Protein AF-0000000086148693 (afdb_homodimer)

Foldseek 3Di:
DVVVVQVLQPCSVVADWDKDKDWDPDDPDDPDDDLCLDDDDPVSVCVLCVLQVAFWFKDFLVSVVSVVDDSLAFQAQPVDRRITTDDDPVSVLSVLVVLVSCVVVCCVVPVPDDQQLCSVVSNVVSVVVNVCVCVVCVDPDDWDWDDDPPDPDTDTDPGDMDIDIDSVSVVVVRVVGHDDPVSRVVSVDDDPPRDHDDDDPVQVVSLVSVVVQCPDPPDADADVRHGDDSPNRPPD/DVVVVQVLQPCSVVADWDKDKDWDPDDPDDPDDDLCLDPDDPVNVCVLCVLQVAFWFKDFLVSVVSVVDDSLAFQAQPVDRRITTDDDPVSVLSVLVVLVSCVVVVCVVPVPDDQQLCSVVSNVVSVVVNVCVCVVCVDPDDWDWDDDPPDPDTDTDPGDMDIDIDSVSVVVVRVVGHDDPVSVVVSVDDDPPRDHDDDDPVQVVSLVSVVVQCPDPPDADADVRHGDDSPNRPPD

Secondary structure (DSSP, 8-state):
-HHHHTTS-TTGGGS----EEEE----SS-SS--GGGSSP-HHHHHHHHHHH----EEEEHHHHHTTT--TTTB-EETTEEEEEEEEEHHHHHHHHHHHHHHHHTHHHH-TT----THHHHHHHHHHHHHHHHHHHH----EEEEE-BTT-SS-EE----EEEE--HHHHHHHHHHHSPPHHHHHHHTSPPTT---BPPPHHHHHHHHHHHHHHTSTT---EETTEE--TTS----/-HHHHTTS-TTGGGS----EEEE----SS-SS--GGGSSP-HHHHHHHHHHH----EEEEHHHHHTTT--TTTB-EETTEEEEEEEEEHHHHHHHHHHHHHHHHTHHHH-TT----TTHHHHHHHHHHHHHHHHHHH----EEEEE-BTT-SS-EE----EEEE--HHHHHHHHHHHSPPHHHHHHHTSPPTT---BPPPHHHHHHHHHHHHHHTSTT---EETTEEPPTTS----

Solvent-accessible surface area (backbone atoms only — not comparable to full-atom values): 25899 Å² total; per-residue (Å²): 111,38,60,61,53,38,64,64,25,77,48,43,82,74,48,86,84,52,77,42,83,38,71,46,88,41,57,67,60,50,80,72,64,53,66,82,47,46,76,92,42,73,66,41,53,47,53,54,46,70,66,24,70,74,58,41,30,75,41,54,46,72,52,49,46,66,33,71,48,68,70,73,26,48,37,54,37,86,92,43,72,60,24,22,38,28,39,55,42,39,27,48,53,49,41,32,49,51,55,41,48,45,34,68,40,33,67,74,77,32,70,87,56,76,86,54,63,54,51,61,46,48,52,29,35,30,46,35,46,53,49,50,54,50,41,31,52,41,52,67,42,66,30,44,24,21,33,34,46,86,40,52,43,65,36,79,43,51,51,33,53,41,70,14,41,46,35,68,59,52,48,51,55,45,63,74,56,31,51,48,71,68,53,46,60,58,62,39,56,68,61,86,88,59,57,54,40,81,56,44,64,40,47,55,49,38,51,52,50,41,52,56,53,45,67,36,89,93,39,85,49,56,53,97,83,36,71,61,43,89,57,54,45,80,78,117,111,36,60,61,56,38,63,64,25,78,48,43,82,73,48,87,83,52,77,42,83,37,72,44,87,41,57,68,60,49,80,72,65,54,66,82,45,45,76,92,42,73,67,41,53,49,53,53,45,70,67,25,69,73,59,42,30,74,42,52,44,72,52,48,47,66,32,70,49,69,72,74,27,46,38,53,37,87,92,43,72,62,24,22,38,28,39,53,41,40,28,47,53,49,40,32,50,52,54,42,48,46,34,67,40,33,69,75,78,32,69,88,56,76,84,54,64,53,52,62,45,47,52,30,35,30,46,36,45,54,49,48,55,49,41,30,53,40,54,67,44,65,31,44,24,21,33,34,45,88,40,50,43,64,38,79,43,50,53,32,54,42,69,14,41,45,34,68,60,52,48,52,56,46,64,75,55,31,51,50,72,68,52,46,60,59,60,39,57,67,62,85,86,58,57,53,39,80,58,43,65,42,48,54,52,37,51,51,50,42,49,56,54,45,66,36,90,94,40,85,48,56,54,98,82,36,70,60,42,87,58,53,46,81,77,115

Radius of gyration: 23.63 Å; Cα contacts (8 Å, |Δi|>4): 743; chains: 2; bounding box: 55×67×48 Å

Nearest PDB structures (foldseek):
  4v73-assembly1_AO  TM=4.547E-01  e=5.774E+00  Escherichia coli K-12
  4v73-assembly1_AO  TM=4.547E-01  e=7.585E+00  Escherichia coli K-12

pLDDT: mean 86.72, std 14.95, range [25.84, 98.75]

Organism: NCBI:txid717836

InterPro domains:
  IPR021765 Mycotoxin biosynthesis protein UstYa-like [PF11807] (30-177)
  IPR021765 Mycotoxin biosynthesis protein UstYa-like [PTHR33365] (26-182)

Structure (mmCIF, N/CA/C/O backbone):
data_AF-0000000086148693-model_v1
#
loop_
_entity.id
_entity.type
_entity.pdbx_description
1 polymer 'Uncharacterized protein'
#
loop_
_atom_site.group_PDB
_atom_site.id
_atom_site.type_symbol
_atom_site.label_atom_id
_atom_site.label_alt_id
_atom_site.label_comp_id
_atom_site.label_asym_id
_atom_site.label_entity_id
_atom_site.label_seq_id
_atom_site.pdbx_PDB_ins_code
_atom_site.Cartn_x
_atom_site.Cartn_y
_atom_site.Cartn_z
_atom_site.occupancy
_atom_site.B_iso_or_equiv
_atom_site.auth_seq_id
_atom_site.auth_comp_id
_atom_site.auth_asym_id
_atom_site.auth_atom_id
_atom_site.pdbx_PDB_model_num
ATOM 1 N N . MET A 1 1 ? -23.75 -3.975 6.336 1 26.19 1 MET A N 1
ATOM 2 C CA . MET A 1 1 ? -22.359 -4.105 6.754 1 26.19 1 MET A CA 1
ATOM 3 C C . MET A 1 1 ? -21.516 -2.955 6.215 1 26.19 1 MET A C 1
ATOM 5 O O . MET A 1 1 ? -20.688 -2.389 6.934 1 26.19 1 MET A O 1
ATOM 9 N N . LEU A 1 2 ? -21.703 -2.695 4.777 1 32.69 2 LEU A N 1
ATOM 10 C CA . LEU A 1 2 ? -21.109 -1.522 4.137 1 32.69 2 LEU A CA 1
ATOM 11 C C . LEU A 1 2 ? -21.578 -0.24 4.816 1 32.69 2 LEU A C 1
ATOM 13 O O . LEU A 1 2 ? -20.828 0.736 4.891 1 32.69 2 LEU A O 1
ATOM 17 N N . ILE A 1 3 ? -22.766 -0.316 5.262 1 32.34 3 ILE A N 1
ATOM 18 C CA . ILE A 1 3 ? -23.422 0.834 5.867 1 32.34 3 ILE A CA 1
ATOM 19 C C . ILE A 1 3 ? -22.672 1.259 7.125 1 32.34 3 ILE A C 1
ATOM 21 O O . ILE A 1 3 ? -22.516 2.453 7.387 1 32.34 3 ILE A O 1
ATOM 25 N N . GLU A 1 4 ? -22.328 0.316 7.73 1 36.31 4 GLU A N 1
ATOM 26 C CA . GLU A 1 4 ? -21.766 0.641 9.039 1 36.31 4 GLU A CA 1
ATOM 27 C C . GLU A 1 4 ? -20.375 1.243 8.914 1 36.31 4 GLU A C 1
ATOM 29 O O . GLU A 1 4 ? -19.906 1.938 9.82 1 36.31 4 GLU A O 1
ATOM 34 N N . TRP A 1 5 ? -19.578 0.794 7.863 1 41.09 5 TRP A N 1
ATOM 35 C CA . TRP A 1 5 ? -18.297 1.455 7.621 1 41.09 5 TRP A CA 1
ATOM 36 C C . TRP A 1 5 ? -18.484 2.961 7.469 1 41.09 5 TRP A C 1
ATOM 38 O O . TRP A 1 5 ? -17.609 3.742 7.84 1 41.09 5 TRP A O 1
ATOM 48 N N . LEU A 1 6 ? -19.688 3.238 6.902 1 42.94 6 LEU A N 1
ATOM 49 C CA . LEU A 1 6 ? -20.109 4.566 6.465 1 42.94 6 LEU A CA 1
ATOM 50 C C . LEU A 1 6 ? -20.406 5.469 7.66 1 42.94 6 LEU A C 1
ATOM 52 O O . LEU A 1 6 ? -20.453 6.691 7.523 1 42.94 6 LEU A O 1
ATOM 56 N N . SER A 1 7 ? -20.609 4.723 8.656 1 40.09 7 SER A N 1
ATOM 57 C CA . SER A 1 7 ? -21.234 5.562 9.672 1 40.09 7 SER A CA 1
ATOM 58 C C . SER A 1 7 ? -20.219 6.484 10.328 1 40.09 7 SER A C 1
ATOM 60 O O . SER A 1 7 ? -20.578 7.488 10.945 1 40.09 7 SER A O 1
ATOM 62 N N . ILE A 1 8 ? -19 5.992 10.344 1 47.16 8 ILE A N 1
ATOM 63 C CA . ILE A 1 8 ? -18.172 6.855 11.188 1 47.16 8 ILE A CA 1
ATOM 64 C C . ILE A 1 8 ? -17.422 7.867 10.328 1 47.16 8 ILE A C 1
ATOM 66 O O . ILE A 1 8 ? -16.844 8.828 10.852 1 47.16 8 ILE A O 1
ATOM 70 N N . ALA A 1 9 ? -17.688 7.703 8.977 1 55.56 9 ALA A N 1
ATOM 71 C CA . ALA A 1 9 ? -16.953 8.703 8.203 1 55.56 9 ALA A CA 1
ATOM 72 C C . ALA A 1 9 ? -17.797 9.961 7.992 1 55.56 9 ALA A C 1
ATOM 74 O O . ALA A 1 9 ? -18.828 9.914 7.32 1 55.56 9 ALA A O 1
ATOM 75 N N . PRO A 1 10 ? -17.469 11.031 8.781 1 52.81 10 PRO A N 1
ATOM 76 C CA . PRO A 1 10 ? -18.25 12.266 8.688 1 52.81 10 PRO A CA 1
ATOM 77 C C . PRO A 1 10 ? -18.609 12.633 7.25 1 52.81 10 PRO A C 1
ATOM 79 O O . PRO A 1 10 ? -19.609 13.328 7.016 1 52.81 10 PRO A O 1
ATOM 82 N N . LEU A 1 11 ? -17.844 12.078 6.297 1 62 11 LEU A N 1
ATOM 83 C CA . LEU A 1 11 ? -18.062 12.555 4.938 1 62 11 LEU A CA 1
ATOM 84 C C . LEU A 1 11 ? -18.969 11.602 4.164 1 62 11 LEU A C 1
ATOM 86 O O . LEU A 1 11 ? -19.469 11.945 3.096 1 62 11 LEU A O 1
ATOM 90 N N . HIS A 1 12 ? -19.203 10.523 4.699 1 56.97 12 HIS A N 1
ATOM 91 C CA . HIS A 1 12 ? -19.891 9.484 3.928 1 56.97 12 HIS A CA 1
ATOM 92 C C . HIS A 1 12 ? -21.312 9.883 3.6 1 56.97 12 HIS A C 1
ATOM 94 O O . HIS A 1 12 ? -21.828 9.555 2.525 1 56.97 12 HIS A O 1
ATOM 100 N N . GLN A 1 13 ? -21.781 10.594 4.484 1 58.19 13 GLN A N 1
ATOM 101 C CA . GLN A 1 13 ? -23.172 10.945 4.23 1 58.19 13 GLN A CA 1
ATOM 102 C C . GLN A 1 13 ? -23.281 11.953 3.084 1 58.19 13 GLN A C 1
ATOM 104 O O . GLN A 1 13 ? -24.312 12.039 2.422 1 58.19 13 GLN A O 1
ATOM 109 N N . SER A 1 14 ? -22.234 12.484 2.832 1 62 14 SER A N 1
ATOM 110 C CA . SER A 1 14 ? -22.297 13.555 1.842 1 62 14 SER A CA 1
ATOM 111 C C . SER A 1 14 ? -21.75 13.086 0.494 1 62 14 SER A C 1
ATOM 113 O O . SER A 1 14 ? -21.875 13.797 -0.507 1 62 14 SER A O 1
ATOM 115 N N . PHE A 1 15 ? -21.25 11.93 0.482 1 68.12 15 PHE A N 1
ATOM 116 C CA . PHE A 1 15 ? -20.625 11.477 -0.754 1 68.12 15 PHE A CA 1
ATOM 117 C C . PHE A 1 15 ? -21.547 10.523 -1.512 1 68.12 15 PHE A C 1
ATOM 119 O O . PHE A 1 15 ? -22.078 9.578 -0.934 1 68.12 15 PHE A O 1
ATOM 126 N N . PRO A 1 16 ? -21.828 10.922 -2.719 1 65.69 16 PRO A N 1
ATOM 127 C CA . PRO A 1 16 ? -22.625 9.992 -3.529 1 65.69 16 PRO A CA 1
ATOM 128 C C . PRO A 1 16 ? -21.844 8.734 -3.926 1 65.69 16 PRO A C 1
ATOM 130 O O . PRO A 1 16 ? -21.172 8.727 -4.957 1 65.69 16 PRO A O 1
ATOM 133 N N . PHE A 1 17 ? -21.938 7.781 -3.102 1 68.19 17 PHE A N 1
ATOM 134 C CA . PHE A 1 17 ? -21.219 6.535 -3.361 1 68.19 17 PHE A CA 1
ATOM 135 C C . PHE A 1 17 ? -21.891 5.754 -4.484 1 68.19 17 PHE A C 1
ATOM 137 O O . PHE A 1 17 ? -23.109 5.605 -4.504 1 68.19 17 PHE A O 1
ATOM 144 N N . LYS A 1 18 ? -21.094 5.562 -5.59 1 73.38 18 LYS A N 1
ATOM 145 C CA . LYS A 1 18 ? -21.516 4.703 -6.688 1 73.38 18 LYS A CA 1
ATOM 146 C C . LYS A 1 18 ? -20.516 3.58 -6.938 1 73.38 18 LYS A C 1
ATOM 148 O O . LYS A 1 18 ? -19.328 3.832 -7.125 1 73.38 18 LYS A O 1
ATOM 153 N N . LEU A 1 19 ? -21.016 2.404 -6.777 1 79.12 19 LEU A N 1
ATOM 154 C CA . LEU A 1 19 ? -20.156 1.267 -7.082 1 79.12 19 LEU A CA 1
ATOM 155 C C . LEU A 1 19 ? -20.281 0.865 -8.547 1 79.12 19 LEU A C 1
ATOM 157 O O . LEU A 1 19 ? -21.344 1.006 -9.141 1 79.12 19 LEU A O 1
ATOM 161 N N . HIS A 1 20 ? -19.219 0.571 -9.172 1 82.38 20 HIS A N 1
ATOM 162 C CA . HIS A 1 20 ? -19.219 0.033 -10.531 1 82.38 20 HIS A CA 1
ATOM 163 C C . HIS A 1 20 ? -18.25 -1.131 -10.656 1 82.38 20 HIS A C 1
ATOM 165 O O . HIS A 1 20 ? -17.312 -1.259 -9.852 1 82.38 20 HIS A O 1
ATOM 171 N N . LEU A 1 21 ? -18.547 -1.939 -11.625 1 82.75 21 LEU A N 1
ATOM 172 C CA . LEU A 1 21 ? -17.641 -3.027 -11.945 1 82.75 21 LEU A CA 1
ATOM 173 C C . LEU A 1 21 ? -16.406 -2.508 -12.68 1 82.75 21 LEU A C 1
ATOM 175 O O . LEU A 1 21 ? -16.531 -1.745 -13.641 1 82.75 21 LEU A O 1
ATOM 179 N N . ASP A 1 22 ? -15.273 -2.779 -12.086 1 84.19 22 ASP A N 1
ATOM 180 C CA . ASP A 1 22 ? -14.008 -2.408 -12.711 1 84.19 22 ASP A CA 1
ATOM 181 C C . ASP A 1 22 ? -13.125 -3.633 -12.938 1 84.19 22 ASP A C 1
ATOM 183 O O . ASP A 1 22 ? -13.312 -4.668 -12.289 1 84.19 22 ASP A O 1
ATOM 187 N N . HIS A 1 23 ? -12.266 -3.486 -13.953 1 83.62 23 HIS A N 1
ATOM 188 C CA . HIS A 1 23 ? -11.312 -4.543 -14.266 1 83.62 23 HIS A CA 1
ATOM 189 C C . HIS A 1 23 ? -9.883 -4.082 -14.008 1 83.62 23 HIS A C 1
ATOM 191 O O . HIS A 1 23 ? -9.43 -3.098 -14.594 1 83.62 23 HIS A O 1
ATOM 197 N N . LEU A 1 24 ? -9.266 -4.809 -13.102 1 84.56 24 LEU A N 1
ATOM 198 C CA . LEU A 1 24 ? -7.883 -4.457 -12.781 1 84.56 24 LEU A CA 1
ATOM 199 C C . LEU A 1 24 ? -6.953 -4.812 -13.938 1 84.56 24 LEU A C 1
ATOM 201 O O . LEU A 1 24 ? -7.113 -5.855 -14.578 1 84.56 24 LEU A O 1
ATOM 205 N N . ASN A 1 25 ? -6.105 -3.881 -14.258 1 85 25 ASN A N 1
ATOM 206 C CA . ASN A 1 25 ? -4.961 -4.152 -15.117 1 85 25 ASN A CA 1
ATOM 207 C C . ASN A 1 25 ? -3.688 -4.375 -14.312 1 85 25 ASN A C 1
ATOM 209 O O . ASN A 1 25 ? -2.891 -3.453 -14.133 1 85 25 ASN A O 1
ATOM 213 N N . ALA A 1 26 ? -3.535 -5.668 -13.891 1 84.56 26 ALA A N 1
ATOM 214 C CA . ALA A 1 26 ? -2.5 -5.914 -12.891 1 84.56 26 ALA A CA 1
ATOM 215 C C . ALA A 1 26 ? -1.611 -7.086 -13.297 1 84.56 26 ALA A C 1
ATOM 217 O O . ALA A 1 26 ? -1.105 -7.816 -12.445 1 84.56 26 ALA A O 1
ATOM 218 N N . THR A 1 27 ? -1.458 -7.223 -14.578 1 85.69 27 THR A N 1
ATOM 219 C CA . THR A 1 27 ? -0.521 -8.25 -15.031 1 85.69 27 THR A CA 1
ATOM 220 C C . THR A 1 27 ? 0.891 -7.941 -14.539 1 85.69 27 THR A C 1
ATOM 222 O O . THR A 1 27 ? 1.3 -6.781 -14.492 1 85.69 27 THR A O 1
ATOM 225 N N . THR A 1 28 ? 1.552 -8.977 -14.172 1 89.56 28 THR A N 1
ATOM 226 C CA . THR A 1 28 ? 2.92 -8.789 -13.703 1 89.56 28 THR A CA 1
ATOM 227 C C . THR A 1 28 ? 3.816 -8.305 -14.836 1 89.56 28 THR A C 1
ATOM 229 O O . THR A 1 28 ? 4.5 -7.285 -14.703 1 89.56 28 THR A O 1
ATOM 232 N N . TRP A 1 29 ? 3.744 -9.039 -16.016 1 90.81 29 TRP A N 1
ATOM 233 C CA . TRP A 1 29 ? 4.527 -8.68 -17.188 1 90.81 29 TRP A CA 1
ATOM 234 C C . TRP A 1 29 ? 3.66 -7.988 -18.234 1 90.81 29 TRP A C 1
ATOM 236 O O . TRP A 1 29 ? 2.629 -8.523 -18.656 1 90.81 29 TRP A O 1
ATOM 246 N N . SER A 1 30 ? 4.09 -6.801 -18.516 1 85.81 30 SER A N 1
ATOM 247 C CA . SER A 1 30 ? 3.355 -6.039 -19.516 1 85.81 30 SER A CA 1
ATOM 248 C C . SER A 1 30 ? 4.293 -5.465 -20.578 1 85.81 30 SER A C 1
ATOM 250 O O . SER A 1 30 ? 5.355 -4.938 -20.25 1 85.81 30 SER A O 1
ATOM 252 N N . ASP A 1 31 ? 3.805 -5.633 -21.781 1 87.44 31 ASP A N 1
ATOM 253 C CA . ASP A 1 31 ? 4.57 -5.051 -22.875 1 87.44 31 ASP A CA 1
ATOM 254 C C . ASP A 1 31 ? 4.367 -3.537 -22.953 1 87.44 31 ASP A C 1
ATOM 256 O O . ASP A 1 31 ? 5.191 -2.82 -23.516 1 87.44 31 ASP A O 1
ATOM 260 N N . ASN A 1 32 ? 3.271 -3.137 -22.391 1 84 32 ASN A N 1
ATOM 261 C CA . ASN A 1 32 ? 2.922 -1.722 -22.328 1 84 32 ASN A CA 1
ATOM 262 C C . ASN A 1 32 ? 2.459 -1.32 -20.938 1 84 32 ASN A C 1
ATOM 264 O O . ASN A 1 32 ? 1.274 -1.058 -20.719 1 84 32 ASN A O 1
ATOM 268 N N . PRO A 1 33 ? 3.41 -1.214 -20.094 1 84.38 33 PRO A N 1
ATOM 269 C CA . PRO A 1 33 ? 2.998 -0.903 -18.719 1 84.38 33 PRO A CA 1
ATOM 270 C C . PRO A 1 33 ? 2.355 0.477 -18.594 1 84.38 33 PRO A C 1
ATOM 272 O O . PRO A 1 33 ? 2.678 1.384 -19.375 1 84.38 33 PRO A O 1
ATOM 275 N N . SER A 1 34 ? 1.44 0.562 -17.719 1 87.44 34 SER A N 1
ATOM 276 C CA . SER A 1 34 ? 0.829 1.854 -17.422 1 87.44 34 SER A CA 1
ATOM 277 C C . SER A 1 34 ? 1.874 2.875 -16.984 1 87.44 34 SER A C 1
ATOM 279 O O . SER A 1 34 ? 2.947 2.504 -16.5 1 87.44 34 SER A O 1
ATOM 281 N N . VAL A 1 35 ? 1.546 4.109 -17.109 1 91 35 VAL A N 1
ATOM 282 C CA . VAL A 1 35 ? 2.424 5.195 -16.672 1 91 35 VAL A CA 1
ATOM 283 C C . VAL A 1 35 ? 2.654 5.113 -15.172 1 91 35 VAL A C 1
ATOM 285 O O . VAL A 1 35 ? 3.717 5.5 -14.68 1 91 35 VAL A O 1
ATOM 288 N N . TRP A 1 36 ? 1.748 4.512 -14.445 1 93.81 36 TRP A N 1
ATOM 289 C CA . TRP A 1 36 ? 1.787 4.438 -12.984 1 93.81 36 TRP A CA 1
ATOM 290 C C . TRP A 1 36 ? 2.92 3.533 -12.516 1 93.81 36 TRP A C 1
ATOM 292 O O . TRP A 1 36 ? 3.371 3.633 -11.375 1 93.81 36 TRP A O 1
ATOM 302 N N . ARG A 1 37 ? 3.338 2.637 -13.367 1 92.31 37 ARG A N 1
ATOM 303 C CA . ARG A 1 37 ? 4.395 1.719 -12.953 1 92.31 37 ARG A CA 1
ATOM 304 C C . ARG A 1 37 ? 5.578 1.775 -13.914 1 92.31 37 ARG A C 1
ATOM 306 O O . ARG A 1 37 ? 6.434 0.891 -13.898 1 92.31 37 ARG A O 1
ATOM 313 N N . ALA A 1 38 ? 5.629 2.869 -14.711 1 92.69 38 ALA A N 1
ATOM 314 C CA . ALA A 1 38 ? 6.715 3.061 -15.672 1 92.69 38 ALA A CA 1
ATOM 315 C C . ALA A 1 38 ? 7.98 3.545 -14.977 1 92.69 38 ALA A C 1
ATOM 317 O O . ALA A 1 38 ? 7.969 3.832 -13.773 1 92.69 38 ALA A O 1
ATOM 318 N N . ASP A 1 39 ? 9.031 3.59 -15.742 1 93.56 39 ASP A N 1
ATOM 319 C CA . ASP A 1 39 ? 10.266 4.195 -15.25 1 93.56 39 ASP A CA 1
ATOM 320 C C . ASP A 1 39 ? 10.031 5.648 -14.828 1 93.56 39 ASP A C 1
ATOM 322 O O . ASP A 1 39 ? 9.117 6.305 -15.336 1 93.56 39 ASP A O 1
ATOM 326 N N . PRO A 1 40 ? 10.852 6.086 -13.914 1 95.88 40 PRO A N 1
ATOM 327 C CA . PRO A 1 40 ? 10.695 7.473 -13.469 1 95.88 40 PRO A CA 1
ATOM 328 C C . PRO A 1 40 ? 10.688 8.469 -14.633 1 95.88 40 PRO A C 1
ATOM 330 O O . PRO A 1 40 ? 11.461 8.312 -15.586 1 95.88 40 PRO A O 1
ATOM 333 N N . SER A 1 41 ? 9.82 9.375 -14.641 1 95.88 41 SER A N 1
ATOM 334 C CA . SER A 1 41 ? 9.695 10.461 -15.602 1 95.88 41 SER A CA 1
ATOM 335 C C . SER A 1 41 ? 8.969 11.656 -14.992 1 95.88 41 SER A C 1
ATOM 337 O O . SER A 1 41 ? 8.18 11.5 -14.062 1 95.88 41 SER A O 1
ATOM 339 N N . PRO A 1 42 ? 9.234 12.844 -15.5 1 96.06 42 PRO A N 1
ATOM 340 C CA . PRO A 1 42 ? 8.492 14.008 -15.008 1 96.06 42 PRO A CA 1
ATOM 341 C C . PRO A 1 42 ? 6.977 13.836 -15.141 1 96.06 42 PRO A C 1
ATOM 343 O O . PRO A 1 42 ? 6.227 14.25 -14.25 1 96.06 42 PRO A O 1
ATOM 346 N N . GLU A 1 43 ? 6.609 13.258 -16.203 1 95.75 43 GLU A N 1
ATOM 347 C CA . GLU A 1 43 ? 5.184 13.023 -16.422 1 95.75 43 GLU A CA 1
ATOM 348 C C . GLU A 1 43 ? 4.609 12.078 -15.375 1 95.75 43 GLU A C 1
ATOM 350 O O . GLU A 1 43 ? 3.531 12.328 -14.836 1 95.75 43 GLU A O 1
ATOM 355 N N . GLY A 1 44 ? 5.316 10.969 -15.109 1 96.25 44 GLY A N 1
ATOM 356 C CA . GLY A 1 44 ? 4.879 10.047 -14.078 1 96.25 44 GLY A CA 1
ATOM 357 C C . GLY A 1 44 ? 4.82 10.672 -12.703 1 96.25 44 GLY A C 1
ATOM 358 O O . GLY A 1 44 ? 3.844 10.484 -11.969 1 96.25 44 GLY A O 1
ATOM 359 N N . ASP A 1 45 ? 5.82 11.461 -12.422 1 96.94 45 ASP A N 1
ATOM 360 C CA . ASP A 1 45 ? 5.859 12.141 -11.125 1 96.94 45 ASP A CA 1
ATOM 361 C C . ASP A 1 45 ? 4.691 13.109 -10.977 1 96.94 45 ASP A C 1
ATOM 363 O O . ASP A 1 45 ? 4.078 13.195 -9.914 1 96.94 45 ASP A O 1
ATOM 367 N N . ARG A 1 46 ? 4.418 13.82 -12.008 1 97.12 46 ARG A N 1
ATOM 368 C CA . ARG A 1 46 ? 3.301 14.758 -11.992 1 97.12 46 ARG A CA 1
ATOM 369 C C . ARG A 1 46 ? 1.974 14.031 -11.812 1 97.12 46 ARG A C 1
ATOM 371 O O . ARG A 1 46 ? 1.111 14.477 -11.055 1 97.12 46 ARG A O 1
ATOM 378 N N . LEU A 1 47 ? 1.83 12.945 -12.516 1 97.25 47 LEU A N 1
ATOM 379 C CA . LEU A 1 47 ? 0.607 12.156 -12.414 1 97.25 47 LEU A CA 1
ATOM 380 C C . LEU A 1 47 ? 0.374 11.703 -10.977 1 97.25 47 LEU A C 1
ATOM 382 O O . LEU A 1 47 ? -0.732 11.836 -10.445 1 97.25 47 LEU A O 1
ATOM 386 N N . TRP A 1 48 ? 1.385 11.125 -10.375 1 97.88 48 TRP A N 1
ATOM 387 C CA . TRP A 1 48 ? 1.274 10.688 -8.984 1 97.88 48 TRP A CA 1
ATOM 388 C C . TRP A 1 48 ? 0.929 11.867 -8.078 1 97.88 48 TRP A C 1
ATOM 390 O O . TRP A 1 48 ? -0.055 11.812 -7.332 1 97.88 48 TRP A O 1
ATOM 400 N N . GLN A 1 49 ? 1.651 12.93 -8.195 1 97 49 GLN A N 1
ATOM 401 C CA . GLN A 1 49 ? 1.474 14.07 -7.305 1 97 49 GLN A CA 1
ATOM 402 C C . GLN A 1 49 ? 0.084 14.688 -7.465 1 97 49 GLN A C 1
ATOM 404 O O . GLN A 1 49 ? -0.569 15.016 -6.473 1 97 49 GLN A O 1
ATOM 409 N N . GLU A 1 50 ? -0.37 14.805 -8.633 1 96.94 50 GLU A N 1
ATOM 410 C CA . GLU A 1 50 ? -1.67 15.414 -8.906 1 96.94 50 GLU A CA 1
ATOM 411 C C . GLU A 1 50 ? -2.805 14.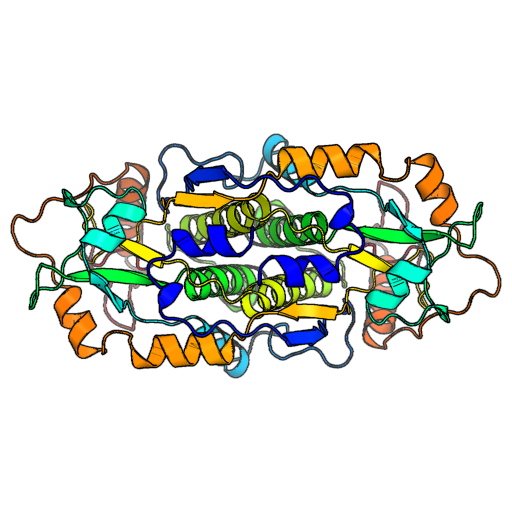578 -8.328 1 96.94 50 GLU A C 1
ATOM 413 O O . GLU A 1 50 ? -3.918 15.07 -8.141 1 96.94 50 GLU A O 1
ATOM 418 N N . ASN A 1 51 ? -2.5 13.328 -8.102 1 97.44 51 ASN A N 1
ATOM 419 C CA . ASN A 1 51 ? -3.582 12.469 -7.645 1 97.44 51 ASN A CA 1
ATOM 420 C C . ASN A 1 51 ? -3.562 12.297 -6.129 1 97.44 51 ASN A C 1
ATOM 422 O O . ASN A 1 51 ? -4.531 11.812 -5.543 1 97.44 51 ASN A O 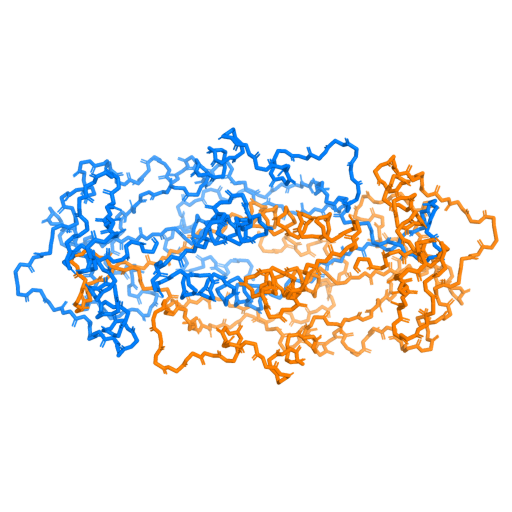1
ATOM 426 N N . TRP A 1 52 ? -2.477 12.727 -5.5 1 97.44 52 TRP A N 1
ATOM 427 C CA . TRP A 1 52 ? -2.535 12.594 -4.047 1 97.44 52 TRP A CA 1
ATOM 428 C C . TRP A 1 52 ? -2.396 13.953 -3.369 1 97.44 52 TRP A C 1
ATOM 430 O O . TRP A 1 52 ? -2.701 14.094 -2.182 1 97.44 52 TRP A O 1
ATOM 440 N N . GLU A 1 53 ? -1.854 14.977 -4.023 1 97.06 53 GLU A N 1
ATOM 441 C CA . GLU A 1 53 ? -1.679 16.297 -3.408 1 97.06 53 GLU A CA 1
ATOM 442 C C . GLU A 1 53 ? -3.023 16.969 -3.158 1 97.06 53 GLU A C 1
ATOM 444 O O . GLU A 1 53 ? -3.668 17.453 -4.094 1 97.06 53 GLU A O 1
ATOM 449 N N . SER A 1 54 ? -3.42 16.969 -1.943 1 96.75 54 SER A N 1
ATOM 450 C CA . SER A 1 54 ? -4.691 17.562 -1.537 1 96.75 54 SER A CA 1
ATOM 451 C C . SER A 1 54 ? -4.492 18.578 -0.412 1 96.75 54 SER A C 1
ATOM 453 O O . SER A 1 54 ? -3.449 18.578 0.245 1 96.75 54 SER A O 1
ATOM 455 N N . ARG A 1 55 ? -5.371 19.469 -0.338 1 97.12 55 ARG A N 1
ATOM 456 C CA . ARG A 1 55 ? -5.434 20.391 0.784 1 97.12 55 ARG A CA 1
ATOM 457 C C . ARG A 1 55 ? -6.516 19.984 1.776 1 97.12 55 ARG A C 1
ATOM 459 O O . ARG A 1 55 ? -7.414 19.203 1.438 1 97.12 55 ARG A O 1
ATOM 466 N N . PRO A 1 56 ? -6.395 20.422 3.002 1 96.75 56 PRO A N 1
ATOM 467 C CA . PRO A 1 56 ? -7.398 20.047 4 1 96.75 56 PRO A CA 1
ATOM 468 C C . PRO A 1 56 ? -8.789 20.578 3.658 1 96.75 56 PRO A C 1
ATOM 470 O O . PRO A 1 56 ? -8.93 21.469 2.83 1 96.75 56 PRO A O 1
ATOM 473 N N . MET A 1 57 ? -9.766 19.953 4.301 1 95.94 57 MET A N 1
ATOM 474 C CA . MET A 1 57 ? -11.141 20.453 4.328 1 95.94 57 MET A CA 1
ATOM 475 C C . MET A 1 57 ? -11.547 20.859 5.742 1 95.94 57 MET A C 1
ATOM 477 O O . MET A 1 57 ? -10.883 20.484 6.711 1 95.94 57 MET A O 1
ATOM 481 N N . LEU A 1 58 ? -12.57 21.641 5.734 1 95.62 58 LEU A N 1
ATOM 482 C CA . LEU A 1 58 ? -13.172 22 7.016 1 95.62 58 LEU A CA 1
ATOM 483 C C . LEU A 1 58 ? -14.398 21.141 7.305 1 95.62 58 LEU A C 1
ATOM 485 O O . LEU A 1 58 ? -15.242 20.938 6.43 1 95.62 58 LEU A O 1
ATOM 489 N N . ILE A 1 59 ? -14.438 20.609 8.508 1 93.12 59 ILE A N 1
ATOM 490 C CA . ILE A 1 59 ? -15.633 19.906 8.961 1 93.12 59 ILE A CA 1
ATOM 491 C C . ILE A 1 59 ? -16.016 20.375 10.359 1 93.12 59 ILE A C 1
ATOM 493 O O . ILE A 1 59 ? -15.195 20.922 11.086 1 93.12 59 ILE A O 1
ATOM 497 N N . PRO A 1 60 ? -17.312 20.203 10.719 1 92.94 60 PRO A N 1
ATOM 498 C CA . PRO A 1 60 ? -17.688 20.547 12.086 1 92.94 60 PRO A CA 1
ATOM 499 C C . PRO A 1 60 ? -16.859 19.812 13.133 1 92.94 60 PRO A C 1
ATOM 501 O O . PRO A 1 60 ? -16.625 18.609 13 1 92.94 60 PRO A O 1
ATOM 504 N N . VAL A 1 61 ? -16.438 20.562 14.188 1 91.88 61 VAL A N 1
ATOM 505 C CA . VAL A 1 61 ? -15.602 20 15.25 1 91.88 61 VAL A CA 1
ATOM 506 C C . VAL A 1 61 ? -16.281 18.781 15.852 1 91.88 61 VAL A C 1
ATOM 508 O O . VAL A 1 61 ? -15.617 17.812 16.25 1 91.88 61 VAL A O 1
ATOM 511 N N . GLN A 1 62 ? -17.562 18.75 15.883 1 86.94 62 GLN A N 1
ATOM 512 C CA . GLN A 1 62 ? -18.328 17.641 16.453 1 86.94 62 GLN A CA 1
ATOM 513 C C . GLN A 1 62 ? -18.125 16.344 15.672 1 86.94 62 GLN A C 1
ATOM 515 O O . GLN A 1 62 ? -18.156 15.258 16.234 1 86.94 62 GLN A O 1
ATOM 520 N N . ASP A 1 63 ? -17.875 16.5 14.43 1 85.62 63 ASP A N 1
ATOM 521 C CA . ASP A 1 63 ? -17.625 15.328 13.586 1 85.62 63 ASP A CA 1
ATOM 522 C C . ASP A 1 63 ? -16.25 14.742 13.852 1 85.62 63 ASP A C 1
ATOM 524 O O . ASP A 1 63 ? -16.016 13.547 13.633 1 85.62 63 ASP A O 1
ATOM 528 N N . VAL A 1 64 ? -15.312 15.57 14.273 1 87.75 64 VAL A N 1
ATOM 529 C CA . VAL A 1 64 ? -13.977 15.102 14.609 1 87.75 64 VAL A CA 1
ATOM 530 C C . VAL A 1 64 ? -14.016 14.289 15.898 1 87.75 64 VAL A C 1
ATOM 532 O O . VAL A 1 64 ? -13.242 13.344 16.078 1 87.75 64 VAL A O 1
ATOM 535 N N . LYS A 1 65 ? -14.945 14.641 16.75 1 82.81 65 LYS A N 1
ATOM 536 C CA . LYS A 1 65 ? -15.117 13.898 18 1 82.81 65 LYS A CA 1
ATOM 537 C C . LYS A 1 65 ? -15.461 12.438 17.719 1 82.81 65 LYS A C 1
ATOM 539 O O . LYS A 1 65 ? -15.055 11.547 18.484 1 82.81 65 LYS A O 1
ATOM 544 N N . LYS A 1 66 ? -16.094 12.188 16.625 1 78.56 66 LYS A N 1
ATOM 545 C CA . LYS A 1 66 ? -16.469 10.836 16.234 1 78.56 66 LYS A CA 1
ATOM 546 C C . LYS A 1 66 ? -15.25 10 15.875 1 78.56 66 LYS A C 1
ATOM 548 O O . LYS A 1 66 ? -15.32 8.773 15.844 1 78.56 66 LYS A O 1
ATOM 553 N N . LEU A 1 67 ? -14.156 10.609 15.633 1 79.69 67 LEU A N 1
ATOM 554 C CA . LEU A 1 67 ? -12.914 9.922 15.305 1 79.69 67 LEU A CA 1
ATOM 555 C C . LEU A 1 67 ? -12.117 9.594 16.562 1 79.69 67 LEU A C 1
ATOM 557 O O . LEU A 1 67 ? -10.969 9.172 16.484 1 79.69 67 LEU A O 1
ATOM 561 N N . ASN A 1 68 ? -12.727 9.805 17.688 1 81.12 68 ASN A N 1
ATOM 562 C CA . ASN A 1 68 ? -12.094 9.547 18.984 1 81.12 68 ASN A CA 1
ATOM 563 C C . ASN A 1 68 ? -10.844 10.398 19.172 1 81.12 68 ASN A C 1
ATOM 565 O O . ASN A 1 68 ? -9.789 9.891 19.562 1 81.12 68 ASN A O 1
ATOM 569 N N . GLN A 1 69 ? -10.992 11.648 18.812 1 85.38 69 GLN A N 1
ATOM 570 C CA . GLN A 1 69 ? -9.891 12.594 18.938 1 85.38 69 GLN A CA 1
ATOM 571 C C . GLN A 1 69 ? -10.109 13.547 20.109 1 85.38 69 GLN A C 1
ATOM 573 O O . GLN A 1 69 ? -11.25 13.867 20.453 1 85.38 69 GLN A O 1
ATOM 578 N N . ASP A 1 70 ? -9.016 13.898 20.75 1 90.62 70 ASP A N 1
ATOM 579 C CA . ASP A 1 70 ? -9.062 14.953 21.766 1 90.62 70 ASP A CA 1
ATOM 580 C C . ASP A 1 70 ? -9.18 16.328 21.109 1 90.62 70 ASP A C 1
ATOM 582 O O . ASP A 1 70 ? -8.227 16.812 20.516 1 90.62 70 ASP A O 1
ATOM 586 N N . LEU A 1 71 ? -10.273 16.938 21.359 1 92.88 71 LEU A N 1
ATOM 587 C CA . LEU A 1 71 ? -10.602 18.172 20.656 1 92.88 71 LEU A CA 1
ATOM 588 C C . LEU A 1 71 ? -9.719 19.312 21.141 1 92.88 71 LEU A C 1
ATOM 590 O O . LEU A 1 71 ? -9.648 20.359 20.484 1 92.88 71 LEU A O 1
ATOM 594 N N . ASP A 1 72 ? -9.047 19.109 22.219 1 93.62 72 ASP A N 1
ATOM 595 C CA . ASP A 1 72 ? -8.211 20.156 22.781 1 93.62 72 ASP A CA 1
ATOM 596 C C . ASP A 1 72 ? -7.016 20.453 21.875 1 93.62 72 ASP A C 1
ATOM 598 O O . ASP A 1 72 ? -6.449 21.547 21.922 1 93.62 72 ASP A O 1
ATOM 602 N N . TYR A 1 73 ? -6.711 19.484 21.062 1 95.56 73 TYR A N 1
ATOM 603 C CA . TYR A 1 73 ? -5.48 19.656 20.297 1 95.56 73 TYR A CA 1
ATOM 604 C C . TYR A 1 73 ? -5.789 19.891 18.828 1 95.56 73 TYR A C 1
ATOM 606 O O . TYR A 1 73 ? -4.898 20.266 18.047 1 95.56 73 TYR A O 1
ATOM 614 N N . VAL A 1 74 ? -7 19.75 18.438 1 95.5 74 VAL A N 1
ATOM 615 C CA . VAL A 1 74 ? -7.363 19.812 17.031 1 95.5 74 VAL A CA 1
ATOM 616 C C . VAL A 1 74 ? -7.207 21.25 16.516 1 95.5 74 VAL A C 1
ATOM 618 O O . VAL A 1 74 ? -7.531 22.203 17.219 1 95.5 74 VAL A O 1
ATOM 621 N N . SER A 1 75 ? -6.637 21.359 15.305 1 96.25 75 SER A N 1
ATOM 622 C CA . SER A 1 75 ? -6.535 22.656 14.656 1 96.25 75 SER A CA 1
ATOM 623 C C . SER A 1 75 ? -7.902 23.156 14.203 1 96.25 75 SER A C 1
ATOM 625 O O . SER A 1 75 ? -8.594 22.469 13.438 1 96.25 75 SER A O 1
ATOM 627 N N . ARG A 1 76 ? -8.25 24.328 14.648 1 95.62 76 ARG A N 1
ATOM 628 C CA . ARG A 1 76 ? -9.531 24.938 14.312 1 95.62 76 ARG A CA 1
ATOM 629 C C . ARG A 1 76 ? -9.344 26.094 13.328 1 95.62 76 ARG A C 1
ATOM 631 O O . ARG A 1 76 ? -8.312 26.781 13.344 1 95.62 76 ARG A O 1
ATOM 638 N N . TRP A 1 77 ? -10.359 26.25 12.516 1 96.19 77 TRP A N 1
ATOM 639 C CA . TRP A 1 77 ? -10.344 27.344 11.539 1 96.19 77 TRP A CA 1
ATOM 640 C C . TRP A 1 77 ? -10.43 28.688 12.234 1 96.19 77 TRP A C 1
ATOM 642 O O . TRP A 1 77 ? -11.289 28.906 13.094 1 96.19 77 TRP A O 1
ATOM 652 N N . ALA A 1 78 ? -9.57 29.594 11.852 1 92.69 78 ALA A N 1
ATOM 653 C CA . ALA A 1 78 ? -9.461 30.891 12.523 1 92.69 78 ALA A CA 1
ATOM 654 C C . ALA A 1 78 ? -10.742 31.703 12.367 1 92.69 78 ALA A C 1
ATOM 656 O O . ALA A 1 78 ? -11.156 32.406 13.289 1 92.69 78 ALA A O 1
ATOM 657 N N . ASP A 1 79 ? -11.375 31.547 11.203 1 94.75 79 ASP A N 1
ATOM 658 C CA . ASP A 1 79 ? -12.539 32.375 10.906 1 94.75 79 ASP A CA 1
ATOM 659 C C . ASP A 1 79 ? -13.82 31.75 11.461 1 94.75 79 ASP A C 1
ATOM 661 O O . ASP A 1 79 ? -14.852 32.406 11.562 1 94.75 79 ASP A O 1
ATOM 665 N N . ASP A 1 80 ? -13.797 30.5 11.797 1 95.69 80 ASP A N 1
ATOM 666 C CA . ASP A 1 80 ? -14.93 29.797 12.406 1 95.69 80 ASP A CA 1
ATOM 667 C C . ASP A 1 80 ? -14.445 28.656 13.297 1 95.69 80 ASP A C 1
ATOM 669 O O . ASP A 1 80 ? -14.336 27.516 12.844 1 95.69 80 ASP A O 1
ATOM 673 N N . PRO A 1 81 ? -14.297 28.906 14.562 1 93.75 81 PRO A N 1
ATOM 674 C CA . PRO A 1 81 ? -13.695 27.938 15.477 1 93.75 81 PRO A CA 1
ATOM 675 C C . PRO A 1 81 ? -14.562 26.688 15.656 1 93.75 81 PRO A C 1
ATOM 677 O O . PRO A 1 81 ? -14.133 25.719 16.297 1 93.75 81 PRO A O 1
ATOM 680 N N . ASN A 1 82 ? -15.766 26.688 15.086 1 95.06 82 ASN A N 1
ATOM 681 C CA . ASN A 1 82 ? -16.594 25.5 15.117 1 95.06 82 ASN A CA 1
ATOM 682 C C . ASN A 1 82 ? -16.219 24.516 14.023 1 95.06 82 ASN A C 1
ATOM 684 O O . ASN A 1 82 ? -16.75 23.406 13.953 1 95.06 82 ASN A O 1
ATOM 688 N N . MET A 1 83 ? -15.281 24.938 13.234 1 95.69 83 MET A N 1
ATOM 689 C CA . MET A 1 83 ? -14.805 24.078 12.148 1 95.69 83 MET A CA 1
ATOM 690 C C . MET A 1 83 ? -13.375 23.625 12.406 1 95.69 83 MET A C 1
ATOM 692 O O . MET A 1 83 ? -12.555 24.375 12.922 1 95.69 83 MET A O 1
ATOM 696 N N . ALA A 1 84 ? -13.117 22.391 12.102 1 96.06 84 ALA A N 1
ATOM 697 C CA . ALA A 1 84 ? -11.797 21.797 12.242 1 96.06 84 ALA A CA 1
ATOM 698 C C . ALA A 1 84 ? -11.219 21.406 10.883 1 96.06 84 ALA A C 1
ATOM 700 O O . ALA A 1 84 ? -11.961 21.203 9.922 1 96.06 84 ALA A O 1
ATOM 701 N N . LEU A 1 85 ? -9.883 21.344 10.82 1 96.62 85 LEU A N 1
ATOM 702 C CA . LEU A 1 85 ? -9.188 20.953 9.602 1 96.62 85 LEU A CA 1
ATOM 703 C C . LEU A 1 85 ? -8.945 19.453 9.578 1 96.62 85 LEU A C 1
ATOM 705 O O . LEU A 1 85 ? -8.469 18.875 10.562 1 96.62 85 LEU A O 1
ATOM 709 N N . VAL A 1 86 ? -9.281 18.828 8.445 1 95.88 86 VAL A N 1
ATOM 710 C CA . VAL A 1 86 ? -9.039 17.406 8.281 1 95.88 86 VAL A CA 1
ATOM 711 C C . VAL A 1 86 ? -8.383 17.141 6.93 1 95.88 86 VAL A C 1
ATOM 713 O O . VAL A 1 86 ? -8.578 17.891 5.977 1 95.88 86 VAL A O 1
ATOM 716 N N . GLY A 1 87 ? -7.547 16.109 6.91 1 95.56 87 GLY A N 1
ATOM 717 C CA . GLY A 1 87 ? -6.957 15.625 5.668 1 95.56 87 GLY A CA 1
ATOM 718 C C . GLY A 1 87 ? -7.633 14.383 5.133 1 95.56 87 GLY A C 1
ATOM 719 O O . GLY A 1 87 ? -8.469 13.781 5.812 1 95.56 87 GLY A O 1
ATOM 720 N N . SER A 1 88 ? -7.289 14.047 3.955 1 95.06 88 SER A N 1
ATOM 721 C CA . SER A 1 88 ? -7.895 12.93 3.232 1 95.06 88 SER A CA 1
ATOM 722 C C . SER A 1 88 ? -7.094 11.648 3.432 1 95.06 88 SER A C 1
ATOM 724 O O . SER A 1 88 ? -5.906 11.594 3.113 1 95.06 88 SER A O 1
ATOM 726 N N . GLN A 1 89 ? -7.805 10.602 3.867 1 93.75 89 GLN A N 1
ATOM 727 C CA . GLN A 1 89 ? -7.148 9.305 4.02 1 93.75 89 GLN A CA 1
ATOM 728 C C . GLN A 1 89 ? -6.773 8.719 2.662 1 93.75 89 GLN A C 1
ATOM 730 O O . GLN A 1 89 ? -5.684 8.164 2.5 1 93.75 89 GLN A O 1
ATOM 735 N N . ALA A 1 90 ? -7.633 8.828 1.672 1 94.69 90 ALA A N 1
ATOM 736 C CA . ALA A 1 90 ? -7.387 8.281 0.337 1 94.69 90 ALA A CA 1
ATOM 737 C C . ALA A 1 90 ? -6.125 8.891 -0.273 1 94.69 90 ALA A C 1
ATOM 739 O O . ALA A 1 90 ? -5.25 8.164 -0.753 1 94.69 90 ALA A O 1
ATOM 740 N N . HIS A 1 91 ? -6.035 10.188 -0.189 1 97.38 91 HIS A N 1
ATOM 741 C CA . HIS A 1 91 ? -4.898 10.883 -0.777 1 97.38 91 HIS A CA 1
ATOM 742 C C . HIS A 1 91 ? -3.609 10.57 -0.028 1 97.38 91 HIS A C 1
ATOM 744 O O . HIS A 1 91 ? -2.549 10.43 -0.642 1 97.38 91 HIS A O 1
ATOM 750 N N . HIS A 1 92 ? -3.744 10.43 1.233 1 96.94 92 HIS A N 1
ATOM 751 C CA . HIS A 1 92 ? -2.551 10.109 2.006 1 96.94 92 HIS A CA 1
ATOM 752 C C . HIS A 1 92 ? -2.055 8.703 1.69 1 96.94 92 HIS A C 1
ATOM 754 O O . HIS A 1 92 ? -0.846 8.477 1.584 1 96.94 92 HIS A O 1
ATOM 760 N N . LEU A 1 93 ? -2.967 7.754 1.589 1 97.75 93 LEU A N 1
ATOM 761 C CA . LEU A 1 93 ? -2.574 6.398 1.219 1 97.75 93 LEU A CA 1
ATOM 762 C C . LEU A 1 93 ? -1.867 6.387 -0.133 1 97.75 93 LEU A C 1
ATOM 764 O O . LEU A 1 93 ? -0.84 5.723 -0.296 1 97.75 93 LEU A O 1
ATOM 768 N N . LEU A 1 94 ? -2.428 7.098 -1.085 1 98.56 94 LEU A N 1
ATOM 769 C CA . LEU A 1 94 ? -1.792 7.156 -2.396 1 98.56 94 LEU A CA 1
ATOM 770 C C . LEU A 1 94 ? -0.432 7.844 -2.311 1 98.56 94 LEU A C 1
ATOM 772 O O . LEU A 1 94 ? 0.517 7.438 -2.984 1 98.56 94 LEU A O 1
ATOM 776 N N . HIS A 1 95 ? -0.304 8.898 -1.509 1 98.25 95 HIS A N 1
ATOM 777 C CA . HIS A 1 95 ? 0.971 9.547 -1.23 1 98.25 95 HIS A CA 1
ATOM 778 C C . HIS A 1 95 ? 1.989 8.555 -0.682 1 98.25 95 HIS A C 1
ATOM 780 O O . HIS A 1 95 ? 3.148 8.547 -1.101 1 98.25 95 HIS A O 1
ATOM 786 N N . CYS A 1 96 ? 1.553 7.73 0.247 1 98.31 96 CYS A N 1
ATOM 787 C CA . CYS A 1 96 ? 2.439 6.727 0.823 1 98.31 96 CYS A CA 1
ATOM 788 C C . CYS A 1 96 ? 2.949 5.77 -0.25 1 98.31 96 CYS A C 1
ATOM 790 O O . CYS A 1 96 ? 4.125 5.402 -0.249 1 98.31 96 CYS A O 1
ATOM 792 N N . VAL A 1 97 ? 2.055 5.324 -1.184 1 98.75 97 VAL A N 1
ATOM 793 C CA . VAL A 1 97 ? 2.498 4.449 -2.266 1 98.75 97 VAL A CA 1
ATOM 794 C C . VAL A 1 97 ? 3.529 5.176 -3.125 1 98.75 97 VAL A C 1
ATOM 796 O O . VAL A 1 97 ? 4.52 4.578 -3.557 1 98.75 97 VAL A O 1
ATOM 799 N N . ASP A 1 98 ? 3.311 6.457 -3.387 1 98.44 98 ASP A N 1
ATOM 800 C CA . ASP A 1 98 ? 4.25 7.242 -4.184 1 98.44 98 ASP A CA 1
ATOM 801 C C . ASP A 1 98 ? 5.605 7.34 -3.494 1 98.44 98 ASP A C 1
ATOM 803 O O . ASP A 1 98 ? 6.648 7.293 -4.148 1 98.44 98 ASP A O 1
ATOM 807 N N . VAL A 1 99 ? 5.57 7.535 -2.162 1 97.75 99 VAL A N 1
ATOM 808 C CA . VAL A 1 99 ? 6.812 7.57 -1.398 1 97.75 99 VAL A CA 1
ATOM 809 C C . VAL A 1 99 ? 7.566 6.254 -1.576 1 97.75 99 VAL A C 1
ATOM 811 O O . VAL A 1 99 ? 8.773 6.254 -1.816 1 97.75 99 VAL A O 1
ATOM 814 N N . LEU A 1 100 ? 6.895 5.168 -1.539 1 98.19 100 LEU A N 1
ATOM 815 C CA . LEU A 1 100 ? 7.527 3.859 -1.674 1 98.19 100 LEU A CA 1
ATOM 816 C C . LEU A 1 100 ? 7.93 3.596 -3.121 1 98.19 100 LEU A C 1
ATOM 818 O O . LEU A 1 100 ? 8.938 2.941 -3.381 1 98.19 100 LEU A O 1
ATOM 822 N N . ARG A 1 101 ? 7.102 4.09 -4.105 1 98.06 101 ARG A N 1
ATOM 823 C CA . ARG A 1 101 ? 7.504 4.043 -5.508 1 98.06 101 ARG A CA 1
ATOM 824 C C . ARG A 1 101 ? 8.867 4.691 -5.711 1 98.06 101 ARG A C 1
ATOM 826 O O . ARG A 1 101 ? 9.727 4.141 -6.402 1 98.06 101 ARG A O 1
ATOM 833 N N . LYS A 1 102 ? 9.062 5.777 -5.129 1 97.19 102 LYS A N 1
ATOM 834 C CA . LYS A 1 102 ? 10.328 6.477 -5.277 1 97.19 102 LYS A CA 1
ATOM 835 C C . LYS A 1 102 ? 11.461 5.723 -4.582 1 97.19 102 LYS A C 1
ATOM 837 O O . LYS A 1 102 ? 12.609 5.773 -5.023 1 97.19 102 LYS A O 1
ATOM 842 N N . ALA A 1 103 ? 11.133 5.016 -3.494 1 95.81 103 ALA A N 1
ATOM 843 C CA . ALA A 1 103 ? 12.133 4.176 -2.842 1 95.81 103 ALA A CA 1
ATOM 844 C C . ALA A 1 103 ? 12.609 3.068 -3.777 1 95.81 103 ALA A C 1
ATOM 846 O O . ALA A 1 103 ? 13.781 2.689 -3.752 1 95.81 103 ALA A O 1
ATOM 847 N N . VAL A 1 104 ? 11.695 2.551 -4.598 1 96.06 104 VAL A N 1
ATOM 848 C CA . VAL A 1 104 ? 12.023 1.535 -5.594 1 96.06 104 VAL A CA 1
ATOM 849 C C . VAL A 1 104 ? 13.086 2.072 -6.551 1 96.06 104 VAL A C 1
ATOM 851 O O . VAL A 1 104 ? 13.961 1.328 -6.992 1 96.06 104 VAL A O 1
ATOM 854 N N . TRP A 1 105 ? 12.984 3.346 -6.828 1 94.88 105 TRP A N 1
ATOM 855 C CA . TRP A 1 105 ? 13.906 4 -7.75 1 94.88 105 TRP A CA 1
ATOM 856 C C . TRP A 1 105 ? 14.852 4.938 -7.008 1 94.88 105 TRP A C 1
ATOM 858 O O . TRP A 1 105 ? 15.07 6.074 -7.434 1 94.88 105 TRP A O 1
ATOM 868 N N . SER A 1 106 ? 15.344 4.465 -5.875 1 92.31 106 SER A N 1
ATOM 869 C CA . SER A 1 106 ? 16.172 5.305 -5.016 1 92.31 106 SER A CA 1
ATOM 870 C C . SER A 1 106 ? 17.391 5.84 -5.762 1 92.31 106 SER A C 1
ATOM 872 O O . SER A 1 106 ? 17.828 6.965 -5.52 1 92.31 106 SER A O 1
ATOM 874 N N . ASP A 1 107 ? 17.938 5.074 -6.656 1 90.62 107 ASP A N 1
ATOM 875 C CA . ASP A 1 107 ? 19.109 5.492 -7.41 1 90.62 107 ASP A CA 1
ATOM 876 C C . ASP A 1 107 ? 18.781 6.676 -8.32 1 90.62 107 ASP A C 1
ATOM 878 O O . ASP A 1 107 ? 19.656 7.473 -8.648 1 90.62 107 ASP A O 1
ATOM 882 N N . HIS A 1 108 ? 17.547 6.754 -8.711 1 93.5 108 HIS A N 1
ATOM 883 C CA . HIS A 1 108 ? 17.109 7.867 -9.547 1 93.5 108 HIS A CA 1
ATOM 884 C C . HIS A 1 108 ? 16.797 9.102 -8.695 1 93.5 108 HIS A C 1
ATOM 886 O O . HIS A 1 108 ? 17.266 10.203 -9 1 93.5 108 HIS A O 1
ATOM 892 N N . TYR A 1 109 ? 16.156 8.945 -7.617 1 93.94 109 TYR A N 1
ATOM 893 C CA . TYR A 1 109 ? 15.625 10.078 -6.867 1 93.94 109 TYR A CA 1
ATOM 894 C C . TYR A 1 109 ? 16.641 10.578 -5.852 1 93.94 109 TYR A C 1
ATOM 896 O O . TYR A 1 109 ? 16.625 11.758 -5.477 1 93.94 109 TYR A O 1
ATOM 904 N N . TRP A 1 110 ? 17.516 9.695 -5.414 1 91.5 110 TRP A N 1
ATOM 905 C CA . TRP A 1 110 ? 18.562 10.055 -4.465 1 91.5 110 TRP A CA 1
ATOM 906 C C . TRP A 1 110 ? 19.875 9.398 -4.84 1 91.5 110 TRP A C 1
ATOM 908 O O . TRP A 1 110 ? 20.406 8.586 -4.078 1 91.5 110 TRP A O 1
ATOM 918 N N . PRO A 1 111 ? 20.469 9.789 -5.871 1 90.12 111 PRO A N 1
ATOM 919 C CA . PRO A 1 111 ? 21.688 9.133 -6.355 1 90.12 111 PRO A CA 1
ATOM 920 C C . PRO A 1 111 ? 22.859 9.258 -5.379 1 90.12 111 PRO A C 1
ATOM 922 O O . PRO A 1 111 ? 23.75 8.406 -5.363 1 90.12 111 PRO A O 1
ATOM 925 N N . LYS A 1 112 ? 22.875 10.32 -4.609 1 86.81 112 LYS A N 1
ATOM 926 C CA . LYS A 1 112 ? 23.938 10.508 -3.633 1 86.81 112 LYS A CA 1
ATOM 927 C C . LYS A 1 112 ? 23.438 10.227 -2.217 1 86.81 112 LYS A C 1
ATOM 929 O O . LYS A 1 112 ? 24.094 10.617 -1.24 1 86.81 112 LYS A O 1
ATOM 934 N N . GLY A 1 113 ? 22.297 9.586 -2.129 1 85.19 113 GLY A N 1
ATOM 935 C CA . GLY A 1 113 ? 21.688 9.359 -0.833 1 85.19 113 GLY A CA 1
ATOM 936 C C . GLY A 1 113 ? 20.797 10.5 -0.382 1 85.19 113 GLY A C 1
ATOM 937 O O . GLY A 1 113 ? 20.703 11.531 -1.058 1 85.19 113 GLY A O 1
ATOM 938 N N . ASN A 1 114 ? 20.047 10.258 0.621 1 86.12 114 ASN A N 1
ATOM 939 C CA . ASN A 1 114 ? 19.172 11.258 1.237 1 86.12 114 ASN A CA 1
ATOM 940 C C . ASN A 1 114 ? 19.578 11.547 2.678 1 86.12 114 ASN A C 1
ATOM 942 O O . ASN A 1 114 ? 19.484 10.672 3.543 1 86.12 114 ASN A O 1
ATOM 946 N N . LEU A 1 115 ? 19.984 12.742 2.936 1 84.81 115 LEU A N 1
ATOM 947 C CA . LEU A 1 115 ? 20.547 13.102 4.234 1 84.81 115 LEU A CA 1
ATOM 948 C C . LEU A 1 115 ? 19.438 13.523 5.203 1 84.81 115 LEU A C 1
ATOM 950 O O . LEU A 1 115 ? 19.703 13.758 6.387 1 84.81 115 LEU A O 1
ATOM 954 N N . ASN A 1 116 ? 18.234 13.633 4.68 1 86.31 116 ASN A N 1
ATOM 955 C CA . ASN A 1 116 ? 17.125 13.992 5.555 1 86.31 116 ASN A CA 1
ATOM 956 C C . ASN A 1 116 ? 16.875 12.922 6.617 1 86.31 116 ASN A C 1
ATOM 958 O O . ASN A 1 116 ? 16.484 11.797 6.293 1 86.31 116 ASN A O 1
ATOM 962 N N . PRO A 1 117 ? 17.109 13.328 7.859 1 87.19 117 PRO A N 1
ATOM 963 C CA . PRO A 1 117 ? 16.922 12.328 8.914 1 87.19 117 PRO A CA 1
ATOM 964 C C . PRO A 1 117 ? 15.492 11.805 8.992 1 87.19 117 PRO A C 1
ATOM 966 O O . PRO A 1 117 ? 15.25 10.742 9.57 1 87.19 117 PRO A O 1
ATOM 969 N N . GLY A 1 118 ? 14.57 12.5 8.43 1 89.81 118 GLY A N 1
ATOM 970 C CA . GLY A 1 118 ? 13.18 12.07 8.438 1 89.81 118 GLY A CA 1
ATOM 971 C C . GLY A 1 118 ? 12.836 11.156 7.277 1 89.81 118 GLY A C 1
ATOM 972 O O . GLY A 1 118 ? 11.703 10.672 7.18 1 89.81 118 GLY A O 1
ATOM 973 N N . HIS A 1 119 ? 13.828 10.953 6.461 1 90.25 119 HIS A N 1
ATOM 974 C CA . HIS A 1 119 ? 13.594 10.195 5.238 1 90.25 119 HIS A CA 1
ATOM 975 C C . HIS A 1 119 ? 13.07 8.797 5.555 1 90.25 119 HIS A C 1
ATOM 977 O O . HIS A 1 119 ? 12.023 8.391 5.047 1 90.25 119 HIS A O 1
ATOM 983 N N . ARG A 1 120 ? 13.758 8.117 6.438 1 90.94 120 ARG A N 1
ATOM 984 C CA . ARG A 1 120 ? 13.398 6.754 6.809 1 90.94 120 ARG A CA 1
ATOM 985 C C . ARG A 1 120 ? 12.117 6.73 7.637 1 90.94 120 ARG A C 1
ATOM 987 O O . ARG A 1 120 ? 11.281 5.836 7.473 1 90.94 120 ARG A O 1
ATOM 994 N N . THR A 1 121 ? 11.984 7.707 8.461 1 92.62 121 THR A N 1
ATOM 995 C CA . THR A 1 121 ? 10.773 7.824 9.266 1 92.62 121 THR A CA 1
ATOM 996 C C . THR A 1 121 ? 9.539 7.918 8.367 1 92.62 121 THR A C 1
ATOM 998 O O . THR A 1 121 ? 8.539 7.246 8.617 1 92.62 121 THR A O 1
ATOM 1001 N N . HIS A 1 122 ? 9.648 8.75 7.34 1 94.12 122 HIS A N 1
ATOM 1002 C CA . HIS A 1 122 ? 8.547 8.906 6.395 1 94.12 122 HIS A CA 1
ATOM 1003 C C . HIS A 1 122 ? 8.234 7.594 5.684 1 94.12 122 HIS A C 1
ATOM 1005 O O . HIS A 1 122 ? 7.078 7.164 5.645 1 94.12 122 HIS A O 1
ATOM 1011 N N . GLN A 1 123 ? 9.258 6.953 5.223 1 95.81 123 GLN A N 1
ATOM 1012 C CA . GLN A 1 123 ? 9.086 5.719 4.465 1 95.81 123 GLN A CA 1
ATOM 1013 C C . GLN A 1 123 ? 8.5 4.613 5.34 1 95.81 123 GLN A C 1
ATOM 1015 O O . GLN A 1 123 ? 7.59 3.9 4.918 1 95.81 123 GLN A O 1
ATOM 1020 N N . THR A 1 124 ? 9 4.508 6.555 1 95.25 124 THR A N 1
ATOM 1021 C CA . THR A 1 124 ? 8.523 3.439 7.422 1 95.25 124 THR A CA 1
ATOM 1022 C C . THR A 1 124 ? 7.117 3.742 7.93 1 95.25 124 THR A C 1
ATOM 1024 O O . THR A 1 124 ? 6.316 2.828 8.141 1 95.25 124 THR A O 1
ATOM 1027 N N . HIS A 1 125 ? 6.824 4.984 8.102 1 94.94 125 HIS A N 1
ATOM 1028 C CA . HIS A 1 125 ? 5.445 5.379 8.359 1 94.94 125 HIS A CA 1
ATOM 1029 C C . HIS A 1 125 ? 4.516 4.891 7.254 1 94.94 125 HIS A C 1
ATOM 1031 O O . HIS A 1 125 ? 3.451 4.336 7.531 1 94.94 125 HIS A O 1
ATOM 1037 N N . CYS A 1 1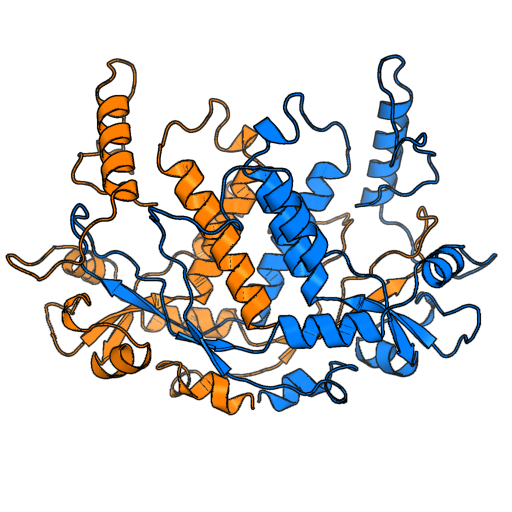26 ? 4.934 5.133 6.008 1 97 126 CYS A N 1
ATOM 1038 C CA . CYS A 1 126 ? 4.133 4.734 4.855 1 97 126 CYS A CA 1
ATOM 1039 C C . CYS A 1 126 ? 3.93 3.225 4.828 1 97 126 CYS A C 1
ATOM 1041 O O . CYS A 1 126 ? 2.818 2.75 4.586 1 97 126 CYS A O 1
ATOM 1043 N N . VAL A 1 127 ? 4.996 2.459 5.113 1 97.69 127 VAL A N 1
ATOM 1044 C CA . VAL A 1 127 ? 4.926 1.001 5.133 1 97.69 127 VAL A CA 1
ATOM 1045 C C . VAL A 1 127 ? 3.889 0.548 6.156 1 97.69 127 VAL A C 1
ATOM 1047 O O . VAL A 1 127 ? 3.006 -0.254 5.84 1 97.69 127 VAL A O 1
ATOM 1050 N N . ASP A 1 128 ? 3.984 1.094 7.277 1 96.5 128 ASP A N 1
ATOM 1051 C CA . ASP A 1 128 ? 3.131 0.653 8.375 1 96.5 128 ASP A CA 1
ATOM 1052 C C . ASP A 1 128 ? 1.681 1.076 8.148 1 96.5 128 ASP A C 1
ATOM 1054 O O . ASP A 1 128 ? 0.753 0.344 8.5 1 96.5 128 ASP A O 1
ATOM 1058 N N . LEU A 1 129 ? 1.517 2.27 7.68 1 96.06 129 LEU A N 1
ATOM 1059 C CA . LEU A 1 129 ? 0.158 2.748 7.449 1 96.06 129 LEU A CA 1
ATOM 1060 C C . LEU A 1 129 ? -0.54 1.907 6.387 1 96.06 129 LEU A C 1
ATOM 1062 O O . LEU A 1 129 ? -1.701 1.526 6.551 1 96.06 129 LEU A O 1
ATOM 1066 N N . LEU A 1 130 ? 0.146 1.581 5.293 1 97.75 130 LEU A N 1
ATOM 1067 C CA . LEU A 1 130 ? -0.425 0.74 4.246 1 97.75 130 LEU A CA 1
ATOM 1068 C C . LEU A 1 130 ? -0.741 -0.653 4.781 1 97.75 130 LEU A C 1
ATOM 1070 O O . LEU A 1 130 ? -1.794 -1.217 4.473 1 97.75 130 LEU A O 1
ATOM 1074 N N . ARG A 1 131 ? 0.185 -1.192 5.605 1 97.94 131 ARG A N 1
ATOM 1075 C CA . ARG A 1 131 ? -0.053 -2.488 6.238 1 97.94 131 ARG A CA 1
ATOM 1076 C C . ARG A 1 131 ? -1.32 -2.459 7.086 1 97.94 131 ARG A C 1
ATOM 1078 O O . ARG A 1 131 ? -2.17 -3.346 6.973 1 97.94 131 ARG A O 1
ATOM 1085 N N . GLN A 1 132 ? -1.468 -1.476 7.895 1 95.81 132 GLN A N 1
ATOM 1086 C CA . GLN A 1 132 ? -2.623 -1.369 8.781 1 95.81 132 GLN A CA 1
ATOM 1087 C C . GLN A 1 132 ? -3.914 -1.215 7.984 1 95.81 132 GLN A C 1
ATOM 1089 O O . GLN A 1 132 ? -4.949 -1.779 8.352 1 95.81 132 GLN A O 1
ATOM 1094 N N . ASP A 1 133 ? -3.869 -0.416 6.91 1 95.19 133 ASP A N 1
ATOM 1095 C CA . ASP A 1 133 ? -5.035 -0.261 6.047 1 95.19 133 ASP A CA 1
ATOM 1096 C C . ASP A 1 133 ? -5.496 -1.609 5.496 1 95.19 133 ASP A C 1
ATOM 1098 O O . ASP A 1 133 ? -6.688 -1.926 5.531 1 95.19 133 ASP A O 1
ATOM 1102 N N . ILE A 1 134 ? -4.539 -2.445 4.973 1 96.25 134 ILE A N 1
ATOM 1103 C CA . ILE A 1 134 ? -4.836 -3.748 4.387 1 96.25 134 ILE A CA 1
ATOM 1104 C C . ILE A 1 134 ? -5.379 -4.684 5.461 1 96.25 134 ILE A C 1
ATOM 1106 O O . ILE A 1 134 ? -6.395 -5.355 5.254 1 96.25 134 ILE A O 1
ATOM 1110 N N . MET A 1 135 ? -4.77 -4.711 6.629 1 94.75 135 MET A N 1
ATOM 1111 C CA . MET A 1 135 ? -5.152 -5.648 7.684 1 94.75 135 MET A CA 1
ATOM 1112 C C . MET A 1 135 ? -6.477 -5.246 8.32 1 94.75 135 MET A C 1
ATOM 1114 O O . MET A 1 135 ? -7.238 -6.102 8.773 1 94.75 135 MET A O 1
ATOM 1118 N N . CYS A 1 136 ? -6.703 -3.916 8.375 1 93.12 136 CYS A N 1
ATOM 1119 C CA . CYS A 1 136 ? -8.008 -3.451 8.836 1 93.12 136 CYS A CA 1
ATOM 1120 C C . CYS A 1 136 ? -9.117 -3.93 7.91 1 93.12 136 CYS A C 1
ATOM 1122 O O . CYS A 1 136 ? -10.172 -4.359 8.367 1 93.12 136 CYS A O 1
ATOM 1124 N N . ARG A 1 137 ? -8.914 -3.914 6.652 1 90.44 137 ARG A N 1
ATOM 1125 C CA . ARG A 1 137 ? -9.93 -4.266 5.668 1 90.44 137 ARG A CA 1
ATOM 1126 C C . ARG A 1 137 ? -10.055 -5.777 5.516 1 90.44 137 ARG A C 1
ATOM 1128 O O . ARG A 1 137 ? -11.148 -6.305 5.336 1 90.44 137 ARG A O 1
ATOM 1135 N N . ALA A 1 138 ? -8.898 -6.441 5.484 1 91.94 138 ALA A N 1
ATOM 1136 C CA . ALA A 1 138 ? -8.836 -7.887 5.297 1 91.94 138 ALA A CA 1
ATOM 1137 C C . ALA A 1 138 ? -9.688 -8.32 4.102 1 91.94 138 ALA A C 1
ATOM 1139 O O . ALA A 1 138 ? -10.586 -9.148 4.242 1 91.94 138 ALA A O 1
ATOM 1140 N N . PRO A 1 139 ? -9.32 -7.805 2.873 1 89.31 139 PRO A N 1
ATOM 1141 C CA . PRO A 1 139 ? -10.164 -8.133 1.723 1 89.31 139 PRO A CA 1
ATOM 1142 C C . PRO A 1 139 ? -10.188 -9.625 1.411 1 89.31 139 PRO A C 1
ATOM 1144 O O . PRO A 1 139 ? -9.172 -10.305 1.546 1 89.31 139 PRO A O 1
ATOM 1147 N N . MET A 1 140 ? -11.328 -10.109 0.945 1 88 140 MET A N 1
ATOM 1148 C CA . MET A 1 140 ? -11.508 -11.547 0.751 1 88 140 MET A CA 1
ATOM 1149 C C . MET A 1 140 ? -11.523 -11.898 -0.732 1 88 140 MET A C 1
ATOM 1151 O O . MET A 1 140 ? -11.891 -13.008 -1.106 1 88 140 MET A O 1
ATOM 1155 N N . GLY A 1 141 ? -11.172 -10.906 -1.544 1 87.94 141 GLY A N 1
ATOM 1156 C CA . GLY A 1 141 ? -11.07 -11.203 -2.963 1 87.94 141 GLY A CA 1
ATOM 1157 C C . GLY A 1 141 ? -10.016 -12.25 -3.277 1 87.94 141 GLY A C 1
ATOM 1158 O O . GLY A 1 141 ? -9.117 -12.492 -2.471 1 87.94 141 GLY A O 1
ATOM 1159 N N . VAL A 1 142 ? -10.219 -12.859 -4.477 1 92.25 142 VAL A N 1
ATOM 1160 C CA . VAL A 1 142 ? -9.266 -13.867 -4.922 1 92.25 142 VAL A CA 1
ATOM 1161 C C . VAL A 1 142 ? -8.852 -13.586 -6.363 1 92.25 142 VAL A C 1
ATOM 1163 O O . VAL A 1 142 ? -9.516 -12.82 -7.07 1 92.25 142 VAL A O 1
ATOM 1166 N N . PHE A 1 143 ? -7.746 -14.164 -6.723 1 93 143 PHE A N 1
ATOM 1167 C CA . PHE A 1 143 ? -7.312 -14.195 -8.117 1 93 143 PHE A CA 1
ATOM 1168 C C . PHE A 1 143 ? -7.043 -15.625 -8.57 1 93 143 PHE A C 1
ATOM 1170 O O . PHE A 1 143 ? -6.574 -16.453 -7.789 1 93 143 PHE A O 1
ATOM 1177 N N . PRO A 1 144 ? -7.332 -15.922 -9.797 1 94.44 144 PRO A N 1
ATOM 1178 C CA . PRO A 1 144 ? -7.082 -17.281 -10.289 1 94.44 144 PRO A CA 1
ATOM 1179 C C . PRO A 1 144 ? -5.613 -17.516 -10.625 1 94.44 144 PRO A C 1
ATOM 1181 O O . PRO A 1 144 ? -4.875 -16.578 -10.906 1 94.44 144 PRO A O 1
ATOM 1184 N N . LEU A 1 145 ? -5.238 -18.75 -10.562 1 96 145 LEU A N 1
ATOM 1185 C CA . LEU A 1 145 ? -3.99 -19.203 -11.156 1 96 145 LEU A CA 1
ATOM 1186 C C . LEU A 1 145 ? -4.23 -19.766 -12.555 1 96 145 LEU A C 1
ATOM 1188 O O . LEU A 1 145 ? -5.223 -20.453 -12.789 1 96 145 LEU A O 1
ATOM 1192 N N . ILE A 1 146 ? -3.318 -19.422 -13.484 1 96 146 ILE A N 1
ATOM 1193 C CA . ILE A 1 146 ? -3.5 -19.844 -14.867 1 96 146 ILE A CA 1
ATOM 1194 C C . ILE A 1 146 ? -2.213 -20.484 -15.383 1 96 146 ILE A C 1
ATOM 1196 O O . ILE A 1 146 ? -1.136 -20.266 -14.828 1 96 146 ILE A O 1
ATOM 1200 N N . TRP A 1 147 ? -2.395 -21.234 -16.359 1 95.75 147 TRP A N 1
ATOM 1201 C CA . TRP A 1 147 ? -1.23 -21.719 -17.094 1 95.75 147 TRP A CA 1
ATOM 1202 C C . TRP A 1 147 ? -0.789 -20.703 -18.156 1 95.75 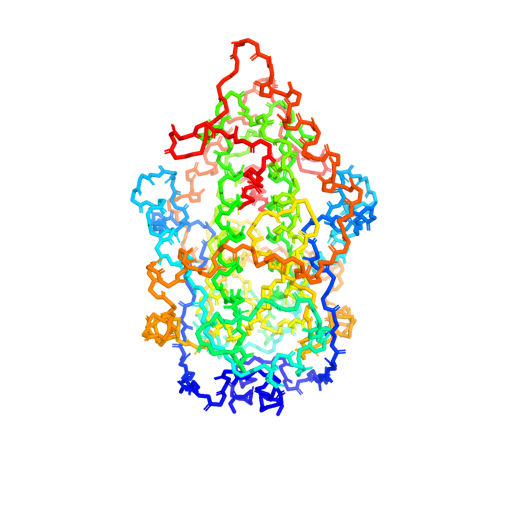147 TRP A C 1
ATOM 1204 O O . TRP A 1 147 ? -1.607 -20.219 -18.938 1 95.75 147 TRP A O 1
ATOM 1214 N N . MET A 1 148 ? 0.448 -20.344 -18.125 1 94.44 148 MET A N 1
ATOM 1215 C CA . MET A 1 148 ? 1.023 -19.375 -19.047 1 94.44 148 MET A CA 1
ATOM 1216 C C . MET A 1 148 ? 2.252 -19.938 -19.75 1 94.44 148 MET A C 1
ATOM 1218 O O . MET A 1 148 ? 3.045 -20.65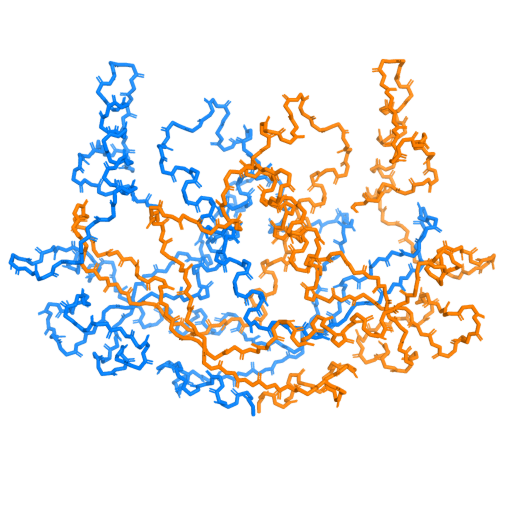6 -19.141 1 94.44 148 MET A O 1
ATOM 1222 N N . GLU A 1 149 ? 2.328 -19.531 -21 1 93.5 149 GLU A N 1
ATOM 1223 C CA . GLU A 1 149 ? 3.533 -19.906 -21.734 1 93.5 149 GLU A CA 1
ATOM 1224 C C . GLU A 1 149 ? 4.789 -19.391 -21.047 1 93.5 149 GLU A C 1
ATOM 1226 O O . GLU A 1 149 ? 4.754 -18.328 -20.391 1 93.5 149 GLU A O 1
ATOM 1231 N N . ALA A 1 150 ? 5.879 -20.172 -21.062 1 89.62 150 ALA A N 1
ATOM 1232 C CA . ALA A 1 150 ? 7.199 -19.828 -20.547 1 89.62 150 ALA A CA 1
ATOM 1233 C C . ALA A 1 150 ? 7.25 -19.969 -19.031 1 89.62 150 ALA A C 1
ATOM 1235 O O . ALA A 1 150 ? 8.281 -19.703 -18.406 1 89.62 150 ALA A O 1
ATOM 1236 N N . GLU A 1 151 ? 6.137 -20.359 -18.422 1 90 151 GLU A N 1
ATOM 1237 C CA . GLU A 1 151 ? 6.113 -20.641 -17 1 90 151 GLU A CA 1
ATOM 1238 C C . GLU A 1 151 ? 5.816 -22.109 -16.719 1 90 151 GLU A C 1
ATOM 1240 O O . GLU A 1 151 ? 4.871 -22.672 -17.281 1 90 151 GLU A O 1
ATOM 1245 N N . SER A 1 152 ? 6.559 -22.703 -15.844 1 88.5 152 SER A N 1
ATOM 1246 C CA . SER A 1 152 ? 6.379 -24.125 -15.555 1 88.5 152 SER A CA 1
ATOM 1247 C C . SER A 1 152 ? 5.316 -24.344 -14.484 1 88.5 152 SER A C 1
ATOM 1249 O O . SER A 1 152 ? 4.75 -25.438 -14.375 1 88.5 152 SER A O 1
ATOM 1251 N N . GLN A 1 153 ? 5.102 -23.328 -13.68 1 91.56 153 GLN A N 1
ATOM 1252 C CA . GLN A 1 153 ? 4.098 -23.391 -12.625 1 91.56 153 GLN A CA 1
ATOM 1253 C C . GLN A 1 153 ? 2.922 -22.469 -12.93 1 91.56 153 GLN A C 1
ATOM 1255 O O . GLN A 1 153 ? 3.043 -21.547 -13.742 1 91.56 153 GLN A O 1
ATOM 1260 N N . PRO A 1 154 ? 1.754 -22.766 -12.305 1 94.19 154 PRO A N 1
ATOM 1261 C CA . PRO A 1 154 ? 0.652 -21.812 -12.484 1 94.19 154 PRO A CA 1
ATOM 1262 C C . PRO A 1 154 ? 1.011 -20.391 -12.039 1 94.19 154 PRO A C 1
ATOM 1264 O O . PRO A 1 154 ? 1.701 -20.219 -11.031 1 94.19 154 PRO A O 1
ATOM 1267 N N . THR A 1 155 ? 0.547 -19.469 -12.812 1 93 155 THR A N 1
ATOM 1268 C CA . THR A 1 155 ? 0.87 -18.062 -12.602 1 93 155 THR A CA 1
ATOM 1269 C C . THR A 1 155 ? -0.378 -17.266 -12.219 1 93 155 THR A C 1
ATOM 1271 O O . THR A 1 155 ? -1.447 -17.469 -12.797 1 93 155 THR A O 1
ATOM 1274 N N . PRO A 1 156 ? -0.195 -16.422 -11.25 1 94.69 156 PRO A N 1
ATOM 1275 C CA . PRO A 1 156 ? -1.357 -15.602 -10.883 1 94.69 156 PRO A CA 1
ATOM 1276 C C . PRO A 1 156 ? -1.831 -14.703 -12.016 1 94.69 156 PRO A C 1
ATOM 1278 O O . PRO A 1 156 ? -1.011 -14.094 -12.711 1 94.69 156 PRO A O 1
ATOM 1281 N N . ASN A 1 157 ? -3.1 -14.711 -12.266 1 93.62 157 ASN A N 1
ATOM 1282 C CA . ASN A 1 157 ? -3.734 -13.688 -13.086 1 93.62 157 ASN A CA 1
ATOM 1283 C C . ASN A 1 157 ? -4.434 -12.641 -12.234 1 93.62 157 ASN A C 1
ATOM 1285 O O . ASN A 1 157 ? -5.566 -12.844 -11.789 1 93.62 157 ASN A O 1
ATOM 1289 N N . PHE A 1 158 ? -3.838 -11.469 -12.125 1 91.94 158 PHE A N 1
ATOM 1290 C CA . PHE A 1 158 ? -4.32 -10.43 -11.227 1 91.94 158 PHE A CA 1
ATOM 1291 C C . PHE A 1 158 ? -5.348 -9.539 -11.922 1 91.94 158 PHE A C 1
ATOM 1293 O O . PHE A 1 158 ? -5.816 -8.555 -11.344 1 91.94 158 PHE A O 1
ATOM 1300 N N . ASN A 1 159 ? -5.625 -9.859 -13.195 1 89.5 159 ASN A N 1
ATOM 1301 C CA . ASN A 1 159 ? -6.645 -9.109 -13.922 1 89.5 159 ASN A CA 1
ATOM 1302 C C . ASN A 1 159 ? -8.055 -9.562 -13.531 1 89.5 159 ASN A C 1
ATOM 1304 O O . ASN A 1 159 ? -8.766 -10.148 -14.352 1 89.5 159 ASN A O 1
ATOM 1308 N N . VAL A 1 160 ? -8.453 -9.141 -12.43 1 86.81 160 VAL A N 1
ATOM 1309 C CA . VAL A 1 160 ? -9.75 -9.602 -11.938 1 86.81 160 VAL A CA 1
ATOM 1310 C C . VAL A 1 160 ? -10.734 -8.43 -11.906 1 86.81 160 VAL A C 1
ATOM 1312 O O . VAL A 1 160 ? -10.32 -7.27 -11.883 1 86.81 160 VAL A O 1
ATOM 1315 N N . SER A 1 161 ? -11.969 -8.789 -11.961 1 84.75 161 SER A N 1
ATOM 1316 C CA . SER A 1 161 ? -13.023 -7.793 -11.82 1 84.75 161 SER A CA 1
ATOM 1317 C C . SER A 1 161 ? -13.391 -7.574 -10.359 1 84.75 161 SER A C 1
ATOM 1319 O O . SER A 1 161 ? -13.469 -8.531 -9.586 1 84.75 161 SER A O 1
ATOM 1321 N N . LEU A 1 162 ? -13.484 -6.316 -10.039 1 82.38 162 LEU A N 1
ATOM 1322 C CA . LEU A 1 162 ? -13.852 -5.918 -8.688 1 82.38 162 LEU A CA 1
ATOM 1323 C C . LEU A 1 162 ? -14.938 -4.848 -8.703 1 82.38 162 LEU A C 1
ATOM 1325 O O . LEU A 1 162 ? -15.062 -4.102 -9.68 1 82.38 162 LEU A O 1
ATOM 1329 N N . GLN A 1 163 ? -15.734 -4.883 -7.703 1 84 163 GLN A N 1
ATOM 1330 C CA . GLN A 1 163 ? -16.594 -3.73 -7.473 1 84 163 GLN A CA 1
ATOM 1331 C C . GLN A 1 163 ? -15.812 -2.568 -6.871 1 84 163 GLN A C 1
ATOM 1333 O O . GLN A 1 163 ? -15.203 -2.707 -5.809 1 84 163 GLN A O 1
ATOM 1338 N N . CYS A 1 164 ? -15.844 -1.516 -7.609 1 88.31 164 CYS A N 1
ATOM 1339 C CA . CYS A 1 164 ? -15.047 -0.372 -7.184 1 88.31 164 CYS A CA 1
ATOM 1340 C C . CYS A 1 164 ? -15.922 0.848 -6.938 1 88.31 164 CYS A C 1
ATOM 1342 O O . CYS A 1 164 ? -16.984 0.979 -7.539 1 88.31 164 CYS A O 1
ATOM 1344 N N . SER A 1 165 ? -15.453 1.625 -5.961 1 88.38 165 SER A N 1
ATOM 1345 C CA . SER A 1 165 ? -15.93 3.004 -5.938 1 88.38 165 SER A CA 1
ATOM 1346 C C . SER A 1 165 ? -15.398 3.793 -7.129 1 88.38 165 SER A C 1
ATOM 1348 O O . SER A 1 165 ? -14.922 3.207 -8.109 1 88.38 165 SER A O 1
ATOM 1350 N N . ASN A 1 166 ? -15.609 5.113 -7.082 1 88.06 166 ASN A N 1
ATOM 1351 C CA . ASN A 1 166 ? -15.164 5.98 -8.164 1 88.06 166 ASN A CA 1
ATOM 1352 C C . ASN A 1 166 ? -14.148 7.016 -7.676 1 88.06 166 ASN A C 1
ATOM 1354 O O . ASN A 1 166 ? -14.531 8.031 -7.098 1 88.06 166 ASN A O 1
ATOM 1358 N N . TRP A 1 167 ? -12.914 6.754 -7.977 1 93.25 167 TRP A N 1
ATOM 1359 C CA . TRP A 1 167 ? -11.836 7.625 -7.527 1 93.25 167 TRP A CA 1
ATOM 1360 C C . TRP A 1 167 ? -12.008 9.039 -8.078 1 93.25 167 TRP A C 1
ATOM 1362 O O . TRP A 1 167 ? -11.875 10.016 -7.344 1 93.25 167 TRP A O 1
ATOM 1372 N N . ASP A 1 168 ? -12.281 9.117 -9.375 1 93.06 168 ASP A N 1
ATOM 1373 C CA . ASP A 1 168 ? -12.406 10.422 -10.016 1 93.06 168 ASP A CA 1
ATOM 1374 C C . ASP A 1 168 ? -13.547 11.227 -9.398 1 93.06 168 ASP A C 1
ATOM 1376 O O . ASP A 1 168 ? -13.438 12.445 -9.227 1 93.06 168 ASP A O 1
ATOM 1380 N N . LEU A 1 169 ? -14.609 10.57 -9.18 1 90.69 169 LEU A N 1
ATOM 1381 C CA . LEU A 1 169 ? -15.727 11.242 -8.539 1 90.69 169 LEU A CA 1
ATOM 1382 C C . LEU A 1 169 ? -15.359 11.695 -7.133 1 90.69 169 LEU A C 1
ATOM 1384 O O . LEU A 1 169 ? -15.672 12.82 -6.734 1 90.69 169 LEU A O 1
ATOM 1388 N N . MET A 1 170 ? -14.711 10.82 -6.371 1 91.12 170 MET A N 1
ATOM 1389 C CA . MET A 1 170 ? -14.258 11.18 -5.031 1 91.12 170 MET A CA 1
ATOM 1390 C C . MET A 1 170 ? -13.297 12.359 -5.074 1 91.12 170 MET A C 1
ATOM 1392 O O . MET A 1 170 ? -13.43 13.297 -4.285 1 91.12 170 MET A O 1
ATOM 1396 N N . TRP A 1 171 ? -12.438 12.328 -5.973 1 93.94 171 TRP A N 1
ATOM 1397 C CA . TRP A 1 171 ? -11.422 13.375 -6.07 1 93.94 171 TRP A CA 1
ATOM 1398 C C . TRP A 1 171 ? -12.047 14.703 -6.477 1 93.94 171 TRP A C 1
ATOM 1400 O O . TRP A 1 171 ? -11.703 15.75 -5.918 1 93.94 171 TRP A O 1
ATOM 1410 N N . SER A 1 172 ? -12.945 14.656 -7.406 1 92.81 172 SER A N 1
ATOM 1411 C CA . SER A 1 172 ? -13.656 15.867 -7.793 1 92.81 172 SER A CA 1
ATOM 1412 C C . SER A 1 172 ? -14.445 16.453 -6.621 1 92.81 172 SER A C 1
ATOM 1414 O O . SER A 1 172 ? -14.477 17.656 -6.426 1 92.81 172 SER A O 1
ATOM 1416 N N . TRP A 1 173 ? -15.109 15.594 -5.941 1 92.44 173 TRP A N 1
ATOM 1417 C CA . TRP A 1 173 ? -15.859 16 -4.758 1 92.44 173 TRP A CA 1
ATOM 1418 C C . TRP A 1 173 ? -14.953 16.672 -3.738 1 92.44 173 TRP A C 1
ATOM 1420 O O . TRP A 1 173 ? -15.305 17.719 -3.172 1 92.44 173 TRP A O 1
ATOM 1430 N N . TRP A 1 174 ? -13.789 16.125 -3.475 1 94.38 174 TRP A N 1
ATOM 1431 C CA . TRP A 1 174 ? -12.836 16.688 -2.537 1 94.38 174 TRP A CA 1
ATOM 1432 C C . TRP A 1 174 ? -12.32 18.031 -3.041 1 94.38 174 TRP A C 1
ATOM 1434 O O . TRP A 1 174 ? -12.234 19 -2.277 1 94.38 174 TRP A O 1
ATOM 1444 N N . ARG A 1 175 ? -12.055 18.078 -4.254 1 94.62 175 ARG A N 1
ATOM 1445 C CA . ARG A 1 175 ? -11.492 19.281 -4.855 1 94.62 175 ARG A CA 1
ATOM 1446 C C . ARG A 1 175 ? -12.453 20.469 -4.719 1 94.62 175 ARG A C 1
ATOM 1448 O O . ARG A 1 175 ? -12.016 21.594 -4.527 1 94.62 175 ARG A O 1
ATOM 1455 N N . GLU A 1 176 ? -13.656 20.219 -4.793 1 93.88 176 GLU A N 1
ATOM 1456 C CA . GLU A 1 176 ? -14.672 21.266 -4.699 1 93.88 176 GLU A CA 1
ATOM 1457 C C . GLU A 1 176 ? -14.781 21.797 -3.273 1 93.88 176 GLU A C 1
ATOM 1459 O O . GLU A 1 176 ? -15.289 22.891 -3.053 1 93.88 176 GLU A O 1
ATOM 1464 N N . ARG A 1 177 ? -14.289 21.031 -2.373 1 95 177 ARG A N 1
ATOM 1465 C CA . ARG A 1 177 ? -14.602 21.359 -0.985 1 95 177 ARG A CA 1
ATOM 1466 C C . ARG A 1 177 ? -13.328 21.688 -0.203 1 95 177 ARG A C 1
ATOM 1468 O O . ARG A 1 177 ? -13.398 22.234 0.902 1 95 177 ARG A O 1
ATOM 1475 N N . GLN A 1 178 ? -12.188 21.312 -0.726 1 96.75 178 GLN A N 1
ATOM 1476 C CA . GLN A 1 178 ? -10.945 21.562 0.004 1 96.75 178 GLN A CA 1
ATOM 1477 C C . GLN A 1 178 ? -10.656 23.062 0.117 1 96.75 178 GLN A C 1
ATOM 1479 O O . GLN A 1 178 ? -11.18 23.859 -0.667 1 96.75 178 GLN A O 1
ATOM 1484 N N . MET A 1 179 ? -9.836 23.438 1.082 1 97.38 179 MET A N 1
ATOM 1485 C CA . MET A 1 179 ? -9.422 24.812 1.316 1 97.38 179 MET A CA 1
ATOM 1486 C C . MET A 1 179 ? -8.625 25.344 0.131 1 97.38 179 MET A C 1
ATOM 1488 O O . MET A 1 179 ? -7.926 24.594 -0.545 1 97.38 179 MET A O 1
ATOM 1492 N N . THR A 1 180 ? -8.789 26.609 -0.108 1 97.31 180 THR A N 1
ATOM 1493 C CA . THR A 1 180 ? -7.934 27.266 -1.095 1 97.31 180 THR A CA 1
ATOM 1494 C C . THR A 1 180 ? -6.508 27.406 -0.569 1 97.31 180 THR A C 1
ATOM 1496 O O . THR A 1 180 ? -6.262 27.219 0.626 1 97.31 180 THR A O 1
ATOM 1499 N N . GLU A 1 181 ? -5.641 27.703 -1.479 1 95.5 181 GLU A N 1
ATOM 1500 C CA . GLU A 1 181 ? -4.258 27.922 -1.073 1 95.5 181 GLU A CA 1
ATOM 1501 C C . GLU A 1 181 ? -4.152 29.047 -0.045 1 95.5 181 GLU A C 1
ATOM 1503 O O . GLU A 1 181 ? -3.412 28.938 0.935 1 95.5 181 GLU A O 1
ATOM 1508 N N . ASP A 1 182 ? -4.875 30.078 -0.254 1 95.75 182 ASP A N 1
ATOM 1509 C CA . ASP A 1 182 ? -4.867 31.203 0.666 1 95.75 182 ASP A CA 1
ATOM 1510 C C . ASP A 1 182 ? -5.387 30.797 2.043 1 95.75 182 ASP A C 1
ATOM 1512 O O . ASP A 1 182 ? -4.855 31.234 3.066 1 95.75 182 ASP A O 1
ATOM 1516 N N . GLN A 1 183 ? -6.41 30.031 2.014 1 96.62 183 GLN A N 1
ATOM 1517 C CA . GLN A 1 183 ? -6.969 29.562 3.277 1 96.62 183 GLN A CA 1
ATOM 1518 C C . GLN A 1 183 ? -5.977 28.672 4.031 1 96.62 183 GLN A C 1
ATOM 1520 O O . GLN A 1 183 ? -5.879 28.75 5.258 1 96.62 183 GLN A O 1
ATOM 1525 N N . VAL A 1 184 ? -5.277 27.844 3.35 1 95.5 184 VAL A N 1
ATOM 1526 C CA . VAL A 1 184 ? -4.266 26.984 3.957 1 95.5 184 VAL A CA 1
ATOM 1527 C C . VAL A 1 184 ? -3.164 27.828 4.578 1 95.5 184 VAL A C 1
ATOM 1529 O O . VAL A 1 184 ? -2.732 27.578 5.703 1 95.5 184 VAL A O 1
ATOM 1532 N N . ASP A 1 185 ? -2.736 28.828 3.854 1 92.81 185 ASP A N 1
ATOM 1533 C CA . ASP A 1 185 ? -1.714 29.734 4.375 1 92.81 185 ASP A CA 1
ATOM 1534 C C . ASP A 1 185 ? -2.15 30.344 5.703 1 92.81 185 ASP A C 1
ATOM 1536 O O . ASP A 1 185 ? -1.349 30.469 6.633 1 92.81 185 ASP A O 1
ATOM 1540 N N . LYS A 1 186 ? -3.346 30.719 5.73 1 93.31 186 LYS A N 1
ATOM 1541 C CA . LYS A 1 186 ? -3.896 31.297 6.953 1 93.31 186 LYS A CA 1
ATOM 1542 C C . LYS A 1 186 ? -3.98 30.25 8.07 1 93.31 186 LYS A C 1
ATOM 1544 O O . LYS A 1 186 ? -3.686 30.547 9.227 1 93.31 186 LYS A O 1
ATOM 1549 N N . ALA A 1 187 ? -4.352 29.047 7.699 1 93.75 187 ALA A N 1
ATOM 1550 C CA . ALA A 1 187 ? -4.562 27.984 8.672 1 93.75 187 ALA A CA 1
ATOM 1551 C C . ALA A 1 187 ? -3.232 27.469 9.219 1 93.75 187 ALA A C 1
ATOM 1553 O O . ALA A 1 187 ? -3.189 26.859 10.289 1 93.75 187 ALA A O 1
ATOM 1554 N N . TRP A 1 188 ? -2.172 27.703 8.547 1 91.75 188 TRP A N 1
ATOM 1555 C CA . TRP A 1 188 ? -0.869 27.156 8.906 1 91.75 188 TRP A CA 1
ATOM 1556 C C . TRP A 1 188 ? -0.191 28.016 9.969 1 91.75 188 TRP A C 1
ATOM 1558 O O . TRP A 1 188 ? 0.866 27.656 10.492 1 91.75 188 TRP A O 1
ATOM 1568 N N . VAL A 1 189 ? -0.776 29.156 10.328 1 89.19 189 VAL A N 1
ATOM 1569 C CA . VAL A 1 189 ? -0.238 30.031 11.375 1 89.19 189 VAL A CA 1
ATOM 1570 C C . VAL A 1 189 ? -0.686 29.516 12.742 1 89.19 189 VAL A C 1
ATOM 1572 O O . VAL A 1 189 ? -1.884 29.484 13.039 1 89.19 189 VAL A O 1
ATOM 1575 N N . LYS A 1 190 ? 0.247 29.172 13.648 1 92.38 190 LYS A N 1
ATOM 1576 C CA . LYS A 1 190 ? -0.045 28.656 14.977 1 92.38 190 LYS A CA 1
ATOM 1577 C C . LYS A 1 190 ? -0.524 29.766 15.906 1 92.38 190 LYS A C 1
ATOM 1579 O O . LYS A 1 190 ? 0.185 30.75 16.125 1 92.38 190 LYS A O 1
ATOM 1584 N N . PRO A 1 191 ? -1.691 29.625 16.375 1 92.19 191 PRO A N 1
ATOM 1585 C CA . PRO A 1 191 ? -2.164 30.656 17.297 1 92.19 191 PRO A CA 1
ATOM 1586 C C . PRO A 1 191 ? -1.358 30.688 18.594 1 92.19 191 PRO A C 1
ATOM 1588 O O . PRO A 1 191 ? -0.976 29.641 19.125 1 92.19 191 PRO A O 1
ATOM 1591 N N . PRO A 1 192 ? -1.155 31.969 19.078 1 91.25 192 PRO A N 1
ATOM 1592 C CA . PRO A 1 192 ? -0.448 32.062 20.359 1 91.25 192 PRO A CA 1
ATOM 1593 C C . PRO A 1 192 ? -1.182 31.375 21.5 1 91.25 192 PRO A C 1
ATOM 1595 O O . PRO A 1 192 ? -2.408 31.469 21.609 1 91.25 192 PRO A O 1
ATOM 1598 N N . GLY A 1 193 ? -0.458 30.641 22.281 1 92.69 193 GLY A N 1
ATOM 1599 C CA . GLY A 1 193 ? -0.998 30.047 23.5 1 92.69 193 GLY A CA 1
ATOM 1600 C C . GLY A 1 193 ? -1.841 28.812 23.234 1 92.69 193 GLY A C 1
ATOM 1601 O O . GLY A 1 193 ? -2.449 28.266 24.156 1 92.69 193 GLY A O 1
ATOM 1602 N N . VAL A 1 194 ? -1.919 28.359 21.984 1 94.75 194 VAL A N 1
ATOM 1603 C CA . VAL A 1 194 ? -2.732 27.188 21.672 1 94.75 194 VAL A CA 1
ATOM 1604 C C . VAL A 1 194 ? -2.18 25.969 22.391 1 94.75 194 VAL A C 1
ATOM 1606 O O . VAL A 1 194 ? -0.968 25.844 22.594 1 94.75 194 VAL A O 1
ATOM 1609 N N . LYS A 1 195 ? -3.098 25.094 22.859 1 96.5 195 LYS A N 1
ATOM 1610 C CA . LYS A 1 195 ? -2.656 23.828 23.453 1 96.5 195 LYS A CA 1
ATOM 1611 C C . LYS A 1 195 ? -2.014 22.922 22.406 1 96.5 195 LYS A C 1
ATOM 1613 O O . LYS A 1 195 ? -2.539 22.766 21.297 1 96.5 195 LYS A O 1
ATOM 1618 N N . GLN A 1 196 ? -0.881 22.344 22.75 1 96.81 196 GLN A N 1
ATOM 1619 C CA . GLN A 1 196 ? -0.12 21.531 21.812 1 96.81 196 GLN A CA 1
ATOM 1620 C C . GLN A 1 196 ? 0.099 20.125 22.359 1 96.81 196 GLN A C 1
ATOM 1622 O O . GLN A 1 196 ? 0.383 19.953 23.547 1 96.81 196 GLN A O 1
ATOM 1627 N N . TRP A 1 197 ? -0.114 19.188 21.469 1 95 197 TRP A N 1
ATOM 1628 C CA . TRP A 1 197 ? 0.241 17.812 21.797 1 95 197 TRP A CA 1
ATOM 1629 C C . TRP A 1 197 ? 1.736 17.688 22.078 1 95 197 TRP A C 1
ATOM 1631 O O . TRP A 1 197 ? 2.557 18.25 21.344 1 95 197 TRP A O 1
ATOM 1641 N N . PRO A 1 198 ? 2.105 17 23.125 1 94.25 198 PRO A N 1
ATOM 1642 C CA . PRO A 1 198 ? 3.537 16.891 23.422 1 94.25 198 PRO A CA 1
ATOM 1643 C C . PRO A 1 198 ? 4.32 16.203 22.297 1 94.25 198 PRO A C 1
ATOM 1645 O O . PRO A 1 198 ? 3.871 15.203 21.734 1 94.25 198 PRO A O 1
ATOM 1648 N N . ALA A 1 199 ? 5.465 16.734 21.984 1 93.69 199 ALA A N 1
ATOM 1649 C CA . ALA A 1 199 ? 6.324 16.141 20.969 1 93.69 199 ALA A CA 1
ATOM 1650 C C . ALA A 1 199 ? 6.953 14.844 21.469 1 93.69 199 ALA A C 1
ATOM 1652 O O . ALA A 1 199 ? 7.504 14.805 22.578 1 93.69 199 ALA A O 1
ATOM 1653 N N . PRO A 1 200 ? 6.922 13.844 20.641 1 93.5 200 PRO A N 1
ATOM 1654 C CA . PRO A 1 200 ? 7.672 12.641 21.016 1 93.5 200 PRO A CA 1
ATOM 1655 C C . PRO A 1 200 ? 9.188 12.844 20.953 1 93.5 200 PRO A C 1
ATOM 1657 O O . PRO A 1 200 ? 9.656 13.758 20.266 1 93.5 200 PRO A O 1
ATOM 1660 N N . ASN A 1 201 ? 9.875 11.992 21.672 1 94.75 201 ASN A N 1
ATOM 1661 C CA . ASN A 1 201 ? 11.336 12.07 21.641 1 94.75 201 ASN A CA 1
ATOM 1662 C C . ASN A 1 201 ? 11.883 11.844 20.234 1 94.75 201 ASN A C 1
ATOM 1664 O O . ASN A 1 201 ? 12.875 12.461 19.844 1 94.75 201 ASN A O 1
ATOM 1668 N N . ALA A 1 202 ? 11.281 11.008 19.516 1 93.06 202 ALA A N 1
ATOM 1669 C CA . ALA A 1 202 ? 11.711 10.703 18.156 1 93.06 202 ALA A CA 1
ATOM 1670 C C . ALA A 1 202 ? 11.695 11.953 17.281 1 93.06 202 ALA A C 1
ATOM 1672 O O . ALA A 1 202 ? 12.594 12.148 16.453 1 93.06 202 ALA A O 1
ATOM 1673 N N . LEU A 1 203 ? 10.664 12.742 17.438 1 92.94 203 LEU A N 1
ATOM 1674 C CA . LEU A 1 203 ? 10.578 13.984 16.688 1 92.94 203 LEU A CA 1
ATOM 1675 C C . LEU A 1 203 ? 11.68 14.945 17.094 1 92.94 203 LEU A C 1
ATOM 1677 O O . LEU A 1 203 ? 12.336 15.555 16.25 1 92.94 203 LEU A O 1
ATOM 1681 N N . LYS A 1 204 ? 11.891 15.078 18.391 1 92.75 204 LYS A N 1
ATOM 1682 C CA . LYS A 1 204 ? 12.938 15.961 18.906 1 92.75 204 LYS A CA 1
ATOM 1683 C C . LYS A 1 204 ? 14.312 15.547 18.375 1 92.75 204 LYS A C 1
ATOM 1685 O O . LYS A 1 204 ? 15.109 16.391 17.984 1 92.75 204 LYS A O 1
ATOM 1690 N N . GLN A 1 205 ? 14.508 14.266 18.406 1 92.69 205 GLN A N 1
ATOM 1691 C CA . GLN A 1 205 ? 15.781 13.734 17.922 1 92.69 205 GLN A CA 1
ATOM 1692 C C . GLN A 1 205 ? 15.953 13.992 16.422 1 92.69 205 GLN A C 1
ATOM 1694 O O . GLN A 1 205 ? 17.047 14.328 15.977 1 92.69 205 GLN A O 1
ATOM 1699 N N . GLU A 1 206 ? 14.93 13.82 15.688 1 91.94 206 GLU A N 1
ATOM 1700 C CA . GLU A 1 206 ? 14.984 14.07 14.25 1 91.94 206 GLU A CA 1
ATOM 1701 C C . GLU A 1 206 ? 15.297 15.531 13.961 1 91.94 206 GLU A C 1
ATOM 1703 O O . GLU A 1 206 ? 16.094 15.836 13.07 1 91.94 206 GLU A O 1
ATOM 1708 N N . LYS A 1 207 ? 14.688 16.406 14.656 1 90.5 207 LYS A N 1
ATOM 1709 C CA . LYS A 1 207 ? 14.93 17.828 14.477 1 90.5 207 LYS A CA 1
ATOM 1710 C C . LYS A 1 207 ? 16.359 18.203 14.844 1 90.5 207 LYS A C 1
ATOM 1712 O O . LYS A 1 207 ? 16.984 19.016 14.164 1 90.5 207 LYS A O 1
ATOM 1717 N N . ALA A 1 208 ? 16.828 17.625 15.922 1 91.62 208 ALA A N 1
ATOM 1718 C CA . ALA A 1 208 ? 18.203 17.875 16.328 1 91.62 208 ALA A CA 1
ATOM 1719 C C . ALA A 1 208 ? 19.188 17.375 15.266 1 91.62 208 ALA A C 1
ATOM 1721 O O . ALA A 1 208 ? 20.172 18.047 14.969 1 91.62 208 ALA A O 1
ATOM 1722 N N . ALA A 1 209 ? 18.891 16.25 14.75 1 91.25 209 ALA A N 1
ATOM 1723 C CA . ALA A 1 209 ? 19.734 15.695 13.703 1 91.25 209 ALA A CA 1
ATOM 1724 C C . ALA A 1 209 ? 19.734 16.578 12.453 1 91.25 209 ALA A C 1
ATOM 1726 O O . ALA A 1 209 ? 20.766 16.766 11.812 1 91.25 209 ALA A O 1
ATOM 1727 N N . LEU A 1 210 ? 18.562 17.016 12.094 1 89.62 210 LEU A N 1
ATOM 1728 C CA . LEU A 1 210 ? 18.422 17.891 10.938 1 89.62 210 LEU A CA 1
ATOM 1729 C C . LEU A 1 210 ? 19.234 19.172 11.133 1 89.62 210 LEU A C 1
ATOM 1731 O O . LEU A 1 210 ? 19.922 19.625 10.219 1 89.62 210 LEU A O 1
ATOM 1735 N N . ALA A 1 211 ? 19.109 19.75 12.312 1 88.56 211 ALA A N 1
ATOM 1736 C CA . ALA A 1 211 ? 19.859 20.953 12.633 1 88.56 211 ALA A CA 1
ATOM 1737 C C . ALA A 1 211 ? 21.359 20.719 12.516 1 88.56 211 ALA A C 1
ATOM 1739 O O . ALA A 1 211 ? 22.094 21.578 12.023 1 88.56 211 ALA A O 1
ATOM 1740 N N . GLU A 1 212 ? 21.781 19.609 13.023 1 89.94 212 GLU A N 1
ATOM 1741 C CA . GLU A 1 212 ? 23.203 19.266 12.961 1 89.94 212 GLU A CA 1
ATOM 1742 C C . GLU A 1 212 ? 23.672 19.156 11.516 1 89.94 212 GLU A C 1
ATOM 1744 O O . GLU A 1 212 ? 24.734 19.688 11.164 1 89.94 212 GLU A O 1
ATOM 1749 N N . ILE A 1 213 ? 22.938 18.484 10.672 1 88.62 213 ILE A N 1
ATOM 1750 C CA . ILE A 1 213 ? 23.297 18.297 9.273 1 88.62 213 ILE A CA 1
ATOM 1751 C C . ILE A 1 213 ? 23.344 19.641 8.562 1 88.62 213 ILE A C 1
ATOM 1753 O O . ILE A 1 213 ? 24.25 19.922 7.785 1 88.62 213 ILE A O 1
ATOM 1757 N N . CYS A 1 214 ? 22.375 20.469 8.852 1 87.56 214 CYS A N 1
ATOM 1758 C CA . CYS A 1 214 ? 22.266 21.75 8.164 1 87.56 214 CYS A CA 1
ATOM 1759 C C . CYS A 1 214 ? 23.359 22.703 8.602 1 87.56 214 CYS A C 1
ATOM 1761 O O . CYS A 1 214 ? 23.625 23.703 7.934 1 87.56 214 CYS A O 1
ATOM 1763 N N . SER A 1 215 ? 23.969 22.469 9.703 1 88 215 SER A N 1
ATOM 1764 C CA . SER A 1 215 ? 25.047 23.312 10.203 1 88 215 SER A CA 1
ATOM 1765 C C . SER A 1 215 ? 26.375 22.969 9.547 1 88 215 SER A C 1
ATOM 1767 O O . SER A 1 215 ? 27.359 23.719 9.672 1 88 215 SER A O 1
ATOM 1769 N N . ARG A 1 216 ? 26.359 22.016 8.797 1 86.12 216 ARG A N 1
ATOM 1770 C CA . ARG A 1 216 ? 27.594 21.609 8.125 1 86.12 216 ARG A CA 1
ATOM 1771 C C . ARG A 1 216 ? 27.906 22.531 6.949 1 86.12 216 ARG A C 1
ATOM 1773 O O . ARG A 1 216 ? 27 22.953 6.223 1 86.12 216 ARG A O 1
ATOM 1780 N N . PRO A 1 217 ? 29.094 23 6.777 1 86.5 217 PRO A N 1
ATOM 1781 C CA . PRO A 1 217 ? 29.453 24.016 5.785 1 86.5 217 PRO A CA 1
ATOM 1782 C C . PRO A 1 217 ? 29.156 23.578 4.355 1 86.5 217 PRO A C 1
ATOM 1784 O O . PRO A 1 217 ? 28.812 24.406 3.51 1 86.5 217 PRO A O 1
ATOM 1787 N N . ASN A 1 218 ? 29.203 22.297 3.996 1 84.56 218 ASN A N 1
ATOM 1788 C CA . ASN A 1 218 ? 29.031 21.859 2.613 1 84.56 218 ASN A CA 1
ATOM 1789 C C . ASN A 1 218 ? 27.625 21.312 2.365 1 84.56 218 ASN A C 1
ATOM 1791 O O . ASN A 1 218 ? 27.406 20.594 1.385 1 84.56 218 ASN A O 1
ATOM 1795 N N . ILE A 1 219 ? 26.766 21.719 3.26 1 81.38 219 ILE A N 1
ATOM 1796 C CA . ILE A 1 219 ? 25.406 21.219 3.098 1 81.38 219 ILE A CA 1
ATOM 1797 C C . ILE A 1 219 ? 24.422 22.391 3.043 1 81.38 219 ILE A C 1
ATOM 1799 O O . ILE A 1 219 ? 24.484 23.297 3.871 1 81.38 219 ILE A O 1
ATOM 1803 N N . SER A 1 220 ? 23.641 22.453 1.978 1 78.75 220 SER A N 1
ATOM 1804 C CA . SER A 1 220 ? 22.547 23.438 1.871 1 78.75 220 SER A CA 1
ATOM 1805 C C . SER A 1 220 ? 21.203 22.797 2.172 1 78.75 220 SER A C 1
ATOM 1807 O O . SER A 1 220 ? 20.797 21.844 1.497 1 78.75 220 SER A O 1
ATOM 1809 N N . CYS A 1 221 ? 20.594 23.219 3.244 1 80.81 221 CYS A N 1
ATOM 1810 C CA . CYS A 1 221 ? 19.281 22.719 3.619 1 80.81 221 CYS A CA 1
ATOM 1811 C C . CYS A 1 221 ? 18.188 23.688 3.18 1 80.81 221 CYS A C 1
ATOM 1813 O O . CYS A 1 221 ? 18.094 24.797 3.701 1 80.81 221 CYS A O 1
ATOM 1815 N N . THR A 1 222 ? 17.406 23.344 2.117 1 74.06 222 THR A N 1
ATOM 1816 C CA . THR A 1 222 ? 16.375 24.25 1.605 1 74.06 222 THR A CA 1
ATOM 1817 C C . THR A 1 222 ? 15.078 23.484 1.354 1 74.06 222 THR A C 1
ATOM 1819 O O . THR A 1 222 ? 15.086 22.266 1.193 1 74.06 222 THR A O 1
ATOM 1822 N N . VAL A 1 223 ? 14.016 24.125 1.627 1 64.75 223 VAL A N 1
ATOM 1823 C CA . VAL A 1 223 ? 12.703 23.672 1.169 1 64.75 223 VAL A CA 1
ATOM 1824 C C . VAL A 1 223 ? 12.164 24.625 0.115 1 64.75 223 VAL A C 1
ATOM 1826 O O . VAL A 1 223 ? 12.016 25.828 0.373 1 64.75 223 VAL A O 1
ATOM 1829 N N . LYS A 1 224 ? 11.828 24.078 -1.095 1 63.88 224 LYS A N 1
ATOM 1830 C CA . LYS A 1 224 ? 11.367 24.875 -2.232 1 63.88 224 LYS A CA 1
ATOM 1831 C C . LYS A 1 224 ? 12.273 26.078 -2.471 1 63.88 224 LYS A C 1
ATOM 1833 O O . LYS A 1 224 ? 11.789 27.188 -2.697 1 63.88 224 LYS A O 1
ATOM 1838 N N . GLY A 1 225 ? 13.445 25.766 -2.246 1 60.5 225 GLY A N 1
ATOM 1839 C CA . GLY A 1 225 ? 14.43 26.812 -2.535 1 60.5 225 GLY A CA 1
ATOM 1840 C C . GLY A 1 225 ? 14.695 27.719 -1.356 1 60.5 225 GLY A C 1
ATOM 1841 O O . GLY A 1 225 ? 15.617 28.547 -1.397 1 60.5 225 GLY A O 1
ATOM 1842 N N . GLU A 1 226 ? 13.906 27.609 -0.385 1 61.97 226 GLU A N 1
ATOM 1843 C CA . GLU A 1 226 ? 14.07 28.438 0.807 1 61.97 226 GLU A CA 1
ATOM 1844 C C . GLU A 1 226 ? 14.789 27.672 1.914 1 61.97 226 GLU A C 1
ATOM 1846 O O . GLU A 1 226 ? 14.57 26.469 2.1 1 61.97 226 GLU A O 1
ATOM 1851 N N . ALA A 1 227 ? 15.695 28.359 2.543 1 63.31 227 ALA A N 1
ATOM 1852 C CA . ALA A 1 227 ? 16.516 27.75 3.592 1 63.31 227 ALA A CA 1
ATOM 1853 C C . ALA A 1 227 ? 15.633 27.156 4.695 1 63.31 227 ALA A C 1
ATOM 1855 O O . ALA A 1 227 ? 14.633 27.766 5.086 1 63.31 227 ALA A O 1
ATOM 1856 N N . LEU A 1 228 ? 15.891 25.875 5.012 1 63.84 228 LEU A N 1
ATOM 1857 C CA . LEU A 1 228 ? 15.18 25.219 6.105 1 63.84 228 LEU A CA 1
ATOM 1858 C C . LEU A 1 228 ? 15.508 25.875 7.441 1 63.84 228 LEU A C 1
ATOM 1860 O O . LEU A 1 228 ? 16.656 26.25 7.691 1 63.84 228 LEU A O 1
ATOM 1864 N N . THR A 1 229 ? 14.484 26.469 8.047 1 54.09 229 THR A N 1
ATOM 1865 C CA . THR A 1 229 ? 14.703 26.969 9.398 1 54.09 229 THR A CA 1
ATOM 1866 C C . THR A 1 229 ? 14.32 25.906 10.43 1 54.09 229 THR A C 1
ATOM 1868 O O . THR A 1 229 ? 13.547 25 10.133 1 54.09 229 THR A O 1
ATOM 1871 N N . PRO A 1 230 ? 15.125 25.797 11.5 1 49.78 230 PRO A N 1
ATOM 1872 C CA . PRO A 1 230 ? 14.75 24.859 12.578 1 49.78 230 PRO A CA 1
ATOM 1873 C C . PRO A 1 230 ? 13.242 24.797 12.797 1 49.78 230 PRO A C 1
ATOM 1875 O O . PRO A 1 230 ? 12.727 23.781 13.25 1 49.78 230 PRO A O 1
ATOM 1878 N N . GLU A 1 231 ? 12.719 25.891 12.594 1 48.28 231 GLU A N 1
ATOM 1879 C CA . GLU A 1 231 ? 11.289 25.984 12.875 1 48.28 231 GLU A CA 1
ATOM 1880 C C . GLU A 1 231 ? 10.469 25.312 11.773 1 48.28 231 GLU A C 1
ATOM 1882 O O . GLU A 1 231 ? 9.289 25.016 11.969 1 48.28 231 GLU A O 1
ATOM 1887 N N . THR A 1 232 ? 11.023 25.375 10.672 1 45.59 232 THR A N 1
ATOM 1888 C CA . THR A 1 232 ? 10.227 24.859 9.562 1 45.59 232 THR A CA 1
ATOM 1889 C C . THR A 1 232 ? 10.164 23.328 9.617 1 45.59 232 THR A C 1
ATOM 1891 O O . THR A 1 232 ? 11.195 22.672 9.742 1 45.59 232 THR A O 1
ATOM 1894 N N . GLY A 1 233 ? 9.289 22.828 10.375 1 45 233 GLY A N 1
ATOM 1895 C CA . GLY A 1 233 ? 9.008 21.406 10.531 1 45 233 GLY A CA 1
ATOM 1896 C C . GLY A 1 233 ? 9.352 20.594 9.297 1 45 233 GLY A C 1
ATOM 1897 O O . GLY A 1 233 ? 9.523 21.141 8.203 1 45 233 GLY A O 1
ATOM 1898 N N . ILE A 1 234 ? 10.102 19.516 9.484 1 45.25 234 ILE A N 1
ATOM 1899 C CA . ILE A 1 234 ? 10.43 18.5 8.492 1 45.25 234 ILE A CA 1
ATOM 1900 C C . ILE A 1 234 ? 9.164 18.078 7.746 1 45.25 234 ILE A C 1
ATOM 1902 O O . ILE A 1 234 ? 8.188 17.656 8.367 1 45.25 234 ILE A O 1
ATOM 1906 N N . LEU A 1 235 ? 8.844 18.938 6.676 1 44.53 235 LEU A N 1
ATOM 1907 C CA . LEU A 1 235 ? 7.691 18.5 5.891 1 44.53 235 LEU A CA 1
ATOM 1908 C C . LEU A 1 235 ? 7.852 17.047 5.457 1 44.53 235 LEU A C 1
ATOM 1910 O O . LEU A 1 235 ? 8.914 16.656 4.969 1 44.53 235 LEU A O 1
ATOM 1914 N N . VAL A 1 236 ? 7.34 16.203 6.352 1 41.84 236 VAL A N 1
ATOM 1915 C CA . VAL A 1 236 ? 7.234 14.867 5.781 1 41.84 236 VAL A CA 1
ATOM 1916 C C . VAL A 1 236 ? 6.574 14.938 4.406 1 41.84 236 VAL A C 1
ATOM 1918 O O . VAL A 1 236 ? 5.723 15.797 4.164 1 41.84 236 VAL A O 1
ATOM 1921 N N . MET B 1 1 ? -25.188 -1.507 -0.028 1 25.84 1 MET B N 1
ATOM 1922 C CA . MET B 1 1 ? -24.016 -1.05 -0.768 1 25.84 1 MET B CA 1
ATOM 1923 C C . MET B 1 1 ? -22.812 -1.942 -0.486 1 25.84 1 MET B C 1
ATOM 1925 O O . MET B 1 1 ? -22.078 -2.312 -1.405 1 25.84 1 MET B O 1
ATOM 1929 N N . LEU B 1 2 ? -22.531 -2.186 0.942 1 32.56 2 LEU B N 1
ATOM 1930 C CA . LEU B 1 2 ? -21.562 -3.174 1.38 1 32.56 2 LEU B CA 1
ATOM 1931 C C . LEU B 1 2 ? -21.875 -4.547 0.793 1 32.56 2 LEU B C 1
ATOM 1933 O O . LEU B 1 2 ? -20.953 -5.328 0.512 1 32.56 2 LEU B O 1
ATOM 1937 N N . ILE B 1 3 ? -23.125 -4.766 0.676 1 31.81 3 ILE B N 1
ATOM 1938 C CA . ILE B 1 3 ? -23.656 -6.047 0.235 1 31.81 3 ILE B CA 1
ATOM 1939 C C . ILE B 1 3 ? -23.172 -6.348 -1.183 1 31.81 3 ILE B C 1
ATOM 1941 O O . ILE B 1 3 ? -22.828 -7.488 -1.501 1 31.81 3 ILE B O 1
ATOM 1945 N N . GLU B 1 4 ? -23.172 -5.359 -1.848 1 36.25 4 GLU B N 1
ATOM 1946 C CA . GLU B 1 4 ? -22.922 -5.602 -3.266 1 36.25 4 GLU B CA 1
ATOM 1947 C C . GLU B 1 4 ? -21.453 -5.883 -3.527 1 36.25 4 GLU B C 1
ATOM 1949 O O . GLU B 1 4 ? -21.094 -6.5 -4.535 1 36.25 4 GLU B O 1
ATOM 1954 N N . TRP B 1 5 ? -20.516 -5.242 -2.699 1 41.16 5 TRP B N 1
ATOM 1955 C CA . TRP B 1 5 ? -19.109 -5.602 -2.822 1 41.16 5 TRP B CA 1
ATOM 1956 C C . TRP B 1 5 ? -18.906 -7.109 -2.67 1 41.16 5 TRP B C 1
ATOM 1958 O O . TRP B 1 5 ? -18.031 -7.695 -3.299 1 41.16 5 TRP B O 1
ATOM 1968 N N . LEU B 1 6 ? -19.828 -7.609 -1.806 1 42.75 6 LEU B N 1
ATOM 1969 C CA . LEU B 1 6 ? -19.812 -8.984 -1.313 1 42.75 6 LEU B CA 1
ATOM 1970 C C . LEU B 1 6 ? -20.219 -9.961 -2.412 1 42.75 6 LEU B C 1
ATOM 1972 O O . LEU B 1 6 ? -19.938 -11.156 -2.32 1 42.75 6 LEU B O 1
ATOM 1976 N N . SER B 1 7 ? -20.828 -9.312 -3.287 1 39.97 7 SER B N 1
ATOM 1977 C CA . SER B 1 7 ? -21.516 -10.289 -4.125 1 39.97 7 SER B CA 1
ATOM 1978 C C . SER B 1 7 ? -20.547 -10.984 -5.07 1 39.97 7 SER B C 1
ATOM 1980 O O . SER B 1 7 ? -20.844 -12.062 -5.586 1 39.97 7 SER B O 1
ATOM 1982 N N . ILE B 1 8 ? -19.5 -10.25 -5.395 1 47 8 ILE B N 1
ATOM 1983 C CA . ILE B 1 8 ? -18.781 -10.93 -6.465 1 47 8 ILE B CA 1
ATOM 1984 C C . ILE B 1 8 ? -17.625 -11.742 -5.879 1 47 8 ILE B C 1
ATOM 1986 O O . ILE B 1 8 ? -17.047 -12.578 -6.566 1 47 8 ILE B O 1
ATOM 1990 N N . ALA B 1 9 ? -17.516 -11.602 -4.512 1 55.62 9 ALA B N 1
ATOM 1991 C CA . ALA B 1 9 ? -16.406 -12.398 -4.012 1 55.62 9 ALA B CA 1
ATOM 1992 C C . ALA B 1 9 ? -16.859 -13.797 -3.609 1 55.62 9 ALA B C 1
ATOM 1994 O O . ALA B 1 9 ? -17.656 -13.953 -2.676 1 55.62 9 ALA B O 1
ATOM 1995 N N . PRO B 1 10 ? -16.531 -14.797 -4.48 1 53 10 PRO B N 1
ATOM 1996 C CA . PRO B 1 10 ? -16.984 -16.172 -4.223 1 53 10 PRO B CA 1
ATOM 1997 C C . PRO B 1 10 ? -16.859 -16.562 -2.752 1 53 10 PRO B C 1
ATOM 1999 O O . PRO B 1 10 ? -17.578 -17.438 -2.279 1 53 10 PRO B O 1
ATOM 2002 N N . LEU B 1 11 ? -15.984 -15.836 -2.033 1 62.22 11 LEU B N 1
ATOM 2003 C CA . LEU B 1 11 ? -15.727 -16.312 -0.679 1 62.22 11 LEU B CA 1
ATOM 2004 C C . LEU B 1 11 ? -16.562 -15.547 0.338 1 62.22 11 LEU B C 1
ATOM 2006 O O . LEU B 1 11 ? -16.672 -15.953 1.495 1 62.22 11 LEU B O 1
ATOM 2010 N N . HIS B 1 12 ? -17.156 -14.57 -0.073 1 56.84 12 HIS B N 1
ATOM 2011 C CA . HIS B 1 12 ? -17.797 -13.672 0.877 1 56.84 12 HIS B CA 1
ATOM 2012 C C . HIS B 1 12 ? -18.969 -14.352 1.575 1 56.84 12 HIS B C 1
ATOM 2014 O O . HIS B 1 12 ? -19.219 -14.102 2.758 1 56.84 12 HIS B O 1
ATOM 2020 N N . GLN B 1 13 ? -19.5 -15.164 0.831 1 58.09 13 GLN B N 1
ATOM 2021 C CA . GLN B 1 13 ? -20.672 -15.797 1.446 1 58.09 13 GLN B CA 1
ATOM 2022 C C . GLN B 1 13 ? -20.25 -16.766 2.543 1 58.09 13 GLN B C 1
ATOM 2024 O O . GLN B 1 13 ? -21.016 -17.062 3.457 1 58.09 13 GLN B O 1
ATOM 2029 N N . SER B 1 14 ? -19.078 -17.062 2.473 1 62.81 14 SER B N 1
ATOM 2030 C CA . SER B 1 14 ? -18.656 -18.109 3.408 1 62.81 14 SER B CA 1
ATOM 2031 C C . SER B 1 14 ? -17.875 -17.5 4.574 1 62.81 14 SER B C 1
ATOM 2033 O O . SER B 1 14 ? -17.562 -18.203 5.547 1 62.81 14 SER B O 1
ATOM 2035 N N . PHE B 1 15 ? -17.641 -16.266 4.492 1 68.38 15 PHE B N 1
ATOM 2036 C CA . PHE B 1 15 ? -16.812 -15.648 5.531 1 68.38 15 PHE B CA 1
ATOM 2037 C C . PHE B 1 15 ? -17.672 -14.898 6.535 1 68.38 15 PHE B C 1
ATOM 2039 O O . PHE B 1 15 ? -18.531 -14.102 6.148 1 68.38 15 PHE B O 1
ATOM 2046 N N . PRO B 1 16 ? -17.531 -15.281 7.766 1 66.12 16 PRO B N 1
ATOM 2047 C CA . PRO B 1 16 ? -18.25 -14.523 8.789 1 66.12 16 PRO B CA 1
ATOM 2048 C C . PRO B 1 16 ? -17.688 -13.125 9.008 1 66.12 16 PRO B C 1
ATOM 2050 O O . PRO B 1 16 ? -16.812 -12.938 9.859 1 66.12 16 PRO B O 1
ATOM 2053 N N . PHE B 1 17 ? -18.188 -12.227 8.258 1 68.25 17 PHE B N 1
ATOM 2054 C CA . PHE B 1 17 ? -17.703 -10.859 8.359 1 68.25 17 PHE B CA 1
ATOM 2055 C C . PHE B 1 17 ? -18.188 -10.211 9.648 1 68.25 17 PHE B C 1
ATOM 2057 O O . PHE B 1 17 ? -19.359 -10.336 10.016 1 68.25 17 PHE B O 1
ATOM 2064 N N . LYS B 1 18 ? -17.172 -9.812 10.484 1 73.5 18 LYS B N 1
ATOM 2065 C CA . LYS B 1 18 ? -17.453 -9.031 11.688 1 73.5 18 LYS B CA 1
ATOM 2066 C C . LYS B 1 18 ? -16.688 -7.719 11.688 1 73.5 18 LYS B C 1
ATOM 2068 O O . LYS B 1 18 ? -15.469 -7.711 11.539 1 73.5 18 LYS B O 1
ATOM 2073 N N . LEU B 1 19 ? -17.438 -6.68 11.703 1 79.06 19 LEU B N 1
ATOM 2074 C CA . LEU B 1 19 ? -16.781 -5.375 11.789 1 79.06 19 LEU B CA 1
ATOM 2075 C C . LEU B 1 19 ? -16.594 -4.961 13.242 1 79.06 19 LEU B C 1
ATOM 2077 O O . LEU B 1 19 ? -17.406 -5.305 14.102 1 79.06 19 LEU B O 1
ATOM 2081 N N . HIS B 1 20 ? -15.5 -4.43 13.57 1 82.44 20 HIS B N 1
ATOM 2082 C CA . HIS B 1 20 ? -15.242 -3.861 14.883 1 82.44 20 HIS B CA 1
ATOM 2083 C C . HIS B 1 20 ? -14.531 -2.516 14.773 1 82.44 20 HIS B C 1
ATOM 2085 O O . HIS B 1 20 ? -13.906 -2.225 13.758 1 82.44 20 HIS B O 1
ATOM 2091 N N . LEU B 1 21 ? -14.719 -1.76 15.812 1 82.81 21 LEU B N 1
ATOM 2092 C CA . LEU B 1 21 ? -14 -0.496 15.898 1 82.81 21 LEU B CA 1
ATOM 2093 C C . LEU B 1 21 ? -12.539 -0.729 16.266 1 82.81 21 LEU B C 1
ATOM 2095 O O . LEU B 1 21 ? -12.242 -1.468 17.203 1 82.81 21 LEU B O 1
ATOM 2099 N N . ASP B 1 22 ? -11.695 -0.24 15.391 1 84.5 22 ASP B N 1
ATOM 2100 C CA . ASP B 1 22 ? -10.266 -0.325 15.641 1 84.5 22 ASP B CA 1
ATOM 2101 C C . ASP B 1 22 ? -9.625 1.062 15.664 1 84.5 22 ASP B C 1
ATOM 2103 O O . ASP B 1 22 ? -10.188 2.018 15.117 1 84.5 22 ASP B O 1
ATOM 2107 N N . HIS B 1 23 ? -8.523 1.125 16.422 1 83.69 23 HIS B N 1
ATOM 2108 C CA . HIS B 1 23 ? -7.762 2.365 16.484 1 83.69 23 HIS B CA 1
ATOM 2109 C C . HIS B 1 23 ? -6.391 2.205 15.836 1 83.69 23 HIS B C 1
ATOM 2111 O O . HIS B 1 23 ? -5.602 1.352 16.25 1 83.69 23 HIS B O 1
ATOM 2117 N N . LEU B 1 24 ? -6.211 3.014 14.828 1 84.5 24 LEU B N 1
ATOM 2118 C CA . LEU B 1 24 ? -4.926 2.951 14.133 1 84.5 24 LEU B CA 1
ATOM 2119 C C . LEU B 1 24 ? -3.814 3.539 14.992 1 84.5 24 LEU B C 1
ATOM 2121 O O . LEU B 1 24 ? -4.016 4.551 15.664 1 84.5 24 LEU B O 1
ATOM 2125 N N . ASN B 1 25 ? -2.74 2.814 15.055 1 84.88 25 ASN B N 1
ATOM 2126 C CA . ASN B 1 25 ? -1.489 3.354 15.578 1 84.88 25 ASN B CA 1
ATOM 2127 C C . ASN B 1 25 ? -0.559 3.803 14.453 1 84.88 25 ASN B C 1
ATOM 2129 O O . ASN B 1 25 ? 0.344 3.062 14.055 1 84.88 25 ASN B O 1
ATOM 2133 N N . ALA B 1 26 ? -0.793 5.074 14.039 1 84.31 26 ALA B N 1
ATOM 2134 C CA . ALA B 1 26 ? -0.138 5.496 12.797 1 84.31 26 ALA B CA 1
ATOM 2135 C C . ALA B 1 26 ? 0.564 6.836 12.984 1 84.31 26 ALA B C 1
ATOM 2137 O O . ALA B 1 26 ? 0.654 7.629 12.039 1 84.31 26 ALA B O 1
ATOM 2138 N N . THR B 1 27 ? 1.025 7.051 14.172 1 85.75 27 THR B N 1
ATOM 2139 C CA . THR B 1 27 ? 1.812 8.258 14.383 1 85.75 27 THR B CA 1
ATOM 2140 C C . THR B 1 27 ? 3.07 8.242 13.523 1 85.75 27 THR B C 1
ATOM 2142 O O . THR B 1 27 ? 3.686 7.195 13.328 1 85.75 27 THR B O 1
ATOM 2145 N N . THR B 1 28 ? 3.377 9.375 13.016 1 89.38 28 THR B N 1
ATOM 2146 C CA . THR B 1 28 ? 4.574 9.469 12.188 1 89.38 28 THR B CA 1
ATOM 2147 C C . THR B 1 28 ? 5.828 9.211 13.023 1 89.38 28 THR B C 1
ATOM 2149 O O . THR B 1 28 ? 6.648 8.359 12.672 1 89.38 28 THR B O 1
ATOM 2152 N N . TRP B 1 29 ? 5.926 9.953 14.188 1 90.88 29 TRP B N 1
ATOM 2153 C CA . TRP B 1 29 ? 7.055 9.812 15.102 1 90.88 29 TRP B CA 1
ATOM 2154 C C . TRP B 1 29 ? 6.668 8.984 16.328 1 90.88 29 TRP B C 1
ATOM 2156 O O . TRP B 1 29 ? 5.695 9.297 17.016 1 90.88 29 TRP B O 1
ATOM 2166 N N . SER B 1 30 ? 7.41 7.93 16.453 1 85.88 30 SER B N 1
ATOM 2167 C CA . SER B 1 30 ? 7.148 7.062 17.594 1 85.88 30 SER B CA 1
ATOM 2168 C C . SER B 1 30 ? 8.438 6.723 18.344 1 85.88 30 SER B C 1
ATOM 2170 O O . SER B 1 30 ? 9.461 6.422 17.719 1 85.88 30 SER B O 1
ATOM 2172 N N . ASP B 1 31 ? 8.273 6.82 19.641 1 87.62 31 ASP B N 1
ATOM 2173 C CA . ASP B 1 31 ? 9.406 6.438 20.469 1 87.62 31 ASP B CA 1
ATOM 2174 C C . ASP B 1 31 ? 9.547 4.918 20.547 1 87.62 31 ASP B C 1
ATOM 2176 O O . ASP B 1 31 ? 10.625 4.402 20.875 1 87.62 31 ASP B O 1
ATOM 2180 N N . ASN B 1 32 ? 8.461 4.289 20.312 1 84 32 ASN B N 1
ATOM 2181 C CA . ASN B 1 32 ? 8.398 2.83 20.297 1 84 32 ASN B CA 1
ATOM 2182 C C . ASN B 1 32 ? 7.672 2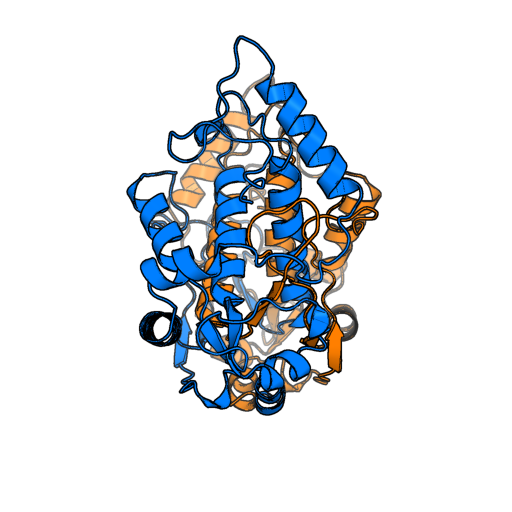.307 19.078 1 84 32 ASN B C 1
ATOM 2184 O O . ASN B 1 32 ? 6.547 1.809 19.172 1 84 32 ASN B O 1
ATOM 2188 N N . PRO B 1 33 ? 8.359 2.369 18 1 84.31 33 PRO B N 1
ATOM 2189 C CA . PRO B 1 33 ? 7.668 1.951 16.781 1 84.31 33 PRO B CA 1
ATOM 2190 C C . PRO B 1 33 ? 7.301 0.469 16.781 1 84.31 33 PRO B C 1
ATOM 2192 O O . PRO B 1 33 ? 7.988 -0.338 17.406 1 84.31 33 PRO B O 1
ATOM 2195 N N . SER B 1 34 ? 6.223 0.178 16.172 1 87.38 34 SER B N 1
ATOM 2196 C CA . SER B 1 34 ? 5.824 -1.214 15.992 1 87.38 34 SER B CA 1
ATOM 2197 C C . SER B 1 34 ? 6.906 -2.014 15.273 1 87.38 34 SER B C 1
ATOM 2199 O O . SER B 1 34 ? 7.719 -1.448 14.539 1 87.38 34 SER B O 1
ATOM 2201 N N . VAL B 1 35 ? 6.883 -3.293 15.461 1 90.88 35 VAL B N 1
ATOM 2202 C CA . VAL B 1 35 ? 7.82 -4.188 14.789 1 90.88 35 VAL B CA 1
ATOM 2203 C C . VAL B 1 35 ? 7.621 -4.105 13.281 1 90.88 35 VAL B C 1
ATOM 2205 O O . VAL B 1 35 ? 8.57 -4.273 12.508 1 90.88 35 VAL B O 1
ATOM 2208 N N . TRP B 1 36 ? 6.449 -3.727 12.836 1 93.69 36 TRP B N 1
ATOM 2209 C CA . TRP B 1 36 ? 6.082 -3.693 11.422 1 93.69 36 TRP B CA 1
ATOM 2210 C C . TRP B 1 36 ? 6.832 -2.584 10.695 1 93.69 36 TRP B C 1
ATOM 2212 O O . TRP B 1 36 ? 6.969 -2.623 9.469 1 93.69 36 TRP B O 1
ATOM 2222 N N . ARG B 1 37 ? 7.262 -1.593 11.422 1 92.19 37 ARG B N 1
ATOM 2223 C CA . ARG B 1 37 ? 7.953 -0.487 10.766 1 92.19 37 ARG B CA 1
ATOM 2224 C C . ARG B 1 37 ? 9.336 -0.269 11.367 1 92.19 37 ARG B C 1
ATOM 2226 O O . ARG B 1 37 ? 9.953 0.778 11.164 1 92.19 37 ARG B O 1
ATOM 2233 N N . ALA B 1 38 ? 9.828 -1.312 12.086 1 92.75 38 ALA B N 1
ATOM 2234 C CA . ALA B 1 38 ? 11.148 -1.246 12.711 1 92.75 38 ALA B CA 1
ATOM 2235 C C . ALA B 1 38 ? 12.25 -1.479 11.68 1 92.75 38 ALA B C 1
ATOM 2237 O O . ALA B 1 38 ? 11.969 -1.795 10.523 1 92.75 38 ALA B O 1
ATOM 2238 N N . ASP B 1 39 ? 13.453 -1.273 12.125 1 93.56 39 ASP B N 1
ATOM 2239 C CA . ASP B 1 39 ? 14.602 -1.621 11.297 1 93.56 39 ASP B CA 1
ATOM 2240 C C . ASP B 1 39 ? 14.578 -3.1 10.914 1 93.56 39 ASP B C 1
ATOM 2242 O O . ASP B 1 39 ? 14 -3.92 11.625 1 93.56 39 ASP B O 1
ATOM 2246 N N . PRO B 1 40 ? 15.203 -3.385 9.812 1 96 40 PRO B N 1
ATOM 2247 C CA . PRO B 1 40 ? 15.227 -4.789 9.391 1 96 40 PRO B CA 1
ATOM 2248 C C . PRO B 1 40 ? 15.742 -5.727 10.477 1 96 40 PRO B C 1
ATOM 2250 O O . PRO B 1 40 ? 16.688 -5.383 11.195 1 96 40 PRO B O 1
ATOM 2253 N N . SER B 1 41 ? 15.133 -6.789 10.688 1 95.88 41 SER B N 1
ATOM 2254 C CA . SER B 1 41 ? 15.5 -7.852 11.617 1 95.88 41 SER B CA 1
ATOM 2255 C C . SER B 1 41 ? 14.898 -9.188 11.195 1 95.88 41 SER B C 1
ATOM 2257 O O . SER B 1 41 ? 13.875 -9.227 10.516 1 95.88 41 SER B O 1
ATOM 2259 N N . PRO B 1 42 ? 15.539 -10.281 11.578 1 96.12 42 PRO B N 1
ATOM 2260 C CA . PRO B 1 42 ? 14.945 -11.594 11.281 1 96.12 42 PRO B CA 1
ATOM 2261 C C . PRO B 1 42 ? 13.531 -11.742 11.82 1 96.12 42 PRO B C 1
ATOM 2263 O O . PRO B 1 42 ? 12.672 -12.328 11.164 1 96.12 42 PRO B O 1
ATOM 2266 N N . GLU B 1 43 ? 13.352 -11.211 12.961 1 95.75 43 GLU B N 1
ATOM 2267 C CA . GLU B 1 43 ? 12.023 -11.281 13.562 1 95.75 43 GLU B CA 1
ATOM 2268 C C . GLU B 1 43 ? 11 -10.508 12.742 1 95.75 43 GLU B C 1
ATOM 2270 O O . GLU B 1 43 ? 9.898 -10.992 12.5 1 95.75 43 GLU B O 1
ATOM 2275 N N . GLY B 1 44 ? 11.359 -9.297 12.328 1 96.25 44 GLY B N 1
ATOM 2276 C CA . GLY B 1 44 ? 10.477 -8.516 11.477 1 96.25 44 GLY B CA 1
ATOM 2277 C C . GLY B 1 44 ? 10.18 -9.18 10.148 1 96.25 44 GLY B C 1
ATOM 2278 O O . GLY B 1 44 ? 9.023 -9.219 9.719 1 96.25 44 GLY B O 1
ATOM 2279 N N . ASP B 1 45 ? 11.211 -9.75 9.578 1 96.94 45 ASP B N 1
ATOM 2280 C CA . ASP B 1 45 ? 11.039 -10.438 8.305 1 96.94 45 ASP B CA 1
ATOM 2281 C C . ASP B 1 45 ? 10.102 -11.641 8.453 1 96.94 45 ASP B C 1
ATOM 2283 O O . ASP B 1 45 ? 9.25 -11.875 7.598 1 96.94 45 ASP B O 1
ATOM 2287 N N . ARG B 1 46 ? 10.266 -12.359 9.492 1 97.12 46 ARG B N 1
ATOM 2288 C CA . ARG B 1 46 ? 9.406 -13.516 9.758 1 97.12 46 ARG B CA 1
ATOM 2289 C C . ARG B 1 46 ? 7.961 -13.086 9.969 1 97.12 46 ARG B C 1
ATOM 2291 O O . ARG B 1 46 ? 7.035 -13.727 9.461 1 97.12 46 ARG B O 1
ATOM 2298 N N . LEU B 1 47 ? 7.793 -12.039 10.711 1 97.25 47 LEU B N 1
ATOM 2299 C CA . LEU B 1 47 ? 6.453 -11.523 10.969 1 97.25 47 LEU B CA 1
ATOM 2300 C C . LEU B 1 47 ? 5.746 -11.172 9.664 1 97.25 47 LEU B C 1
ATOM 2302 O O . LEU B 1 47 ? 4.59 -11.547 9.461 1 97.25 47 LEU B O 1
ATOM 2306 N N . TRP B 1 48 ? 6.41 -10.422 8.82 1 97.94 48 TRP B N 1
ATOM 2307 C CA . TRP B 1 48 ? 5.836 -10.062 7.527 1 97.94 48 TRP B CA 1
ATOM 2308 C C . TRP B 1 48 ? 5.512 -11.305 6.711 1 97.94 48 TRP B C 1
ATOM 2310 O O . TRP B 1 48 ? 4.375 -11.484 6.262 1 97.94 48 TRP B O 1
ATOM 2320 N N . GLN B 1 49 ? 6.445 -12.188 6.605 1 97.06 49 GLN B N 1
ATOM 2321 C CA . GLN B 1 49 ? 6.273 -13.375 5.766 1 97.06 49 GLN B CA 1
ATOM 2322 C C . GLN B 1 49 ? 5.137 -14.25 6.277 1 97.06 49 GLN B C 1
ATOM 2324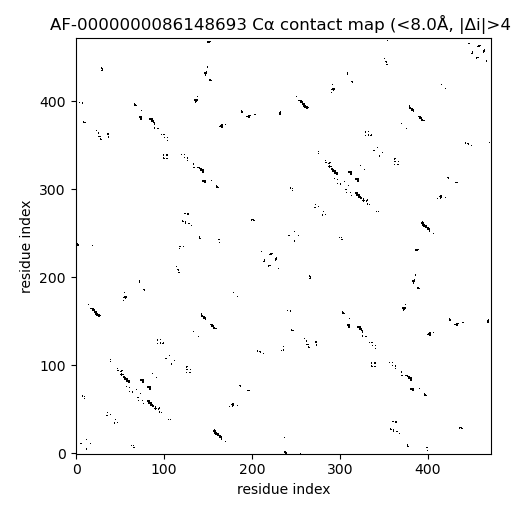 O O . GLN B 1 49 ? 4.328 -14.75 5.496 1 97.06 49 GLN B O 1
ATOM 2329 N N . GLU B 1 50 ? 5.051 -14.43 7.523 1 96.94 50 GLU B N 1
ATOM 2330 C CA . GLU B 1 50 ? 4.027 -15.281 8.125 1 96.94 50 GLU B CA 1
ATOM 2331 C C . GLU B 1 50 ? 2.631 -14.711 7.902 1 96.94 50 GLU B C 1
ATOM 2333 O O . GLU B 1 50 ? 1.635 -15.43 8.016 1 96.94 50 GLU B O 1
ATOM 2338 N N . ASN B 1 51 ? 2.604 -13.445 7.637 1 97.5 51 ASN B N 1
ATOM 2339 C CA . ASN B 1 51 ? 1.283 -12.828 7.512 1 97.5 51 ASN B CA 1
ATOM 2340 C C . ASN B 1 51 ? 0.852 -12.719 6.055 1 97.5 51 ASN B C 1
ATOM 2342 O O . ASN B 1 51 ? -0.319 -12.461 5.766 1 97.5 51 ASN B O 1
ATOM 2346 N N . TRP B 1 52 ? 1.796 -12.93 5.129 1 97.5 52 TRP B N 1
ATOM 2347 C CA . TRP B 1 52 ? 1.316 -12.852 3.754 1 97.5 52 TRP B CA 1
ATOM 2348 C C . TRP B 1 52 ? 1.548 -14.172 3.023 1 97.5 52 TRP B C 1
ATOM 2350 O O . TRP B 1 52 ? 0.971 -14.406 1.959 1 97.5 52 TRP B O 1
ATOM 2360 N N . GLU B 1 53 ? 2.443 -15.039 3.484 1 97.12 53 GLU B N 1
ATOM 2361 C CA . GLU B 1 53 ? 2.715 -16.297 2.803 1 97.12 53 GLU B CA 1
ATOM 2362 C C . GLU B 1 53 ? 1.525 -17.25 2.908 1 97.12 53 GLU B C 1
ATOM 2364 O O . GLU B 1 53 ? 1.28 -17.828 3.969 1 97.12 53 GLU B O 1
ATOM 2369 N N . SER B 1 54 ? 0.821 -17.375 1.851 1 96.88 54 SER B N 1
ATOM 2370 C CA . SER B 1 54 ? -0.36 -18.219 1.787 1 96.88 54 SER B CA 1
ATOM 2371 C C . SER B 1 54 ? -0.27 -19.203 0.622 1 96.88 54 SER B C 1
ATOM 2373 O O . SER B 1 54 ? 0.535 -19.016 -0.293 1 96.88 54 SER B O 1
ATOM 2375 N N . ARG B 1 55 ? -0.922 -20.266 0.763 1 97.25 55 ARG B N 1
ATOM 2376 C CA . ARG B 1 55 ? -1.09 -21.219 -0.326 1 97.25 55 ARG B CA 1
ATOM 2377 C C . ARG B 1 55 ? -2.463 -21.078 -0.973 1 97.25 55 ARG B C 1
ATOM 2379 O O . ARG B 1 55 ? -3.379 -20.5 -0.38 1 97.25 55 ARG B O 1
ATOM 2386 N N . PRO B 1 56 ? -2.59 -21.516 -2.199 1 96.81 56 PRO B N 1
ATOM 2387 C CA . PRO B 1 56 ? -3.883 -21.391 -2.877 1 96.81 56 PRO B CA 1
ATOM 2388 C C . PRO B 1 56 ? -4.988 -22.188 -2.184 1 96.81 56 PRO B C 1
ATOM 2390 O O . PRO B 1 56 ? -4.703 -23.078 -1.374 1 96.81 56 PRO B O 1
ATOM 2393 N N . MET B 1 57 ? -6.211 -21.812 -2.521 1 96.06 57 MET B N 1
ATOM 2394 C CA . MET B 1 57 ? -7.402 -22.578 -2.189 1 96.06 57 MET B CA 1
ATOM 2395 C C . MET B 1 57 ? -8.086 -23.094 -3.451 1 96.06 57 MET B C 1
ATOM 2397 O O . MET B 1 57 ? -7.801 -22.625 -4.555 1 96.06 57 MET B O 1
ATOM 2401 N N . LEU B 1 58 ? -8.891 -24.078 -3.186 1 95.62 58 LEU B N 1
ATOM 2402 C CA . LEU B 1 58 ? -9.727 -24.594 -4.262 1 95.62 58 LEU B CA 1
ATOM 2403 C C . LEU B 1 58 ? -11.133 -24.016 -4.188 1 95.62 58 LEU B C 1
ATOM 2405 O O . LEU B 1 58 ? -11.734 -23.984 -3.109 1 95.62 58 LEU B O 1
ATOM 2409 N N . ILE B 1 59 ? -11.609 -23.531 -5.316 1 93.19 59 ILE B N 1
ATOM 2410 C CA . ILE B 1 59 ? -13 -23.109 -5.406 1 93.19 59 ILE B CA 1
ATOM 2411 C C . ILE B 1 59 ? -13.641 -23.688 -6.66 1 93.19 59 ILE B C 1
ATOM 2413 O O . ILE B 1 59 ? -12.945 -24.078 -7.602 1 93.19 59 ILE B O 1
ATOM 2417 N N . PRO B 1 60 ? -15 -23.797 -6.66 1 92.94 60 PRO B N 1
ATOM 2418 C CA . PRO B 1 60 ? -15.641 -24.266 -7.887 1 92.94 60 PRO B CA 1
ATOM 2419 C C . PRO B 1 60 ? -15.305 -23.406 -9.102 1 92.94 60 PRO B C 1
ATOM 2421 O O . PRO B 1 60 ? -15.297 -22.172 -9 1 92.94 60 PRO B O 1
ATOM 2424 N N . VAL B 1 61 ? -15.031 -24.078 -10.242 1 92 61 VAL B N 1
ATOM 2425 C CA . VAL B 1 61 ? -14.656 -23.391 -11.469 1 92 61 VAL B CA 1
ATOM 2426 C C . VAL B 1 61 ? -15.719 -22.359 -11.836 1 92 61 VAL B C 1
ATOM 2428 O O . VAL B 1 61 ? -15.398 -21.297 -12.367 1 92 61 VAL B O 1
ATOM 2431 N N . GLN B 1 62 ? -16.938 -22.594 -11.508 1 87.06 62 GLN B N 1
ATOM 2432 C CA . GLN B 1 62 ? -18.047 -21.703 -11.828 1 87.06 62 GLN B CA 1
ATOM 2433 C C . GLN B 1 62 ? -17.906 -20.375 -11.086 1 87.06 62 GLN B C 1
ATOM 2435 O O . GLN B 1 62 ? -18.328 -19.328 -11.586 1 87.06 62 GLN B O 1
ATOM 2440 N N . ASP B 1 63 ? -17.312 -20.422 -9.961 1 85.69 63 ASP B N 1
ATOM 2441 C CA . ASP B 1 63 ? -17.094 -19.203 -9.18 1 85.69 63 ASP B CA 1
ATOM 2442 C C . ASP B 1 63 ? -16 -18.344 -9.789 1 85.69 63 ASP B C 1
ATOM 2444 O O . ASP B 1 63 ? -15.984 -17.125 -9.609 1 85.69 63 ASP B O 1
ATOM 2448 N N . VAL B 1 64 ? -15.07 -18.984 -10.477 1 87.69 64 VAL B N 1
ATOM 2449 C CA . VAL B 1 64 ? -13.992 -18.25 -11.141 1 87.69 64 VAL B CA 1
ATOM 2450 C C . VAL B 1 64 ? -14.555 -17.5 -12.344 1 87.69 64 VAL B C 1
ATOM 2452 O O . VAL B 1 64 ? -14.07 -16.422 -12.695 1 87.69 64 VAL B O 1
ATOM 2455 N N . LYS B 1 65 ? -15.578 -18.047 -12.922 1 82.75 65 LYS B N 1
ATOM 2456 C CA . LYS B 1 65 ? -16.234 -17.391 -14.055 1 82.75 65 LYS B CA 1
ATOM 2457 C C . LYS B 1 65 ? -16.766 -16.031 -13.656 1 82.75 65 LYS B C 1
ATOM 2459 O O . LYS B 1 65 ? -16.781 -15.102 -14.469 1 82.75 65 LYS B O 1
ATOM 2464 N N . LYS B 1 66 ? -17.109 -15.891 -12.422 1 78.69 66 LYS B N 1
ATOM 2465 C CA . LYS B 1 66 ? -17.656 -14.625 -11.906 1 78.69 66 LYS B CA 1
ATOM 2466 C C . LYS B 1 66 ? -16.562 -13.547 -11.867 1 78.69 66 LYS B C 1
ATOM 2468 O O . LYS B 1 66 ? -16.875 -12.359 -11.781 1 78.69 66 LYS B O 1
ATOM 2473 N N . LEU B 1 67 ? -15.359 -13.914 -11.953 1 79.75 67 LEU B N 1
ATOM 2474 C CA . LEU B 1 67 ? -14.242 -12.977 -11.945 1 79.75 67 LEU B CA 1
ATOM 2475 C C . LEU B 1 67 ? -13.898 -12.531 -13.359 1 79.75 67 LEU B C 1
ATOM 2477 O O . LEU B 1 67 ? -12.875 -11.883 -13.578 1 79.75 67 LEU B O 1
ATOM 2481 N N . ASN B 1 68 ? -14.742 -12.883 -14.305 1 81.06 68 ASN B N 1
ATOM 2482 C CA . ASN B 1 68 ? -14.539 -12.531 -15.703 1 81.06 68 ASN B CA 1
ATOM 2483 C C . ASN B 1 68 ? -13.234 -13.109 -16.25 1 81.06 68 ASN B C 1
ATOM 2485 O O . ASN B 1 68 ? -12.453 -12.406 -16.875 1 81.06 68 ASN B O 1
ATOM 2489 N N . GLN B 1 69 ? -13.031 -14.359 -15.898 1 85.19 69 GLN B N 1
ATOM 2490 C CA . GLN B 1 69 ? -11.828 -15.055 -16.344 1 85.19 69 GLN B CA 1
ATOM 2491 C C . GLN B 1 69 ? -12.156 -16.062 -17.438 1 85.19 69 GLN B C 1
ATOM 2493 O O . GLN B 1 69 ? -13.25 -16.625 -17.469 1 85.19 69 GLN B O 1
ATOM 2498 N N . ASP B 1 70 ? -11.234 -16.203 -18.375 1 90.5 70 ASP B N 1
ATOM 2499 C CA . ASP B 1 70 ? -11.336 -17.266 -19.359 1 90.5 70 ASP B CA 1
ATOM 2500 C C . ASP B 1 70 ? -10.984 -18.625 -18.75 1 90.5 70 ASP B C 1
ATOM 2502 O O . ASP B 1 70 ? -9.82 -18.875 -18.422 1 90.5 70 ASP B O 1
ATOM 2506 N N . LEU B 1 71 ? -11.945 -19.453 -18.703 1 92.88 71 LEU B N 1
ATOM 2507 C CA . LEU B 1 71 ? -11.812 -20.719 -17.969 1 92.88 71 LEU B CA 1
ATOM 2508 C C . LEU B 1 71 ? -10.867 -21.656 -18.703 1 92.88 71 LEU B C 1
ATOM 2510 O O . LEU B 1 71 ? -10.406 -22.656 -18.125 1 92.88 71 LEU B O 1
ATOM 2514 N N . ASP B 1 72 ? -10.57 -21.344 -19.922 1 93.56 72 ASP B N 1
ATOM 2515 C CA . ASP B 1 72 ? -9.711 -22.219 -20.719 1 93.56 72 ASP B CA 1
ATOM 2516 C C . ASP B 1 72 ? -8.289 -22.234 -20.188 1 93.56 72 ASP B C 1
ATOM 2518 O O . ASP B 1 72 ? -7.539 -23.188 -20.422 1 93.56 72 ASP B O 1
ATOM 2522 N N . TYR B 1 73 ? -7.988 -21.203 -19.469 1 95.62 73 TYR B N 1
ATOM 2523 C CA . TYR B 1 73 ? -6.594 -21.078 -19.062 1 95.62 73 TYR B CA 1
ATOM 2524 C C . TYR B 1 73 ? -6.434 -21.359 -17.562 1 95.62 73 TYR B C 1
ATOM 2526 O O . TYR B 1 73 ? -5.312 -21.5 -17.078 1 95.62 73 TYR B O 1
ATOM 2534 N N . VAL B 1 74 ? -7.496 -21.453 -16.875 1 95.56 74 VAL B N 1
ATOM 2535 C CA . VAL B 1 74 ? -7.445 -21.547 -15.414 1 95.56 74 VAL B CA 1
ATOM 2536 C C . VAL B 1 74 ? -6.859 -22.906 -15.008 1 95.56 74 VAL B C 1
ATOM 2538 O O . VAL B 1 74 ? -7.152 -23.922 -15.625 1 95.56 74 VAL B O 1
ATOM 2541 N N . SER B 1 75 ? -5.969 -22.844 -14 1 96.31 75 SER B N 1
ATOM 2542 C CA . SER B 1 75 ? -5.422 -24.078 -13.438 1 96.31 75 SER B CA 1
ATOM 2543 C C . SER B 1 75 ? -6.48 -24.828 -12.641 1 96.31 75 SER B C 1
ATOM 2545 O O . SER B 1 75 ? -7.055 -24.297 -11.695 1 96.31 75 SER B O 1
ATOM 2547 N N . ARG B 1 76 ? -6.68 -26.078 -13.016 1 95.62 76 ARG B N 1
ATOM 2548 C CA . ARG B 1 76 ? -7.664 -26.938 -12.359 1 95.62 76 ARG B CA 1
ATOM 2549 C C . ARG B 1 76 ? -6.98 -27.984 -11.492 1 95.62 76 ARG B C 1
ATOM 2551 O O . ARG B 1 76 ? -5.875 -28.438 -11.812 1 95.62 76 ARG B O 1
ATOM 2558 N N . TRP B 1 77 ? -7.688 -28.328 -10.43 1 96.19 77 TRP B N 1
ATOM 2559 C CA . TRP B 1 77 ? -7.176 -29.359 -9.531 1 96.19 77 TRP B CA 1
ATOM 2560 C C . TRP B 1 77 ? -7.16 -30.719 -10.219 1 96.19 77 TRP B C 1
ATOM 2562 O O . TRP B 1 77 ? -8.156 -31.141 -10.805 1 96.19 77 TRP B O 1
ATOM 2572 N N . ALA B 1 78 ? -6.051 -31.406 -10.102 1 92.62 78 ALA B N 1
ATOM 2573 C CA . ALA B 1 78 ? -5.855 -32.656 -10.82 1 92.62 78 ALA B CA 1
ATOM 2574 C C . ALA B 1 78 ? -6.844 -33.719 -10.344 1 92.62 78 ALA B C 1
ATOM 2576 O O . ALA B 1 78 ? -7.332 -34.531 -11.141 1 92.62 78 ALA B O 1
ATOM 2577 N N . ASP B 1 79 ? -7.16 -33.688 -9.047 1 94.75 79 ASP B N 1
ATOM 2578 C CA . ASP B 1 79 ? -7.996 -34.719 -8.469 1 94.75 79 ASP B CA 1
ATOM 2579 C C . ASP B 1 79 ? -9.477 -34.406 -8.641 1 94.75 79 ASP B C 1
ATOM 2581 O O . ASP B 1 79 ? -10.336 -35.281 -8.477 1 94.75 79 ASP B O 1
ATOM 2585 N N . ASP B 1 80 ? -9.82 -33.188 -8.922 1 95.69 80 ASP B N 1
ATOM 2586 C CA . ASP B 1 80 ? -11.188 -32.75 -9.18 1 95.69 80 ASP B CA 1
ATOM 2587 C C . ASP B 1 80 ? -11.227 -31.562 -10.133 1 95.69 80 ASP B C 1
ATOM 2589 O O . ASP B 1 80 ? -11.234 -30.406 -9.695 1 95.69 80 ASP B O 1
ATOM 2593 N N . PRO B 1 81 ? -11.375 -31.812 -11.406 1 93.75 81 PRO B N 1
ATOM 2594 C CA . PRO B 1 81 ? -11.266 -30.766 -12.414 1 93.75 81 PRO B CA 1
ATOM 2595 C C . PRO B 1 81 ? -12.391 -29.734 -12.328 1 93.75 81 PRO B C 1
ATOM 2597 O O . PRO B 1 81 ? -12.367 -28.719 -13.031 1 93.75 81 PRO B O 1
ATOM 2600 N N . ASN B 1 82 ? -13.359 -29.969 -11.453 1 95.06 82 ASN B N 1
ATOM 2601 C CA . ASN B 1 82 ? -14.398 -28.969 -11.227 1 95.06 82 ASN B CA 1
ATOM 2602 C C . ASN B 1 82 ? -13.945 -27.891 -10.242 1 95.06 82 ASN B C 1
ATOM 2604 O O . ASN B 1 82 ? -14.672 -26.922 -10 1 95.06 82 ASN B O 1
ATOM 2608 N N . MET B 1 83 ? -12.773 -28.094 -9.758 1 95.69 83 MET B N 1
ATOM 2609 C CA . MET B 1 83 ? -12.203 -27.125 -8.82 1 95.69 83 MET B CA 1
ATOM 2610 C C . MET B 1 83 ? -11.031 -26.391 -9.445 1 95.69 83 MET B C 1
ATOM 2612 O O . MET B 1 83 ? -10.234 -26.969 -10.18 1 95.69 83 MET B O 1
ATOM 2616 N N . ALA B 1 84 ? -10.969 -25.109 -9.18 1 96.12 84 ALA B N 1
ATOM 2617 C CA . ALA B 1 84 ? -9.883 -24.25 -9.656 1 96.12 84 ALA B CA 1
ATOM 2618 C C . ALA B 1 84 ? -9.055 -23.719 -8.492 1 96.12 84 ALA B C 1
ATOM 2620 O O . ALA B 1 84 ? -9.531 -23.656 -7.359 1 96.12 84 ALA B O 1
ATOM 2621 N N . LEU B 1 85 ? -7.793 -23.391 -8.797 1 96.75 85 LEU B N 1
ATOM 2622 C CA . LEU B 1 85 ? -6.891 -22.812 -7.805 1 96.75 85 LEU B CA 1
ATOM 2623 C C . LEU B 1 85 ? -6.973 -21.297 -7.805 1 96.75 85 LEU B C 1
ATOM 2625 O O . LEU B 1 85 ? -6.91 -20.656 -8.859 1 96.75 85 LEU B O 1
ATOM 2629 N N . VAL B 1 86 ? -7.109 -20.734 -6.598 1 96.06 86 VAL B N 1
ATOM 2630 C CA . VAL B 1 86 ? -7.141 -19.281 -6.473 1 96.06 86 VAL B CA 1
ATOM 2631 C C . VAL B 1 86 ? -6.211 -18.844 -5.34 1 96.06 86 VAL B C 1
ATOM 2633 O O . VAL B 1 86 ? -5.977 -19.594 -4.395 1 96.06 86 VAL B O 1
ATOM 2636 N N . GLY B 1 87 ? -5.641 -17.656 -5.516 1 95.75 87 GLY B N 1
ATOM 2637 C CA . GLY B 1 87 ? -4.852 -17.031 -4.469 1 95.75 87 GLY B CA 1
ATOM 2638 C C . GLY B 1 87 ? -5.598 -15.938 -3.736 1 95.75 87 GLY B C 1
ATOM 2639 O O . GLY B 1 87 ? -6.691 -15.539 -4.148 1 95.75 87 GLY B O 1
ATOM 2640 N N . SER B 1 88 ? -5.027 -15.5 -2.689 1 95.19 88 SER B N 1
ATOM 2641 C CA . SER B 1 88 ? -5.633 -14.516 -1.799 1 95.19 88 SER B CA 1
ATOM 2642 C C . SER B 1 88 ? -5.207 -13.102 -2.172 1 95.19 88 SER B C 1
ATOM 2644 O O . SER B 1 88 ? -4.016 -12.789 -2.189 1 95.19 88 SER B O 1
ATOM 2646 N N . GLN B 1 89 ? -6.203 -12.25 -2.369 1 93.94 89 GLN B N 1
ATOM 2647 C CA . GLN B 1 89 ? -5.902 -10.852 -2.66 1 93.94 89 GLN B CA 1
ATOM 2648 C C . GLN B 1 89 ? -5.297 -10.156 -1.442 1 93.94 89 GLN B C 1
ATOM 2650 O O . GLN B 1 89 ? -4.348 -9.383 -1.571 1 93.94 89 GLN B O 1
ATOM 2655 N N . ALA B 1 90 ? -5.82 -10.406 -0.258 1 94.81 90 ALA B N 1
ATOM 2656 C CA . ALA B 1 90 ? -5.336 -9.789 0.973 1 94.81 90 ALA B CA 1
ATOM 2657 C C . ALA B 1 90 ? -3.859 -10.102 1.202 1 94.81 90 ALA B C 1
ATOM 2659 O O . ALA B 1 90 ? -3.059 -9.195 1.446 1 94.81 90 ALA B O 1
ATOM 2660 N N . HIS B 1 91 ? -3.535 -11.352 1.06 1 97.44 91 HIS B N 1
ATOM 2661 C CA . HIS B 1 91 ? -2.162 -11.781 1.298 1 97.44 91 HIS B CA 1
ATOM 2662 C C . HIS B 1 91 ? -1.218 -11.227 0.235 1 97.44 91 HIS B C 1
ATOM 2664 O O . HIS B 1 91 ? -0.082 -10.859 0.54 1 97.44 91 HIS B O 1
ATOM 2670 N N . HIS B 1 92 ? -1.718 -11.164 -0.936 1 97.06 92 HIS B N 1
ATOM 2671 C CA . HIS B 1 92 ? -0.873 -10.617 -1.993 1 97.06 92 HIS B CA 1
ATOM 2672 C C . HIS B 1 92 ? -0.615 -9.133 -1.781 1 97.06 92 HIS B C 1
ATOM 2674 O O . HIS B 1 92 ? 0.5 -8.648 -2 1 97.06 92 HIS B O 1
ATOM 2680 N N . LEU B 1 93 ? -1.646 -8.391 -1.407 1 97.88 93 LEU B N 1
ATOM 2681 C CA . LEU B 1 93 ? -1.46 -6.969 -1.118 1 97.88 93 LEU B CA 1
ATOM 2682 C C . LEU B 1 93 ? -0.431 -6.773 -0.011 1 97.88 93 LEU B C 1
ATOM 2684 O O . LEU B 1 93 ? 0.441 -5.906 -0.116 1 97.88 93 LEU B O 1
ATOM 2688 N N . LEU B 1 94 ? -0.547 -7.555 1.041 1 98.56 94 LEU B N 1
ATOM 2689 C CA . LEU B 1 94 ? 0.421 -7.441 2.127 1 98.56 94 LEU B CA 1
ATOM 2690 C C . LEU B 1 94 ? 1.817 -7.832 1.653 1 98.56 94 LEU B C 1
ATOM 2692 O O . LEU B 1 94 ? 2.809 -7.219 2.057 1 98.56 94 LEU B O 1
ATOM 2696 N N . HIS B 1 95 ? 1.937 -8.852 0.813 1 98.25 95 HIS B N 1
ATOM 2697 C CA . HIS B 1 95 ? 3.193 -9.227 0.179 1 98.25 95 HIS B CA 1
ATOM 2698 C C . HIS B 1 95 ? 3.795 -8.055 -0.595 1 98.25 95 HIS B C 1
ATOM 2700 O O . HIS B 1 95 ? 4.996 -7.801 -0.506 1 98.25 95 HIS B O 1
ATOM 2706 N N . CYS B 1 96 ? 2.965 -7.379 -1.346 1 98.38 96 CYS B N 1
ATOM 2707 C CA . CYS B 1 96 ? 3.428 -6.227 -2.109 1 98.38 96 CYS B CA 1
ATOM 2708 C C . CYS B 1 96 ? 4 -5.156 -1.188 1 98.38 96 CYS B C 1
ATOM 2710 O O . CYS B 1 96 ? 5.027 -4.547 -1.497 1 98.38 96 CYS B O 1
ATOM 2712 N N . VAL B 1 97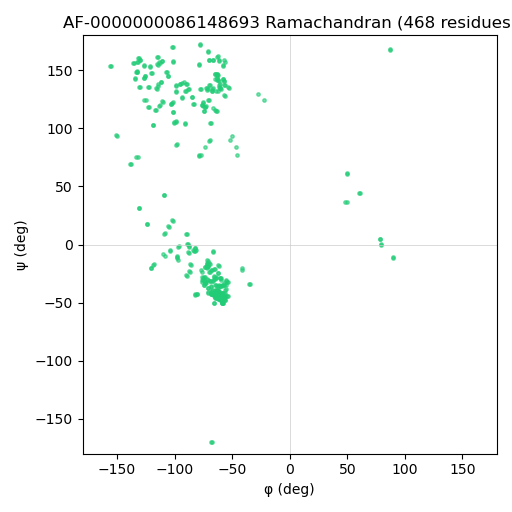 ? 3.32 -4.875 -0.032 1 98.75 97 VAL B N 1
ATOM 2713 C CA . VAL B 1 97 ? 3.846 -3.896 0.914 1 98.75 97 VAL B CA 1
ATOM 2714 C C . VAL B 1 97 ? 5.203 -4.363 1.439 1 98.75 97 VAL B C 1
ATOM 2716 O O . VAL B 1 97 ? 6.121 -3.559 1.604 1 98.75 97 VAL B O 1
ATOM 2719 N N . ASP B 1 98 ? 5.336 -5.648 1.705 1 98.44 98 ASP B N 1
ATOM 2720 C CA . ASP B 1 98 ? 6.602 -6.195 2.195 1 98.44 98 ASP B CA 1
ATOM 2721 C C . ASP B 1 98 ? 7.707 -6.031 1.158 1 98.44 98 ASP B C 1
ATOM 2723 O O . ASP B 1 98 ? 8.859 -5.746 1.508 1 98.44 98 ASP B O 1
ATOM 2727 N N . VAL B 1 99 ? 7.348 -6.27 -0.114 1 97.81 99 VAL B N 1
ATOM 2728 C CA . VAL B 1 99 ? 8.312 -6.066 -1.187 1 97.81 99 VAL B CA 1
ATOM 2729 C C . VAL B 1 99 ? 8.797 -4.617 -1.181 1 97.81 99 VAL B C 1
ATOM 2731 O O . VAL B 1 99 ? 10 -4.352 -1.278 1 97.81 99 VAL B O 1
ATOM 2734 N N . LEU B 1 100 ? 7.934 -3.689 -1.005 1 98.25 100 LEU B N 1
ATOM 2735 C CA . LEU B 1 100 ? 8.289 -2.275 -1.009 1 98.25 100 LEU B CA 1
ATOM 2736 C C . LEU B 1 100 ? 9.008 -1.892 0.282 1 98.25 100 LEU B C 1
ATOM 2738 O O . LEU B 1 100 ? 9.891 -1.031 0.275 1 98.25 100 LEU B O 1
ATOM 2742 N N . ARG B 1 101 ? 8.602 -2.527 1.44 1 98.12 101 ARG B N 1
ATOM 2743 C CA . ARG B 1 101 ? 9.344 -2.357 2.684 1 98.12 101 ARG B CA 1
ATOM 2744 C C . ARG B 1 101 ? 10.82 -2.699 2.488 1 98.12 101 ARG B C 1
ATOM 2746 O O . ARG B 1 101 ? 11.695 -1.96 2.936 1 98.12 101 ARG B O 1
ATOM 2753 N N . LYS B 1 102 ? 11.07 -3.73 1.841 1 97.19 102 LYS B N 1
ATOM 2754 C CA . LYS B 1 102 ? 12.453 -4.145 1.617 1 97.19 102 LYS B CA 1
ATOM 2755 C C . LYS B 1 102 ? 13.164 -3.186 0.667 1 97.19 102 LYS B C 1
ATOM 2757 O O . LYS B 1 102 ? 14.375 -2.98 0.779 1 97.19 102 LYS B O 1
ATOM 2762 N N . ALA B 1 103 ? 12.414 -2.594 -0.267 1 95.88 103 ALA B N 1
ATOM 2763 C CA . ALA B 1 103 ? 12.992 -1.575 -1.137 1 95.88 103 ALA B CA 1
ATOM 2764 C C . ALA B 1 103 ? 13.469 -0.369 -0.33 1 95.88 103 ALA B C 1
ATOM 2766 O O . ALA B 1 103 ? 14.484 0.246 -0.658 1 95.88 103 ALA B O 1
ATOM 2767 N N . VAL B 1 104 ? 12.727 -0.034 0.718 1 96.06 104 VAL B N 1
ATOM 2768 C CA . VAL B 1 104 ? 13.086 1.056 1.619 1 96.06 104 VAL B CA 1
ATOM 2769 C C . VAL B 1 104 ? 14.453 0.783 2.24 1 96.06 104 VAL B C 1
ATOM 2771 O O . VAL B 1 104 ? 15.242 1.708 2.455 1 96.06 104 VAL B O 1
ATOM 2774 N N . TRP B 1 105 ? 14.711 -0.476 2.492 1 94.88 105 TRP B N 1
ATOM 2775 C CA . TRP B 1 105 ? 15.961 -0.895 3.111 1 94.88 105 TRP B CA 1
ATOM 2776 C C . TRP B 1 105 ? 16.844 -1.636 2.111 1 94.88 105 TRP B C 1
ATOM 2778 O O . TRP B 1 105 ? 17.406 -2.684 2.43 1 94.88 105 TRP B O 1
ATOM 2788 N N . SER B 1 106 ? 16.891 -1.106 0.905 1 92.31 106 SER B N 1
ATOM 2789 C CA . SER B 1 106 ? 17.609 -1.78 -0.173 1 92.31 106 SER B CA 1
ATOM 2790 C C . SER B 1 106 ? 19.078 -2.025 0.203 1 92.31 106 SER B C 1
ATOM 2792 O O . SER B 1 106 ? 19.656 -3.045 -0.177 1 92.31 106 SER B O 1
ATOM 2794 N N . ASP B 1 107 ? 19.672 -1.134 0.931 1 90.62 107 ASP B N 1
ATOM 2795 C CA . ASP B 1 107 ? 21.078 -1.278 1.327 1 90.62 107 ASP B CA 1
ATOM 2796 C C . ASP B 1 107 ? 21.25 -2.473 2.26 1 90.62 107 ASP B C 1
ATOM 2798 O O . ASP B 1 107 ? 22.344 -3.059 2.318 1 90.62 107 ASP B O 1
ATOM 2802 N N . HIS B 1 108 ? 20.234 -2.803 2.967 1 93.56 108 HIS B N 1
ATOM 2803 C CA . HIS B 1 108 ? 20.266 -3.959 3.855 1 93.56 108 HIS B CA 1
ATOM 2804 C C . HIS B 1 108 ? 20 -5.25 3.09 1 93.56 108 HIS B C 1
ATOM 2806 O O . HIS B 1 108 ? 20.75 -6.223 3.225 1 93.56 108 HIS B O 1
ATOM 2812 N N . TYR B 1 109 ? 19.062 -5.27 2.23 1 93.94 109 TYR B N 1
ATOM 2813 C CA . TYR B 1 109 ? 18.594 -6.508 1.614 1 93.94 109 TYR B CA 1
ATOM 2814 C C . TYR B 1 109 ? 19.391 -6.816 0.345 1 93.94 109 TYR B C 1
ATOM 2816 O O . TYR B 1 109 ? 19.516 -7.98 -0.046 1 93.94 109 TYR B O 1
ATOM 2824 N N . TRP B 1 110 ? 19.891 -5.789 -0.277 1 91.44 110 TRP B N 1
ATOM 2825 C CA . TRP B 1 110 ? 20.703 -5.945 -1.488 1 91.44 110 TRP B CA 1
ATOM 2826 C C . TRP B 1 110 ? 21.906 -5.02 -1.465 1 91.44 110 TRP B C 1
ATOM 2828 O O . TRP B 1 110 ? 22.031 -4.137 -2.314 1 91.44 110 TRP B O 1
ATOM 2838 N N . PRO B 1 111 ? 22.828 -5.242 -0.645 1 90.12 111 PRO B N 1
ATOM 2839 C CA . PRO B 1 111 ? 23.969 -4.332 -0.485 1 90.12 111 PRO B CA 1
ATOM 2840 C C . PRO B 1 111 ? 24.828 -4.242 -1.741 1 90.12 111 PRO B C 1
ATOM 2842 O O . PRO B 1 111 ? 25.5 -3.223 -1.969 1 90.12 111 PRO B O 1
ATOM 2845 N N . LYS B 1 112 ? 24.844 -5.293 -2.525 1 86.62 112 LYS B N 1
ATOM 2846 C CA . LYS B 1 112 ? 25.625 -5.277 -3.76 1 86.62 112 LYS B CA 1
ATOM 2847 C C . LYS B 1 112 ? 24.719 -5.148 -4.98 1 86.62 112 LYS B C 1
ATOM 2849 O O . LYS B 1 112 ? 25.141 -5.426 -6.105 1 86.62 112 LYS B O 1
ATOM 2854 N N . GLY B 1 113 ? 23.5 -4.758 -4.742 1 85 113 GLY B N 1
ATOM 2855 C CA . GLY B 1 113 ? 22.516 -4.695 -5.816 1 85 113 GLY B CA 1
ATOM 2856 C C . GLY B 1 113 ? 21.797 -6.012 -6.043 1 85 113 GLY B C 1
ATOM 2857 O O . GLY B 1 113 ? 22.109 -7.016 -5.402 1 85 113 GLY B O 1
ATOM 2858 N N . ASN B 1 114 ? 20.766 -5.969 -6.793 1 86 114 ASN B N 1
ATOM 2859 C CA . ASN B 1 114 ? 19.984 -7.137 -7.18 1 86 114 ASN B CA 1
ATOM 2860 C C . ASN B 1 114 ? 20.031 -7.375 -8.688 1 86 114 ASN B C 1
ATOM 2862 O O . ASN B 1 114 ? 19.531 -6.562 -9.469 1 86 114 ASN B O 1
ATOM 2866 N N . LEU B 1 115 ? 20.594 -8.477 -9.07 1 84.69 115 LEU B N 1
ATOM 2867 C CA . LEU B 1 115 ? 20.844 -8.742 -10.484 1 84.69 115 LEU B CA 1
ATOM 2868 C C . LEU B 1 115 ? 19.641 -9.414 -11.133 1 84.69 115 LEU B C 1
ATOM 2870 O O . LEU B 1 115 ? 19.609 -9.617 -12.344 1 84.69 115 LEU B O 1
ATOM 2874 N N . ASN B 1 116 ? 18.656 -9.758 -10.312 1 86.44 116 ASN B N 1
ATOM 2875 C CA . ASN B 1 116 ? 17.453 -10.367 -10.859 1 86.44 116 ASN B CA 1
ATOM 2876 C C . ASN B 1 116 ? 16.719 -9.414 -11.789 1 86.44 116 ASN B C 1
ATOM 2878 O O . ASN B 1 116 ? 16.219 -8.375 -11.352 1 86.44 116 ASN B O 1
ATOM 2882 N N . PRO B 1 117 ? 16.672 -9.812 -13.062 1 87.62 117 PRO B N 1
ATOM 2883 C CA . PRO B 1 117 ? 16.016 -8.906 -14 1 87.62 117 PRO B CA 1
ATOM 2884 C C . PRO B 1 117 ? 14.539 -8.688 -13.68 1 87.62 117 PRO B C 1
ATOM 2886 O O . PRO B 1 117 ? 13.938 -7.727 -14.156 1 87.62 117 PRO B O 1
ATOM 2889 N N . GLY B 1 118 ? 13.969 -9.539 -12.906 1 90 118 GLY B N 1
ATOM 2890 C CA . GLY B 1 118 ? 12.57 -9.398 -12.531 1 90 118 GLY B CA 1
ATOM 2891 C C . GLY B 1 118 ? 12.367 -8.539 -11.297 1 90 118 GLY B C 1
ATOM 2892 O O . GLY B 1 118 ? 11.234 -8.297 -10.883 1 90 118 GLY B O 1
ATOM 2893 N N . HIS B 1 119 ? 13.484 -8.109 -10.773 1 90.5 119 HIS B N 1
ATOM 2894 C CA . HIS B 1 119 ? 13.43 -7.379 -9.508 1 90.5 119 HIS B CA 1
ATOM 2895 C C . HIS B 1 119 ? 12.562 -6.129 -9.633 1 90.5 119 HIS B C 1
ATOM 2897 O O . HIS B 1 119 ? 11.625 -5.941 -8.844 1 90.5 119 HIS B O 1
ATOM 2903 N N . ARG B 1 120 ? 12.82 -5.344 -10.641 1 91.12 120 ARG B N 1
ATOM 2904 C CA . ARG B 1 120 ? 12.094 -4.098 -10.852 1 91.12 120 ARG B CA 1
ATOM 2905 C C . ARG B 1 120 ? 10.656 -4.371 -11.297 1 91.12 120 ARG B C 1
ATOM 2907 O O . ARG B 1 120 ? 9.727 -3.668 -10.891 1 91.12 120 ARG B O 1
ATOM 2914 N N . THR B 1 121 ? 10.523 -5.371 -12.094 1 92.69 121 THR B N 1
ATOM 2915 C CA . THR B 1 121 ? 9.195 -5.766 -12.539 1 92.69 121 THR B CA 1
ATOM 2916 C C . THR B 1 121 ? 8.305 -6.098 -11.352 1 92.69 121 THR B C 1
ATOM 2918 O O . THR B 1 121 ? 7.148 -5.66 -11.289 1 92.69 121 THR B O 1
ATOM 2921 N N . HIS B 1 122 ? 8.852 -6.859 -10.406 1 94.25 122 HIS B N 1
ATOM 2922 C CA . HIS B 1 122 ? 8.109 -7.223 -9.211 1 94.25 122 HIS B CA 1
ATOM 2923 C C . HIS B 1 122 ? 7.73 -5.984 -8.398 1 94.25 122 HIS B C 1
ATOM 2925 O O . HIS B 1 122 ? 6.566 -5.812 -8.031 1 94.25 122 HIS B O 1
ATOM 2931 N N . GLN B 1 123 ? 8.688 -5.133 -8.211 1 95.94 123 GLN B N 1
ATOM 2932 C CA . GLN B 1 123 ? 8.469 -3.943 -7.395 1 95.94 123 GLN B CA 1
ATOM 2933 C C . GLN B 1 123 ? 7.449 -3.012 -8.039 1 95.94 123 GLN B C 1
ATOM 2935 O O . GLN B 1 123 ? 6.555 -2.498 -7.363 1 95.94 123 GLN B O 1
ATOM 2940 N N . THR B 1 124 ? 7.566 -2.838 -9.336 1 95.38 124 THR B N 1
ATOM 2941 C CA . THR B 1 124 ? 6.66 -1.915 -10.008 1 95.38 124 THR B CA 1
ATOM 2942 C C . THR B 1 124 ? 5.266 -2.521 -10.125 1 95.38 124 THR B C 1
ATOM 2944 O O . THR B 1 124 ? 4.262 -1.804 -10.078 1 95.38 124 THR B O 1
ATOM 2947 N N . HIS B 1 125 ? 5.203 -3.805 -10.258 1 95.06 125 HIS B N 1
ATOM 2948 C CA . HIS B 1 125 ? 3.918 -4.488 -10.148 1 95.06 125 HIS B CA 1
ATOM 2949 C C . HIS B 1 125 ? 3.242 -4.18 -8.82 1 95.06 125 HIS B C 1
ATOM 2951 O O . HIS B 1 125 ? 2.051 -3.869 -8.781 1 95.06 125 HIS B O 1
ATOM 2957 N N . CYS B 1 126 ? 4.027 -4.297 -7.734 1 97.12 126 CYS B N 1
ATOM 2958 C CA . CYS B 1 126 ? 3.502 -4.047 -6.398 1 97.12 126 CYS B CA 1
ATOM 2959 C C . CYS B 1 126 ? 3 -2.613 -6.27 1 97.12 126 CYS B C 1
ATOM 2961 O O . CYS B 1 126 ? 1.924 -2.377 -5.715 1 97.12 126 CYS B O 1
ATOM 2963 N N . VAL B 1 127 ? 3.764 -1.646 -6.809 1 97.75 127 VAL B N 1
ATOM 2964 C CA . VAL B 1 127 ? 3.385 -0.238 -6.762 1 97.75 127 VAL B CA 1
ATOM 2965 C C . VAL B 1 127 ? 2.037 -0.041 -7.453 1 97.75 127 VAL B C 1
ATOM 2967 O O . VAL B 1 127 ? 1.124 0.566 -6.887 1 97.75 127 VAL B O 1
ATOM 2970 N N . ASP B 1 128 ? 1.942 -0.587 -8.57 1 96.62 128 ASP B N 1
ATOM 2971 C CA . ASP B 1 128 ? 0.751 -0.367 -9.383 1 96.62 128 ASP B CA 1
ATOM 2972 C C . ASP B 1 128 ? -0.46 -1.079 -8.789 1 96.62 128 ASP B C 1
ATOM 2974 O O . ASP B 1 128 ? -1.581 -0.569 -8.852 1 96.62 128 ASP B O 1
ATOM 2978 N N . LEU B 1 129 ? -0.238 -2.266 -8.328 1 96.19 129 LEU B N 1
ATOM 2979 C CA . LEU B 1 129 ? -1.35 -3.012 -7.75 1 96.19 129 LEU B CA 1
ATOM 2980 C C . LEU B 1 129 ? -1.893 -2.307 -6.512 1 96.19 129 LEU B C 1
ATOM 2982 O O . LEU B 1 129 ? -3.107 -2.184 -6.344 1 96.19 129 LEU B O 1
ATOM 2986 N N . LEU B 1 130 ? -1.019 -1.808 -5.637 1 97.81 130 LEU B N 1
ATOM 2987 C CA . LEU B 1 130 ? -1.447 -1.074 -4.449 1 97.81 130 LEU B CA 1
ATOM 2988 C C . LEU B 1 130 ? -2.18 0.206 -4.836 1 97.81 130 LEU B C 1
ATOM 2990 O O . LEU B 1 130 ? -3.201 0.547 -4.238 1 97.81 130 LEU B O 1
ATOM 2994 N N . ARG B 1 131 ? -1.65 0.906 -5.871 1 98 131 ARG B N 1
ATOM 2995 C CA . ARG B 1 131 ? -2.314 2.104 -6.375 1 98 131 ARG B CA 1
ATOM 2996 C C . ARG B 1 131 ? -3.732 1.789 -6.844 1 98 131 ARG B C 1
ATOM 2998 O O . ARG B 1 131 ? -4.684 2.482 -6.473 1 98 131 ARG B O 1
ATOM 3005 N N . GLN B 1 132 ? -3.889 0.769 -7.609 1 95.94 132 GLN B N 1
ATOM 3006 C CA . GLN B 1 132 ? -5.191 0.4 -8.148 1 95.94 132 GLN B CA 1
ATOM 3007 C C . GLN B 1 132 ? -6.156 -0.001 -7.035 1 95.94 132 GLN B C 1
ATOM 3009 O O . GLN B 1 132 ? -7.344 0.323 -7.086 1 95.94 132 GLN B O 1
ATOM 3014 N N . ASP B 1 133 ? -5.648 -0.741 -6.035 1 95.25 133 ASP B N 1
ATOM 3015 C CA . ASP B 1 133 ? -6.477 -1.113 -4.891 1 95.25 133 ASP B CA 1
ATOM 3016 C C . ASP B 1 133 ? -7.039 0.124 -4.195 1 95.25 133 ASP B C 1
ATOM 3018 O O . ASP B 1 133 ? -8.234 0.183 -3.891 1 95.25 133 ASP B O 1
ATOM 3022 N N . ILE B 1 134 ? -6.164 1.155 -3.928 1 96.25 134 ILE B N 1
ATOM 3023 C CA . ILE B 1 134 ? -6.555 2.383 -3.244 1 96.25 134 ILE B CA 1
ATOM 3024 C C . ILE B 1 134 ? -7.555 3.156 -4.102 1 96.25 134 ILE B C 1
ATOM 3026 O O . ILE B 1 134 ? -8.594 3.605 -3.605 1 96.25 134 ILE B O 1
ATOM 3030 N N . MET B 1 135 ? -7.312 3.275 -5.391 1 94.81 135 MET B N 1
ATOM 3031 C CA . MET B 1 135 ? -8.148 4.082 -6.273 1 94.81 135 MET B CA 1
ATOM 3032 C C . MET B 1 135 ? -9.484 3.395 -6.535 1 94.81 135 MET B C 1
ATOM 3034 O O . MET B 1 135 ? -10.508 4.059 -6.738 1 94.81 135 MET B O 1
ATOM 3038 N N . CYS B 1 136 ? -9.438 2.055 -6.566 1 93.19 136 CYS B N 1
ATOM 3039 C CA . CYS B 1 136 ? -10.695 1.316 -6.672 1 93.19 136 CYS B CA 1
ATOM 3040 C C . CYS B 1 136 ? -11.578 1.579 -5.461 1 93.19 136 CYS B C 1
ATOM 3042 O O . CYS B 1 136 ? -12.789 1.766 -5.605 1 93.19 136 CYS B O 1
ATOM 3044 N N . ARG B 1 137 ? -11.062 1.642 -4.301 1 90.5 137 ARG B N 1
ATOM 3045 C CA . ARG B 1 137 ? -11.82 1.797 -3.066 1 90.5 137 ARG B CA 1
ATOM 3046 C C . ARG B 1 137 ? -12.203 3.256 -2.84 1 90.5 137 ARG B C 1
ATOM 3048 O O . ARG B 1 137 ? -13.297 3.545 -2.346 1 90.5 137 ARG B O 1
ATOM 3055 N N . ALA B 1 138 ? -11.242 4.152 -3.109 1 91.94 138 ALA B N 1
ATOM 3056 C CA . ALA B 1 138 ? -11.445 5.582 -2.902 1 91.94 138 ALA B CA 1
ATOM 3057 C C . ALA B 1 138 ? -12.008 5.863 -1.512 1 91.94 138 ALA B C 1
ATOM 3059 O O . ALA B 1 138 ? -13.062 6.48 -1.376 1 91.94 138 ALA B O 1
ATOM 3060 N N . PRO B 1 139 ? -11.219 5.457 -0.446 1 89.31 139 PRO B N 1
ATOM 3061 C CA . PRO B 1 139 ? -11.766 5.633 0.9 1 89.31 139 PRO B CA 1
ATOM 3062 C C . PRO B 1 139 ? -12.016 7.098 1.249 1 89.31 139 PRO B C 1
ATOM 3064 O O . PRO B 1 139 ? -11.234 7.973 0.861 1 89.31 139 PRO B O 1
ATOM 3067 N N . MET B 1 140 ? -13.055 7.352 2.031 1 87.94 140 MET B N 1
ATOM 3068 C CA . MET B 1 140 ? -13.469 8.727 2.307 1 87.94 140 MET B CA 1
ATOM 3069 C C . MET B 1 140 ? -13.156 9.109 3.75 1 87.94 140 MET B C 1
ATOM 3071 O O . MET B 1 140 ? -13.641 10.125 4.246 1 87.94 140 MET B O 1
ATOM 3075 N N . GLY B 1 141 ? -12.414 8.227 4.398 1 87.88 141 GLY B N 1
ATOM 3076 C CA . GLY B 1 141 ? -11.992 8.586 5.746 1 87.88 141 GLY B CA 1
ATOM 3077 C C . GLY B 1 141 ? -11.133 9.836 5.793 1 87.88 141 GLY B C 1
ATOM 3078 O O . GLY B 1 141 ? -10.547 10.227 4.781 1 87.88 141 GLY B O 1
ATOM 3079 N N . VAL B 1 142 ? -11.133 10.43 7.02 1 92.12 142 VAL B N 1
ATOM 3080 C CA . VAL B 1 142 ? -10.328 11.633 7.219 1 92.12 142 VAL B CA 1
ATOM 3081 C C . VAL B 1 142 ? -9.484 11.484 8.484 1 92.12 142 VAL B C 1
ATOM 3083 O O . VAL B 1 142 ? -9.758 10.625 9.32 1 92.12 142 VAL B O 1
ATOM 3086 N N . PHE B 1 143 ? -8.469 12.289 8.539 1 92.88 143 PHE B N 1
ATOM 3087 C CA . PHE B 1 143 ? -7.684 12.445 9.766 1 92.88 143 PHE B CA 1
ATOM 3088 C C . PHE B 1 143 ? -7.605 13.914 10.164 1 92.88 143 PHE B C 1
ATOM 3090 O O . PHE B 1 143 ? -7.547 14.797 9.305 1 92.88 143 PHE B O 1
ATOM 3097 N N . PRO B 1 144 ? -7.605 14.188 11.438 1 94.31 144 PRO B N 1
ATOM 3098 C CA . PRO B 1 144 ? -7.527 15.586 11.875 1 94.31 144 PRO B CA 1
ATOM 3099 C C . PRO B 1 144 ? -6.105 16.141 11.812 1 94.31 144 PRO B C 1
ATOM 3101 O O . PRO B 1 144 ? -5.137 15.375 11.852 1 94.31 144 PRO B O 1
ATOM 3104 N N . LEU B 1 145 ? -6.027 17.406 11.688 1 95.88 145 LEU B N 1
ATOM 3105 C CA . LEU B 1 145 ? -4.789 18.125 11.938 1 95.88 145 LEU B CA 1
ATOM 3106 C C . LEU B 1 145 ? -4.75 18.672 13.359 1 95.88 145 LEU B C 1
ATOM 3108 O O . LEU B 1 145 ? -5.766 19.141 13.875 1 95.88 145 LEU B O 1
ATOM 3112 N N . ILE B 1 146 ? -3.572 18.547 14 1 95.88 146 ILE B N 1
ATOM 3113 C CA . ILE B 1 146 ? -3.453 18.969 15.391 1 95.88 146 ILE B CA 1
ATOM 3114 C C . ILE B 1 146 ? -2.236 19.875 15.555 1 95.88 146 ILE B C 1
ATOM 3116 O O . ILE B 1 146 ? -1.335 19.875 14.711 1 95.88 146 ILE B O 1
ATOM 3120 N N . TRP B 1 147 ? -2.301 20.609 16.578 1 95.69 147 TRP B N 1
ATOM 3121 C CA . TRP B 1 147 ? -1.108 21.344 16.984 1 95.69 147 TRP B CA 1
ATOM 3122 C C . TRP B 1 147 ? -0.197 20.469 17.844 1 95.69 147 TRP B C 1
ATOM 3124 O O . TRP B 1 147 ? -0.651 19.844 18.797 1 95.69 147 TRP B O 1
ATOM 3134 N N . MET B 1 148 ? 1.041 20.375 17.469 1 94.38 148 MET B N 1
ATOM 3135 C CA . MET B 1 148 ? 2.035 19.562 18.172 1 94.38 148 MET B CA 1
ATOM 3136 C C . MET B 1 148 ? 3.26 20.406 18.531 1 94.38 148 MET B C 1
ATOM 3138 O O . MET B 1 148 ? 3.688 21.25 17.75 1 94.38 148 MET B O 1
ATOM 3142 N N . GLU B 1 149 ? 3.764 20.062 19.719 1 93.5 149 GLU B N 1
ATOM 3143 C CA . GLU B 1 149 ? 5.016 20.703 20.094 1 93.5 149 GLU B CA 1
ATOM 3144 C C . GLU B 1 149 ? 6.113 20.438 19.078 1 93.5 149 GLU B C 1
ATOM 3146 O O . GLU B 1 149 ? 6.129 19.375 18.438 1 93.5 149 GLU B O 1
ATOM 3151 N N . ALA B 1 150 ? 6.973 21.438 18.812 1 89.81 150 ALA B N 1
ATOM 3152 C CA . ALA B 1 150 ? 8.148 21.359 17.953 1 89.81 150 ALA B CA 1
ATOM 3153 C C . ALA B 1 150 ? 7.754 21.453 16.469 1 89.81 150 ALA B C 1
ATOM 3155 O O . ALA B 1 150 ? 8.609 21.391 15.594 1 89.81 150 ALA B O 1
ATOM 3156 N N . GLU B 1 151 ? 6.453 21.594 16.219 1 90.12 151 GLU B N 1
ATOM 3157 C CA . GLU B 1 151 ? 5.984 21.812 14.844 1 90.12 151 GLU B CA 1
ATOM 3158 C C . GLU B 1 151 ? 5.32 23.188 14.711 1 90.12 151 GLU B C 1
ATOM 3160 O O . GLU B 1 151 ? 4.469 23.547 15.523 1 90.12 151 GLU B O 1
ATOM 3165 N N . SER B 1 152 ? 5.656 23.891 13.672 1 88.69 152 SER B N 1
ATOM 3166 C CA . SER B 1 152 ? 5.113 25.234 13.492 1 88.69 152 SER B CA 1
ATOM 3167 C C . SER B 1 152 ? 3.779 25.203 12.75 1 88.69 152 SER B C 1
ATOM 3169 O O . SER B 1 152 ? 2.996 26.156 12.828 1 88.69 152 SER B O 1
ATOM 3171 N N . GLN B 1 153 ? 3.559 24.156 12.008 1 91.62 153 GLN B N 1
ATOM 3172 C CA . GLN B 1 153 ? 2.316 23.969 11.266 1 91.62 153 GLN B CA 1
ATOM 3173 C C . GLN B 1 153 ? 1.487 22.828 11.852 1 91.62 153 GLN B C 1
ATOM 3175 O O . GLN B 1 153 ? 2.012 21.969 12.57 1 91.62 153 GLN B O 1
ATOM 3180 N N . PRO B 1 154 ? 0.161 22.859 11.578 1 94.19 154 PRO B N 1
ATOM 3181 C CA . PRO B 1 154 ? -0.626 21.703 12.023 1 94.19 154 PRO B CA 1
ATOM 3182 C C . PRO B 1 154 ? -0.114 20.375 11.453 1 94.19 154 PRO B C 1
ATOM 3184 O O . PRO B 1 154 ? 0.3 20.328 10.289 1 94.19 154 PRO B O 1
ATOM 3187 N N . THR B 1 155 ? -0.144 19.406 12.297 1 93 155 THR B N 1
ATOM 3188 C CA . THR B 1 155 ? 0.399 18.094 11.961 1 93 155 THR B CA 1
ATOM 3189 C C . THR B 1 155 ? -0.709 17.047 11.914 1 93 155 THR B C 1
ATOM 3191 O O . THR B 1 155 ? -1.599 17.031 12.766 1 93 155 THR B O 1
ATOM 3194 N N . PRO B 1 156 ? -0.612 16.203 10.906 1 94.56 156 PRO B N 1
ATOM 3195 C CA . PRO B 1 156 ? -1.634 15.156 10.844 1 94.56 156 PRO B CA 1
ATOM 3196 C C . PRO B 1 156 ? -1.579 14.203 12.039 1 94.56 156 PRO B C 1
ATOM 3198 O O . PRO B 1 156 ? -0.493 13.812 12.469 1 94.56 156 PRO B O 1
ATOM 3201 N N . ASN B 1 157 ? -2.701 13.969 12.617 1 93.44 157 ASN B N 1
ATOM 3202 C CA . ASN B 1 157 ? -2.859 12.859 13.555 1 93.44 157 ASN B CA 1
ATOM 3203 C C . ASN B 1 157 ? -3.527 11.656 12.898 1 93.44 157 ASN B C 1
ATOM 3205 O O . ASN B 1 157 ? -4.754 11.609 12.781 1 93.44 157 ASN B O 1
ATOM 3209 N N . PHE B 1 158 ? -2.756 10.633 12.594 1 91.88 158 PHE B N 1
ATOM 3210 C CA . PHE B 1 158 ? -3.238 9.484 11.836 1 91.88 158 PHE B CA 1
ATOM 3211 C C . PHE B 1 158 ? -3.826 8.422 12.758 1 91.88 158 PHE B C 1
ATOM 3213 O O . PHE B 1 158 ? -4.211 7.344 12.312 1 91.88 158 PHE B O 1
ATOM 3220 N N . ASN B 1 159 ? -3.801 8.727 14.07 1 89.5 159 ASN B N 1
ATOM 3221 C CA . ASN B 1 159 ? -4.41 7.805 15.023 1 89.5 159 ASN B CA 1
ATOM 3222 C C . ASN B 1 159 ? -5.93 7.941 15.047 1 89.5 159 ASN B C 1
ATOM 3224 O O . ASN B 1 159 ? -6.5 8.406 16.031 1 89.5 159 ASN B O 1
ATOM 3228 N N . VAL B 1 160 ? -6.52 7.402 14.094 1 86.81 160 VAL B N 1
ATOM 3229 C CA . VAL B 1 160 ? -7.965 7.562 13.984 1 86.81 160 VAL B CA 1
ATOM 3230 C C . VAL B 1 160 ? -8.648 6.211 14.18 1 86.81 160 VAL B C 1
ATOM 3232 O O . VAL B 1 160 ? -8.031 5.16 14.008 1 86.81 160 VAL B O 1
ATOM 3235 N N . SER B 1 161 ? -9.875 6.301 14.57 1 84.69 161 SER B N 1
ATOM 3236 C CA . SER B 1 161 ? -10.695 5.098 14.695 1 84.69 161 SER B CA 1
ATOM 3237 C C . SER B 1 161 ? -11.383 4.766 13.375 1 84.69 161 SER B C 1
ATOM 3239 O O . SER B 1 161 ? -11.867 5.66 12.672 1 84.69 161 SER B O 1
ATOM 3241 N N . LEU B 1 162 ? -11.297 3.51 13.047 1 82.31 162 LEU B N 1
ATOM 3242 C CA . LEU B 1 162 ? -11.922 3.008 11.828 1 82.31 162 LEU B CA 1
ATOM 3243 C C . LEU B 1 162 ? -12.719 1.736 12.109 1 82.31 162 LEU B C 1
ATOM 3245 O O . LEU B 1 162 ? -12.414 1.008 13.062 1 82.31 162 LEU B O 1
ATOM 3249 N N . GLN B 1 163 ? -13.727 1.582 11.367 1 84 163 GLN B N 1
ATOM 3250 C CA . GLN B 1 163 ? -14.367 0.269 11.344 1 84 163 GLN B CA 1
ATOM 3251 C C . GLN B 1 163 ? -13.555 -0.724 10.523 1 84 163 GLN B C 1
ATOM 3253 O O . GLN B 1 163 ? -13.297 -0.493 9.336 1 84 163 GLN B O 1
ATOM 3258 N N . CYS B 1 164 ? -13.18 -1.738 11.211 1 88.25 164 CYS B N 1
ATOM 3259 C CA . CYS B 1 164 ? -12.305 -2.705 10.547 1 88.25 164 CYS B CA 1
ATOM 3260 C C . CYS B 1 164 ? -12.945 -4.086 10.523 1 88.25 164 CYS B C 1
ATOM 3262 O O . CYS B 1 164 ? -13.758 -4.414 11.383 1 88.25 164 CYS B O 1
ATOM 3264 N N . SER B 1 165 ? -12.617 -4.789 9.43 1 88.44 165 SER B N 1
ATOM 3265 C CA . SER B 1 165 ? -12.781 -6.234 9.5 1 88.44 165 SER B CA 1
ATOM 3266 C C . SER B 1 165 ? -11.789 -6.859 10.477 1 88.44 165 SER B C 1
ATOM 3268 O O . SER B 1 165 ? -11.211 -6.16 11.305 1 88.44 165 SER B O 1
ATOM 3270 N N . ASN B 1 166 ? -11.727 -8.203 10.438 1 88.12 166 ASN B N 1
ATOM 3271 C CA . ASN B 1 166 ? -10.828 -8.93 11.336 1 88.12 166 ASN B CA 1
ATOM 3272 C C . ASN B 1 166 ? -9.797 -9.734 10.562 1 88.12 166 ASN B C 1
ATOM 3274 O O . ASN B 1 166 ? -10.094 -10.828 10.07 1 88.12 166 ASN B O 1
ATOM 3278 N N . TRP B 1 167 ? -8.609 -9.211 10.531 1 93.25 167 TRP B N 1
ATOM 3279 C CA . TRP B 1 167 ? -7.531 -9.852 9.781 1 93.25 167 TRP B CA 1
ATOM 3280 C C . TRP B 1 167 ? -7.25 -11.25 10.32 1 93.25 167 TRP B C 1
ATOM 3282 O O . TRP B 1 167 ? -7.117 -12.203 9.547 1 93.25 167 TRP B O 1
ATOM 3292 N N . ASP B 1 168 ? -7.137 -11.344 11.641 1 93.06 168 ASP B N 1
ATOM 3293 C CA . ASP B 1 168 ? -6.805 -12.625 12.25 1 93.06 168 ASP B CA 1
ATOM 3294 C C . ASP B 1 168 ? -7.875 -13.672 11.945 1 93.06 168 ASP B C 1
ATOM 3296 O O . ASP B 1 168 ? -7.559 -14.836 11.711 1 93.06 168 ASP B O 1
ATOM 3300 N N . LEU B 1 169 ? -9.07 -13.258 12.039 1 90.75 169 LEU B N 1
ATOM 3301 C CA . LEU B 1 169 ? -10.156 -14.172 11.703 1 90.75 169 LEU B CA 1
ATOM 3302 C C . LEU B 1 169 ? -10.086 -14.586 10.234 1 90.75 169 LEU B C 1
ATOM 3304 O O . LEU B 1 169 ? -10.258 -15.766 9.906 1 90.75 169 LEU B O 1
ATOM 3308 N N . MET B 1 170 ? -9.883 -13.625 9.352 1 91.19 170 MET B N 1
ATOM 3309 C CA . MET B 1 170 ? -9.742 -13.914 7.93 1 91.19 170 MET B CA 1
ATOM 3310 C C . MET B 1 170 ? -8.578 -14.867 7.676 1 91.19 170 MET B C 1
ATOM 3312 O O . MET B 1 170 ? -8.719 -15.828 6.926 1 91.19 170 MET B O 1
ATOM 3316 N N . TRP B 1 171 ? -7.531 -14.625 8.305 1 94 171 TRP B N 1
ATOM 3317 C CA . TRP B 1 171 ? -6.328 -15.422 8.102 1 94 171 TRP B CA 1
ATOM 3318 C C . TRP B 1 171 ? -6.523 -16.844 8.617 1 94 171 TRP B C 1
ATOM 3320 O O . TRP B 1 171 ? -6.137 -17.812 7.957 1 94 171 TRP B O 1
ATOM 3330 N N . SER B 1 172 ? -7.125 -16.969 9.758 1 92.88 172 SER B N 1
ATOM 3331 C CA . SER B 1 172 ? -7.438 -18.281 10.297 1 92.88 172 SER B CA 1
ATOM 3332 C C . SER B 1 172 ? -8.375 -19.047 9.367 1 92.88 172 SER B C 1
ATOM 3334 O O . SER B 1 172 ? -8.195 -20.25 9.148 1 92.88 172 SER B O 1
ATOM 3336 N N . TRP B 1 173 ? -9.359 -18.375 8.914 1 92.56 173 TRP B N 1
ATOM 3337 C CA . TRP B 1 173 ? -10.305 -18.969 7.969 1 92.56 173 TRP B CA 1
ATOM 3338 C C . TRP B 1 173 ? -9.586 -19.469 6.719 1 92.56 173 TRP B C 1
ATOM 3340 O O . TRP B 1 173 ? -9.852 -20.562 6.242 1 92.56 173 TRP B O 1
ATOM 3350 N N . TRP B 1 174 ? -8.688 -18.688 6.164 1 94.56 174 TRP B N 1
ATOM 3351 C CA . TRP B 1 174 ? -7.918 -19.062 4.988 1 94.56 174 TRP B CA 1
ATOM 3352 C C . TRP B 1 174 ? -7.02 -20.266 5.293 1 94.56 174 TRP B C 1
ATOM 3354 O O . TRP B 1 174 ? -6.949 -21.203 4.508 1 94.56 174 TRP B O 1
ATOM 3364 N N . ARG B 1 175 ? -6.426 -20.203 6.387 1 94.62 175 ARG B N 1
ATOM 3365 C CA . ARG B 1 175 ? -5.484 -21.25 6.781 1 94.62 175 ARG B CA 1
ATOM 3366 C C . ARG B 1 175 ? -6.176 -22.609 6.875 1 94.62 175 ARG B C 1
ATOM 3368 O O . ARG B 1 175 ? -5.582 -23.641 6.543 1 94.62 175 ARG B O 1
ATOM 3375 N N . GLU B 1 176 ? -7.336 -22.609 7.285 1 93.94 176 GLU B N 1
ATOM 3376 C CA . GLU B 1 176 ? -8.094 -23.844 7.441 1 93.94 176 GLU B CA 1
ATOM 3377 C C . GLU B 1 176 ? -8.477 -24.422 6.082 1 93.94 176 GLU B C 1
ATOM 3379 O O . GLU B 1 176 ? -8.781 -25.625 5.98 1 93.94 176 GLU B O 1
ATOM 3384 N N . ARG B 1 177 ? -8.406 -23.625 5.102 1 95.06 177 ARG B N 1
ATOM 3385 C CA . ARG B 1 177 ? -9.008 -24.047 3.838 1 95.06 177 ARG B CA 1
ATOM 3386 C C . ARG B 1 177 ? -7.961 -24.125 2.734 1 95.06 177 ARG B C 1
ATOM 3388 O O . ARG B 1 177 ? -8.211 -24.703 1.677 1 95.06 177 ARG B O 1
ATOM 3395 N N . GLN B 1 178 ? -6.832 -23.5 2.938 1 96.75 178 GLN B N 1
ATOM 3396 C CA . GLN B 1 178 ? -5.816 -23.5 1.89 1 96.75 178 GLN B CA 1
ATOM 3397 C C . GLN B 1 178 ? -5.258 -24.906 1.661 1 96.75 178 GLN B C 1
ATOM 3399 O O . GLN B 1 178 ? -5.367 -25.766 2.531 1 96.75 178 GLN B O 1
ATOM 3404 N N . MET B 1 179 ? -4.68 -25.125 0.496 1 97.38 179 MET B N 1
ATOM 3405 C CA . MET B 1 179 ? -4.059 -26.391 0.117 1 97.38 179 MET B CA 1
ATOM 3406 C C . MET B 1 179 ? -2.879 -26.703 1.028 1 97.38 179 MET B C 1
ATOM 3408 O O . MET B 1 179 ? -2.199 -25.797 1.514 1 97.38 179 MET B O 1
ATOM 3412 N N . THR B 1 180 ? -2.688 -27.969 1.262 1 97.31 180 THR B N 1
ATOM 3413 C CA . THR B 1 180 ? -1.482 -28.406 1.964 1 97.31 180 THR B CA 1
ATOM 3414 C C . THR B 1 180 ? -0.254 -28.25 1.069 1 97.31 180 THR B C 1
ATOM 3416 O O . THR B 1 180 ? -0.381 -28.078 -0.142 1 97.31 180 THR B O 1
ATOM 3419 N N . GLU B 1 181 ? 0.867 -28.344 1.697 1 95.56 181 GLU B N 1
ATOM 3420 C CA . GLU B 1 181 ? 2.105 -28.281 0.928 1 95.56 181 GLU B CA 1
ATOM 3421 C C . GLU B 1 181 ? 2.162 -29.375 -0.125 1 95.56 181 GLU B C 1
ATOM 3423 O O . GLU B 1 181 ? 2.566 -29.141 -1.264 1 95.56 181 GLU B O 1
ATOM 3428 N N . ASP B 1 182 ? 1.756 -30.516 0.241 1 95.75 182 ASP B N 1
ATOM 3429 C CA . ASP B 1 182 ? 1.753 -31.656 -0.678 1 95.75 182 ASP B CA 1
ATOM 3430 C C . ASP B 1 182 ? 0.808 -31.406 -1.852 1 95.75 182 ASP B C 1
ATOM 3432 O O . ASP B 1 182 ? 1.122 -31.75 -2.992 1 95.75 182 ASP B O 1
ATOM 3436 N N . GLN B 1 183 ? -0.31 -30.875 -1.521 1 96.62 183 GLN B N 1
ATOM 3437 C CA . GLN B 1 183 ? -1.276 -30.578 -2.572 1 96.62 183 GLN B CA 1
ATOM 3438 C C . GLN B 1 183 ? -0.732 -29.531 -3.539 1 96.62 183 GLN B C 1
ATOM 3440 O O . GLN B 1 183 ? -0.961 -29.609 -4.746 1 96.62 183 GLN B O 1
ATOM 3445 N N . VAL B 1 184 ? -0.071 -28.547 -3.049 1 95.56 184 VAL B N 1
ATOM 3446 C CA . VAL B 1 184 ? 0.53 -27.516 -3.885 1 95.56 184 VAL B CA 1
ATOM 3447 C C . VAL B 1 184 ? 1.577 -28.141 -4.805 1 95.56 184 VAL B C 1
ATOM 3449 O O . VAL B 1 184 ? 1.624 -27.828 -6 1 95.56 184 VAL B O 1
ATOM 3452 N N . ASP B 1 185 ? 2.389 -29 -4.254 1 92.75 185 ASP B N 1
ATOM 3453 C CA . ASP B 1 185 ? 3.398 -29.672 -5.059 1 92.75 185 ASP B CA 1
ATOM 3454 C C . ASP B 1 185 ? 2.758 -30.406 -6.234 1 92.75 185 ASP B C 1
ATOM 3456 O O . ASP B 1 185 ? 3.283 -30.391 -7.348 1 92.75 185 ASP B O 1
ATOM 3460 N N . LYS B 1 186 ? 1.703 -31.016 -5.953 1 93.19 186 LYS B N 1
ATOM 3461 C CA . LYS B 1 186 ? 0.974 -31.734 -6.992 1 93.19 186 LYS B CA 1
ATOM 3462 C C . LYS B 1 186 ? 0.375 -30.766 -8.016 1 93.19 186 LYS B C 1
ATOM 3464 O O . LYS B 1 186 ? 0.396 -31.047 -9.211 1 93.19 186 LYS B O 1
ATOM 3469 N N . ALA B 1 187 ? -0.131 -29.656 -7.527 1 93.88 187 ALA B N 1
ATOM 3470 C CA . ALA B 1 187 ? -0.819 -28.688 -8.375 1 93.88 187 ALA B CA 1
ATOM 3471 C C . ALA B 1 187 ? 0.171 -27.922 -9.25 1 93.88 187 ALA B C 1
ATOM 3473 O O . ALA B 1 187 ? -0.211 -27.344 -10.266 1 93.88 187 ALA B O 1
ATOM 3474 N N . TRP B 1 188 ? 1.404 -27.906 -8.898 1 91.81 188 TRP B N 1
ATOM 3475 C CA . TRP B 1 188 ? 2.412 -27.109 -9.578 1 91.81 188 TRP B CA 1
ATOM 3476 C C . TRP B 1 188 ? 2.947 -27.844 -10.805 1 91.81 188 TRP B C 1
ATOM 3478 O O . TRP B 1 188 ? 3.729 -27.281 -11.578 1 91.81 188 TRP B O 1
ATOM 3488 N N . VAL B 1 189 ? 2.533 -29.094 -11.031 1 89.38 189 VAL B N 1
ATOM 3489 C CA . VAL B 1 189 ? 2.938 -29.844 -12.211 1 89.38 189 VAL B CA 1
ATOM 3490 C C . VAL B 1 189 ? 2.039 -29.5 -13.391 1 89.38 189 VAL B C 1
ATOM 3492 O O . VAL B 1 189 ? 0.827 -29.719 -13.344 1 89.38 189 VAL B O 1
ATOM 3495 N N . LYS B 1 190 ? 2.586 -28.984 -14.5 1 92.44 190 LYS B N 1
ATOM 3496 C CA . LYS B 1 190 ? 1.84 -28.594 -15.695 1 92.44 190 LYS B CA 1
ATOM 3497 C C . LYS B 1 190 ? 1.37 -29.812 -16.484 1 92.44 190 LYS B C 1
ATOM 3499 O O . LYS B 1 190 ? 2.184 -30.625 -16.906 1 92.44 190 LYS B O 1
ATOM 3504 N N . PRO B 1 191 ? 0.112 -29.922 -16.594 1 92.31 191 PRO B N 1
ATOM 3505 C CA . PRO B 1 191 ? -0.37 -31.047 -17.391 1 92.31 191 PRO B CA 1
ATOM 3506 C C . PRO B 1 191 ? 0.048 -30.969 -18.859 1 92.31 191 PRO B C 1
ATOM 3508 O O . PRO B 1 191 ? 0.048 -29.875 -19.438 1 92.31 191 PRO B O 1
ATOM 3511 N N . PRO B 1 192 ? 0.385 -32.188 -19.422 1 91.31 192 PRO B N 1
ATOM 3512 C CA . PRO B 1 192 ? 0.728 -32.188 -20.844 1 91.31 192 PRO B CA 1
ATOM 3513 C C . PRO B 1 192 ? -0.414 -31.672 -21.719 1 91.31 192 PRO B C 1
ATOM 3515 O O . PRO B 1 192 ? -1.573 -32.031 -21.5 1 91.31 192 PRO B O 1
ATOM 3518 N N . GLY B 1 193 ? -0.091 -30.812 -22.641 1 92.62 193 GLY B N 1
ATOM 3519 C CA . GLY B 1 193 ? -1.046 -30.375 -23.641 1 92.62 193 GLY B CA 1
ATOM 3520 C C . GLY B 1 193 ? -2.029 -29.344 -23.125 1 92.62 193 GLY B C 1
ATOM 3521 O O . GLY B 1 193 ? -2.965 -28.969 -23.844 1 92.62 193 GLY B O 1
ATOM 3522 N N . VAL B 1 194 ? -1.872 -28.891 -21.906 1 94.75 194 VAL B N 1
ATOM 3523 C CA . VAL B 1 194 ? -2.799 -27.922 -21.344 1 94.75 194 VAL B CA 1
ATOM 3524 C C . VAL B 1 194 ? -2.734 -26.625 -22.156 1 94.75 194 VAL B C 1
ATOM 3526 O O . VAL B 1 194 ? -1.675 -26.266 -22.672 1 94.75 194 VAL B O 1
ATOM 3529 N N . LYS B 1 195 ? -3.904 -25.969 -22.328 1 96.5 195 LYS B N 1
ATOM 3530 C CA . LYS B 1 195 ? -3.918 -24.672 -22.984 1 96.5 195 LYS B CA 1
ATOM 3531 C C . LYS B 1 195 ? -3.225 -23.609 -22.125 1 96.5 195 LYS B C 1
ATOM 3533 O O . LYS B 1 195 ? -3.449 -23.547 -20.906 1 96.5 195 LYS B O 1
ATOM 3538 N N . GLN B 1 196 ? -2.381 -22.828 -22.75 1 96.81 196 GLN B N 1
ATOM 3539 C CA . GLN B 1 196 ? -1.581 -21.844 -22.031 1 96.81 196 GLN B CA 1
ATOM 3540 C C . GLN B 1 196 ? -1.817 -20.438 -22.562 1 96.81 196 GLN B C 1
ATOM 3542 O O . GLN B 1 196 ? -1.917 -20.25 -23.781 1 96.81 196 GLN B O 1
ATOM 3547 N N . TRP B 1 197 ? -1.968 -19.547 -21.625 1 95.06 197 TRP B N 1
ATOM 3548 C CA . TRP B 1 197 ? -2.012 -18.125 -22 1 95.06 197 TRP B CA 1
ATOM 3549 C C . TRP B 1 197 ? -0.708 -17.703 -22.672 1 95.06 197 TRP B C 1
ATOM 3551 O O . TRP B 1 197 ? 0.378 -18.062 -22.203 1 95.06 197 TRP B O 1
ATOM 3561 N N . PRO B 1 198 ? -0.794 -16.984 -23.75 1 94.19 198 PRO B N 1
ATOM 3562 C CA . PRO B 1 198 ? 0.445 -16.578 -24.422 1 94.19 198 PRO B CA 1
ATOM 3563 C C . PRO B 1 198 ? 1.349 -15.727 -23.531 1 94.19 198 PRO B C 1
ATOM 3565 O O . PRO B 1 198 ? 0.869 -14.82 -22.844 1 94.19 198 PRO B O 1
ATOM 3568 N N . ALA B 1 199 ? 2.617 -16 -23.578 1 93.69 199 ALA B N 1
ATOM 3569 C CA . ALA B 1 199 ? 3.578 -15.211 -22.812 1 93.69 199 ALA B CA 1
ATOM 3570 C C . ALA B 1 199 ? 3.76 -13.82 -23.438 1 93.69 199 ALA B C 1
ATOM 3572 O O . ALA B 1 199 ? 3.969 -13.695 -24.641 1 93.69 199 ALA B O 1
ATOM 3573 N N . PRO B 1 200 ? 3.744 -12.828 -22.578 1 93.5 200 PRO B N 1
ATOM 3574 C CA . PRO B 1 200 ? 4.094 -11.508 -23.109 1 93.5 200 PRO B CA 1
ATOM 3575 C C . PRO B 1 200 ? 5.57 -11.383 -23.469 1 93.5 200 PRO B C 1
ATOM 3577 O O . PRO B 1 200 ? 6.398 -12.148 -22.969 1 93.5 200 PRO B O 1
ATOM 3580 N N . ASN B 1 201 ? 5.848 -10.43 -24.328 1 94.62 201 ASN B N 1
ATOM 3581 C CA . ASN B 1 201 ? 7.238 -10.203 -24.703 1 94.62 201 ASN B CA 1
ATOM 3582 C C . ASN B 1 201 ? 8.094 -9.82 -23.5 1 94.62 201 ASN B C 1
ATOM 3584 O O . ASN B 1 201 ? 9.266 -10.195 -23.422 1 94.62 201 ASN B O 1
ATOM 3588 N N . ALA B 1 202 ? 7.547 -9.109 -22.625 1 93 202 ALA B N 1
ATOM 3589 C CA . ALA B 1 202 ? 8.258 -8.672 -21.422 1 93 202 ALA B CA 1
ATOM 3590 C C . ALA B 1 202 ? 8.742 -9.875 -20.609 1 93 202 ALA B C 1
ATOM 3592 O O . ALA B 1 202 ? 9.844 -9.852 -20.062 1 93 202 ALA B O 1
ATOM 3593 N N . LEU B 1 203 ? 7.895 -10.867 -20.5 1 92.88 203 LEU B N 1
ATOM 3594 C CA . LEU B 1 203 ? 8.281 -12.07 -19.781 1 92.88 203 LEU B CA 1
ATOM 3595 C C . LEU B 1 203 ? 9.406 -12.797 -20.516 1 92.88 203 LEU B C 1
ATOM 3597 O O . LEU B 1 203 ? 10.383 -13.234 -19.891 1 92.88 203 LEU B O 1
ATOM 3601 N N . LYS B 1 204 ? 9.281 -12.922 -21.812 1 92.75 204 LYS B N 1
ATOM 3602 C CA . LYS B 1 204 ? 10.305 -13.578 -22.609 1 92.75 204 LYS B CA 1
ATOM 3603 C C . LYS B 1 204 ? 11.648 -12.875 -22.469 1 92.75 204 LYS B C 1
ATOM 3605 O O . LYS B 1 204 ? 12.688 -13.523 -22.328 1 92.75 204 LYS B O 1
ATOM 3610 N N . GLN B 1 205 ? 11.562 -11.578 -22.516 1 92.62 205 GLN B N 1
ATOM 3611 C CA . GLN B 1 205 ? 12.781 -10.789 -22.391 1 92.62 205 GLN B CA 1
ATOM 3612 C C . GLN B 1 205 ? 13.406 -10.961 -21 1 92.62 205 GLN B C 1
ATOM 3614 O O . GLN B 1 205 ? 14.625 -11.047 -20.875 1 92.62 205 GLN B O 1
ATOM 3619 N N . GLU B 1 206 ? 12.609 -10.984 -20 1 91.88 206 GLU B N 1
ATOM 3620 C CA . GLU B 1 206 ? 13.102 -11.172 -18.641 1 91.88 206 GLU B CA 1
ATOM 3621 C C . GLU B 1 206 ? 13.781 -12.531 -18.484 1 91.88 206 GLU B C 1
ATOM 3623 O O . GLU B 1 206 ? 14.836 -12.633 -17.859 1 91.88 206 GLU B O 1
ATOM 3628 N N . LYS B 1 207 ? 13.203 -13.523 -19.031 1 90.44 207 LYS B N 1
ATOM 3629 C CA . LYS B 1 207 ? 13.773 -14.867 -18.953 1 90.44 207 LYS B CA 1
ATOM 3630 C C . LYS B 1 207 ? 15.094 -14.938 -19.703 1 90.44 207 LYS B C 1
ATOM 3632 O O . LYS B 1 207 ? 16.031 -15.594 -19.25 1 90.44 207 LYS B O 1
ATOM 3637 N N . ALA B 1 208 ? 15.117 -14.32 -20.859 1 91.5 208 ALA B N 1
ATOM 3638 C CA . ALA B 1 208 ? 16.359 -14.281 -21.641 1 91.5 208 ALA B CA 1
ATOM 3639 C C . ALA B 1 208 ? 17.469 -13.562 -20.859 1 91.5 208 ALA B C 1
ATOM 3641 O O . ALA B 1 208 ? 18.609 -14.008 -20.859 1 91.5 208 ALA B O 1
ATOM 3642 N N . ALA B 1 209 ? 17.094 -12.508 -20.25 1 91.25 209 ALA B N 1
ATOM 3643 C CA . ALA B 1 209 ? 18.062 -11.75 -19.453 1 91.25 209 ALA B CA 1
ATOM 3644 C C . ALA B 1 209 ? 18.578 -12.578 -18.281 1 91.25 209 ALA B C 1
ATOM 3646 O O . ALA B 1 209 ? 19.766 -12.531 -17.953 1 91.25 209 ALA B O 1
ATOM 3647 N N . LEU B 1 210 ? 17.656 -13.25 -17.641 1 89.62 210 LEU B N 1
ATOM 3648 C CA . LEU B 1 210 ? 18.047 -14.102 -16.516 1 89.62 210 LEU B CA 1
ATOM 3649 C C . LEU B 1 210 ? 19.016 -15.195 -16.969 1 89.62 210 LEU B C 1
ATOM 3651 O O . LEU B 1 210 ? 20 -15.461 -16.281 1 89.62 210 LEU B O 1
ATOM 3655 N N . ALA B 1 211 ? 18.688 -15.805 -18.078 1 88.5 211 ALA B N 1
ATOM 3656 C CA . ALA B 1 211 ? 19.562 -16.844 -18.625 1 88.5 211 ALA B CA 1
ATOM 3657 C C . ALA B 1 211 ? 20.953 -16.297 -18.922 1 88.5 211 ALA B C 1
ATOM 3659 O O . ALA B 1 211 ? 21.969 -16.969 -18.672 1 88.5 211 ALA B O 1
ATOM 3660 N N . GLU B 1 212 ? 20.984 -15.125 -19.484 1 89.81 212 GLU B N 1
ATOM 3661 C CA . GLU B 1 212 ? 22.266 -14.492 -19.797 1 89.81 212 GLU B CA 1
ATOM 3662 C C . GLU B 1 212 ? 23.078 -14.242 -18.531 1 89.81 212 GLU B C 1
ATOM 3664 O O . GLU B 1 212 ? 24.281 -14.539 -18.5 1 89.81 212 GLU B O 1
ATOM 3669 N N . ILE B 1 213 ? 22.484 -13.727 -17.5 1 88.44 213 ILE B N 1
ATOM 3670 C CA . ILE B 1 213 ? 23.156 -13.43 -16.25 1 88.44 213 ILE B CA 1
ATOM 3671 C C . ILE B 1 213 ? 23.672 -14.727 -15.625 1 88.44 213 ILE B C 1
ATOM 3673 O O . ILE B 1 213 ? 24.797 -14.781 -15.133 1 88.44 213 ILE B O 1
ATOM 3677 N N . CYS B 1 214 ? 22.859 -15.734 -15.672 1 87.5 214 CYS B N 1
ATOM 3678 C CA . CYS B 1 214 ? 23.203 -17 -15.016 1 87.5 214 CYS B CA 1
ATOM 3679 C C . CYS B 1 214 ? 24.328 -17.719 -15.773 1 87.5 214 CYS B C 1
ATOM 3681 O O . CYS B 1 214 ? 24.953 -18.625 -15.234 1 87.5 214 CYS B O 1
ATOM 3683 N N . SER B 1 215 ? 24.547 -17.375 -16.984 1 87.69 215 SER B N 1
ATOM 3684 C CA . SER B 1 215 ? 25.594 -18 -17.797 1 87.69 215 SER B CA 1
ATOM 3685 C C . SER B 1 215 ? 26.953 -17.375 -17.5 1 87.69 215 SER B C 1
ATOM 3687 O O . SER B 1 215 ? 27.984 -17.906 -17.922 1 87.69 215 SER B O 1
ATOM 3689 N N . ARG B 1 216 ? 26.953 -16.422 -16.75 1 86 216 ARG B N 1
ATOM 3690 C CA . ARG B 1 216 ? 28.203 -15.75 -16.438 1 86 216 ARG B CA 1
ATOM 3691 C C . ARG B 1 216 ? 29.016 -16.547 -15.414 1 86 216 ARG B C 1
ATOM 3693 O O . ARG B 1 216 ? 28.438 -17.125 -14.484 1 86 216 ARG B O 1
ATOM 3700 N N . PRO B 1 217 ? 30.281 -16.75 -15.586 1 86.62 217 PRO B N 1
ATOM 3701 C CA . PRO B 1 217 ? 31.094 -17.641 -14.766 1 86.62 217 PRO B CA 1
ATOM 3702 C C . PRO B 1 217 ? 31.125 -17.234 -13.297 1 86.62 217 PRO B C 1
ATOM 3704 O O . PRO B 1 217 ? 31.219 -18.094 -12.414 1 86.62 217 PRO B O 1
ATOM 3707 N N . ASN B 1 218 ? 30.984 -15.961 -12.93 1 84.56 218 ASN B N 1
ATOM 3708 C CA . ASN B 1 218 ? 31.109 -15.531 -11.547 1 84.56 218 ASN B CA 1
ATOM 3709 C C . ASN B 1 218 ? 29.75 -15.289 -10.898 1 84.56 218 ASN B C 1
ATOM 3711 O O . ASN B 1 218 ? 29.656 -14.617 -9.867 1 84.56 218 ASN B O 1
ATOM 3715 N N . ILE B 1 219 ? 28.781 -15.914 -11.531 1 81 219 ILE B N 1
ATOM 3716 C CA . ILE B 1 219 ? 27.453 -15.695 -10.984 1 81 219 ILE B CA 1
ATOM 3717 C C . ILE B 1 219 ? 26.781 -17.047 -10.703 1 81 219 ILE B C 1
ATOM 3719 O O . ILE B 1 219 ? 26.812 -17.953 -11.539 1 81 219 ILE B O 1
ATOM 3723 N N . SER B 1 220 ? 26.344 -17.25 -9.477 1 78.69 220 SER B N 1
ATOM 3724 C CA . SER B 1 220 ? 25.562 -18.422 -9.109 1 78.69 220 SER B CA 1
ATOM 3725 C C . SER B 1 220 ? 24.078 -18.094 -9.008 1 78.69 220 SER B C 1
ATOM 3727 O O . SER B 1 220 ? 23.688 -17.219 -8.234 1 78.69 220 SER B O 1
ATOM 3729 N N . CYS B 1 221 ? 23.312 -18.672 -9.883 1 80.88 221 CYS B N 1
ATOM 3730 C CA . CYS B 1 221 ? 21.859 -18.484 -9.867 1 80.88 221 CYS B CA 1
ATOM 3731 C C . CYS B 1 221 ? 21.156 -19.641 -9.18 1 80.88 221 CYS B C 1
ATOM 3733 O O . CYS B 1 221 ? 21.156 -20.766 -9.695 1 80.88 221 CYS B O 1
ATOM 3735 N N . THR B 1 222 ? 20.656 -19.438 -7.938 1 74.25 222 THR B N 1
ATOM 3736 C CA . THR B 1 222 ? 20 -20.516 -7.195 1 74.25 222 THR B CA 1
ATOM 3737 C C . THR B 1 222 ? 18.703 -20.016 -6.566 1 74.25 222 THR B C 1
ATOM 3739 O O . THR B 1 222 ? 18.516 -18.812 -6.363 1 74.25 222 THR B O 1
ATOM 3742 N N . VAL B 1 223 ? 17.75 -20.859 -6.566 1 64.88 223 VAL B N 1
ATOM 3743 C CA . VAL B 1 223 ? 16.562 -20.672 -5.75 1 64.88 223 VAL B CA 1
ATOM 3744 C C . VAL B 1 223 ? 16.531 -21.688 -4.621 1 64.88 223 VAL B C 1
ATOM 3746 O O . VAL B 1 223 ? 16.562 -22.906 -4.871 1 64.88 223 VAL B O 1
ATOM 3749 N N . LYS B 1 224 ? 16.469 -21.203 -3.352 1 64.12 224 LYS B N 1
ATOM 3750 C CA . LYS B 1 224 ? 16.5 -22.047 -2.162 1 64.12 224 LYS B CA 1
ATOM 3751 C C . LYS B 1 224 ? 17.656 -23.047 -2.23 1 64.12 224 LYS B C 1
ATOM 3753 O O . LYS B 1 224 ? 17.484 -24.219 -1.92 1 64.12 224 LYS B O 1
ATOM 3758 N N . GLY B 1 225 ? 18.641 -22.516 -2.768 1 60.72 225 GLY B N 1
ATOM 3759 C CA . GLY B 1 225 ? 19.844 -23.328 -2.801 1 60.72 225 GLY B CA 1
ATOM 3760 C C . GLY B 1 225 ? 19.953 -24.188 -4.043 1 60.72 225 GLY B C 1
ATOM 3761 O O . GLY B 1 225 ? 21 -24.797 -4.289 1 60.72 225 GLY B O 1
ATOM 3762 N N . GLU B 1 226 ? 18.922 -24.25 -4.754 1 62.69 226 GLU B N 1
ATOM 3763 C CA . GLU B 1 226 ? 18.906 -25.047 -5.973 1 62.69 226 GLU B CA 1
ATOM 3764 C C . GLU B 1 226 ? 19.125 -24.172 -7.207 1 62.69 226 GLU B C 1
ATOM 3766 O O . GLU B 1 226 ? 18.625 -23.047 -7.281 1 62.69 226 GLU B O 1
ATOM 3771 N N . ALA B 1 227 ? 19.953 -24.672 -8.07 1 64.12 227 ALA B N 1
ATOM 3772 C CA . ALA B 1 227 ? 20.312 -23.922 -9.273 1 64.12 227 ALA B CA 1
ATOM 3773 C C . ALA B 1 227 ? 19.062 -23.562 -10.078 1 64.12 227 ALA B C 1
ATOM 3775 O O . ALA B 1 227 ? 18.141 -24.359 -10.211 1 64.12 227 ALA B O 1
ATOM 3776 N N . LEU B 1 228 ? 18.969 -22.25 -10.398 1 64.75 228 LEU B N 1
ATOM 3777 C CA . LEU B 1 228 ? 17.859 -21.781 -11.219 1 64.75 228 LEU B CA 1
ATOM 3778 C C . LEU B 1 228 ? 17.953 -22.359 -12.633 1 64.75 228 LEU B C 1
ATOM 3780 O O . LEU B 1 228 ? 19.047 -22.453 -13.195 1 64.75 228 LEU B O 1
ATOM 3784 N N . THR B 1 229 ? 16.938 -23.156 -12.992 1 54.84 229 THR B N 1
ATOM 3785 C CA . THR B 1 229 ? 16.891 -23.594 -14.383 1 54.84 229 THR B CA 1
ATOM 3786 C C . THR B 1 229 ? 16.016 -22.641 -15.203 1 54.84 229 THR B C 1
ATOM 3788 O O . THR B 1 229 ? 15.164 -21.938 -14.648 1 54.84 229 THR B O 1
ATOM 3791 N N . PRO B 1 230 ? 16.469 -22.328 -16.438 1 50.59 230 PRO B N 1
ATOM 3792 C CA . PRO B 1 230 ? 15.609 -21.516 -17.297 1 50.59 230 PRO B CA 1
ATOM 3793 C C . PRO B 1 230 ? 14.125 -21.812 -17.109 1 50.59 230 PRO B C 1
ATOM 3795 O O . PRO B 1 230 ? 13.281 -20.938 -17.344 1 50.59 230 PRO B O 1
ATOM 3798 N N . GLU B 1 231 ? 13.93 -23 -16.844 1 48.91 231 GLU B N 1
ATOM 3799 C CA . GLU B 1 231 ? 12.539 -23.422 -16.734 1 48.91 231 GLU B CA 1
ATOM 3800 C C . GLU B 1 231 ? 11.93 -22.953 -15.414 1 48.91 231 GLU B C 1
ATOM 3802 O O . GLU B 1 231 ? 10.711 -22.891 -15.273 1 48.91 231 GLU B O 1
ATOM 3807 N N . THR B 1 232 ? 12.766 -22.891 -14.531 1 46.94 232 THR B N 1
ATOM 3808 C CA . THR B 1 232 ? 12.211 -22.562 -13.219 1 46.94 232 THR B CA 1
ATOM 3809 C C . THR B 1 232 ? 11.898 -21.062 -13.133 1 46.94 232 THR B C 1
ATOM 3811 O O . THR B 1 232 ? 12.734 -20.234 -13.461 1 46.94 232 THR B O 1
ATOM 3814 N N . GLY B 1 233 ? 10.844 -20.719 -13.734 1 45.34 233 GLY B N 1
ATOM 3815 C CA . GLY B 1 233 ? 10.305 -19.359 -13.742 1 45.34 233 GLY B CA 1
ATOM 3816 C C . GLY B 1 233 ? 10.781 -18.531 -12.57 1 45.34 233 GLY B C 1
ATOM 3817 O O . GLY B 1 233 ? 11.273 -19.062 -11.578 1 45.34 233 GLY B O 1
ATOM 3818 N N . ILE B 1 234 ? 11.383 -17.359 -12.867 1 46.62 234 ILE B N 1
ATOM 3819 C CA . ILE B 1 234 ? 11.75 -16.312 -11.922 1 46.62 234 ILE B CA 1
ATOM 3820 C C . ILE B 1 234 ? 10.594 -16.047 -10.969 1 46.62 234 ILE B C 1
ATOM 3822 O O . ILE B 1 234 ? 9.508 -15.648 -11.391 1 46.62 234 ILE B O 1
ATOM 3826 N N . LEU B 1 235 ? 10.461 -17.031 -9.953 1 45.84 235 LEU B N 1
ATOM 3827 C CA . LEU B 1 235 ? 9.367 -16.734 -9.039 1 45.84 235 LEU B CA 1
ATOM 3828 C C . LEU B 1 235 ? 9.461 -15.297 -8.531 1 45.84 235 LEU B C 1
ATOM 3830 O O . LEU B 1 235 ? 10.547 -14.836 -8.156 1 45.84 235 LEU B O 1
ATOM 3834 N N . VAL B 1 236 ? 8.758 -14.445 -9.242 1 41.88 236 VAL B N 1
ATOM 3835 C CA . VAL B 1 236 ? 8.594 -13.148 -8.594 1 41.88 236 VAL B CA 1
ATOM 3836 C C . VAL B 1 236 ? 8.266 -13.344 -7.121 1 41.88 236 VAL B C 1
ATOM 3838 O O . VAL B 1 236 ? 7.633 -14.336 -6.746 1 41.88 236 VAL B O 1
#

Sequence (472 aa):
MLIEWLSIAPLHQSFPFKLHLDHLNATTWSDNPSVWRADPSPEGDRLWQENWESRPMLIPVQDVKKLNQDLDYVSRWADDPNMALVGSQAHHLLHCVDVLRKAVWSDHYWPKGNLNPGHRTHQTHCVDLLRQDIMCRAPMGVFPLIWMEAESQPTPNFNVSLQCSNWDLMWSWWRERQMTEDQVDKAWVKPPGVKQWPAPNALKQEKAALAEICSRPNISCTVKGEALTPETGILVMLIEWLSIAPLHQSFPFKLHLDHLNATTWSDNPSVWRADPSPEGDRLWQENWESRPMLIPVQDVKKLNQDLDYVSRWADDPNMALVGSQAHHLLHCVDVLRKAVWSDHYWPKGNLNPGHRTHQTHCVDLLRQDIMCRAPMGVFPLIWMEAESQPTPNFNVSLQCSNWDLMWSWWRERQMTEDQVDKAWVKPPGVKQWPAPNALKQEKAALAEICSRPNISCTVKGEALTPETGILV